Protein AF-A0A0W1AM61-F1 (afdb_monomer)

Nearest PDB structures (foldseek):
  7e9v-assembly1_A  TM=5.528E-01  e=6.129E-04  Homo sapiens
  1tev-assembly1_A  TM=5.636E-01  e=2.196E-03  Homo sapiens
  4np6-assembly1_B  TM=5.483E-01  e=9.924E-03  Vibrio cholerae O1 biovar El Tor str. N16961
  4y0a-assembly1_A  TM=4.418E-01  e=4.485E-02  Acinetobacter baumannii AB307-0294
  1e6c-assembly2_B  TM=2.349E-01  e=7.133E-02  Dickeya chrysanthemi

Radius of gyration: 25.92 Å; Cα contacts (8 Å, |Δi|>4): 543; chains: 1; bounding box: 54×49×80 Å

pLDDT: mean 80.27, std 15.86, range [40.06, 97.44]

Organism: NCBI:txid66969

Structure (mmCIF, N/CA/C/O backbone):
data_AF-A0A0W1AM61-F1
#
_entry.id   AF-A0A0W1AM61-F1
#
loop_
_atom_site.group_PDB
_atom_site.id
_atom_site.type_symbol
_atom_site.label_atom_id
_atom_site.label_alt_id
_atom_site.label_comp_id
_atom_site.label_asym_id
_atom_site.label_entity_id
_atom_site.label_seq_id
_atom_site.pdbx_PDB_ins_code
_atom_site.Cartn_x
_atom_site.Cartn_y
_atom_site.Cartn_z
_atom_site.occupancy
_atom_site.B_iso_or_equiv
_atom_site.auth_seq_id
_atom_site.auth_comp_id
_atom_site.auth_asym_id
_atom_site.auth_atom_id
_atom_site.pdbx_PDB_model_num
ATOM 1 N N . MET A 1 1 ? -17.557 12.709 -7.832 1.00 94.06 1 MET A N 1
ATOM 2 C CA . MET A 1 1 ? -16.777 11.502 -7.494 1.00 94.06 1 MET A CA 1
ATOM 3 C C . MET A 1 1 ? -16.204 11.671 -6.096 1.00 94.06 1 MET A C 1
ATOM 5 O O . MET A 1 1 ? -15.714 12.755 -5.787 1.00 94.06 1 MET A O 1
ATOM 9 N N . HIS A 1 2 ? -16.276 10.639 -5.255 1.00 95.31 2 HIS A N 1
ATOM 10 C CA . HIS A 1 2 ? -15.637 10.608 -3.935 1.00 95.31 2 HIS A CA 1
ATOM 11 C C . HIS A 1 2 ? -14.653 9.442 -3.884 1.00 95.31 2 HIS A C 1
ATOM 13 O O . HIS A 1 2 ? -15.052 8.295 -4.045 1.00 95.31 2 HIS A O 1
ATOM 19 N N . VAL A 1 3 ? -13.368 9.730 -3.690 1.00 96.88 3 VAL A N 1
ATOM 20 C CA . VAL A 1 3 ? -12.318 8.706 -3.608 1.00 96.88 3 VAL A CA 1
ATOM 21 C C . VAL A 1 3 ? -11.752 8.673 -2.195 1.00 96.88 3 VAL A C 1
ATOM 23 O O . VAL A 1 3 ? -11.237 9.679 -1.708 1.00 96.88 3 VAL A O 1
ATOM 26 N N . VAL A 1 4 ? -11.826 7.521 -1.538 1.00 97.06 4 VAL A N 1
ATOM 27 C CA . VAL A 1 4 ? -11.255 7.304 -0.209 1.00 97.06 4 VAL A CA 1
ATOM 28 C C . VAL A 1 4 ? -10.028 6.416 -0.313 1.00 97.06 4 VAL A C 1
ATOM 30 O O . VAL A 1 4 ? -10.123 5.282 -0.766 1.00 97.06 4 VAL A O 1
ATOM 33 N N . LEU A 1 5 ? -8.883 6.910 0.144 1.00 96.38 5 LEU A N 1
ATOM 34 C CA . LEU A 1 5 ? -7.691 6.097 0.339 1.00 96.38 5 LEU A CA 1
ATOM 35 C C . LEU A 1 5 ? -7.764 5.422 1.713 1.00 96.38 5 LEU A C 1
ATOM 37 O O . LEU A 1 5 ? -7.664 6.100 2.735 1.00 96.38 5 LEU A O 1
ATOM 41 N N . LEU A 1 6 ? -7.933 4.100 1.741 1.00 96.12 6 LEU A N 1
ATOM 42 C CA . LEU A 1 6 ? -7.951 3.301 2.964 1.00 96.12 6 LEU A CA 1
ATOM 43 C C . LEU A 1 6 ? -6.571 2.679 3.200 1.00 96.12 6 LEU A C 1
ATOM 45 O O . LEU A 1 6 ? -6.218 1.669 2.593 1.00 96.12 6 LEU A O 1
ATOM 49 N N . LEU A 1 7 ? -5.807 3.273 4.114 1.00 94.06 7 LEU A N 1
ATOM 50 C CA . LEU A 1 7 ? -4.490 2.793 4.521 1.00 94.06 7 LEU A CA 1
ATOM 51 C C . LEU A 1 7 ? -4.581 1.852 5.718 1.00 94.06 7 LEU A C 1
ATOM 53 O O . LEU A 1 7 ? -5.434 1.992 6.589 1.00 94.06 7 LEU A O 1
ATOM 57 N N . GLY A 1 8 ? -3.661 0.898 5.791 1.00 93.00 8 GLY A N 1
ATOM 58 C CA . GLY A 1 8 ? -3.493 0.017 6.945 1.00 93.00 8 GLY A CA 1
ATOM 59 C C . GLY A 1 8 ? -2.581 -1.154 6.614 1.00 93.00 8 GLY A C 1
ATOM 60 O O . GLY A 1 8 ? -2.345 -1.455 5.442 1.00 93.00 8 GLY A O 1
ATOM 61 N N . SER A 1 9 ? -2.098 -1.870 7.624 1.00 92.19 9 SER A N 1
ATOM 62 C CA . SER A 1 9 ? -1.276 -3.062 7.398 1.00 92.19 9 SER A CA 1
ATOM 63 C C . SER A 1 9 ? -2.066 -4.191 6.732 1.00 92.19 9 SER A C 1
ATOM 65 O O . SER A 1 9 ? -3.302 -4.263 6.804 1.00 92.19 9 SER A O 1
ATOM 67 N N . SER A 1 10 ? -1.363 -5.103 6.058 1.00 89.12 10 SER A N 1
ATOM 68 C CA . SER A 1 10 ? -1.961 -6.369 5.632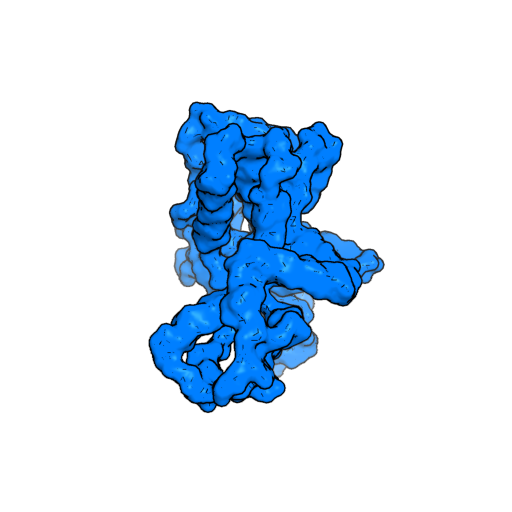 1.00 89.12 10 SER A CA 1
ATOM 69 C C . SER A 1 10 ? -2.614 -7.057 6.834 1.00 89.12 10 SER A C 1
ATOM 71 O O . SER A 1 10 ? -2.112 -6.977 7.949 1.00 89.12 10 SER A O 1
ATOM 73 N N . THR A 1 11 ? -3.754 -7.721 6.636 1.00 90.31 11 THR A N 1
ATOM 74 C CA . THR A 1 11 ? -4.501 -8.391 7.723 1.00 90.31 11 THR A CA 1
ATOM 75 C C . THR A 1 11 ? -5.142 -7.447 8.766 1.00 90.31 11 THR A C 1
ATOM 77 O O . THR A 1 11 ? -5.850 -7.903 9.665 1.00 90.31 11 THR A O 1
ATOM 80 N N . ALA A 1 12 ? -5.068 -6.122 8.585 1.00 91.50 12 ALA A N 1
ATOM 81 C CA . ALA A 1 12 ? -5.823 -5.161 9.399 1.00 91.50 12 ALA A CA 1
ATOM 82 C C . ALA A 1 12 ? -7.353 -5.224 9.194 1.00 91.50 12 ALA A C 1
ATOM 84 O O . ALA A 1 12 ? -8.088 -4.527 9.872 1.00 91.50 12 ALA A O 1
ATOM 85 N N . GLY A 1 13 ? -7.876 -6.058 8.288 1.00 91.50 13 GLY A N 1
ATOM 86 C CA . GLY A 1 13 ? -9.323 -6.189 8.054 1.00 91.50 13 GLY A CA 1
ATOM 87 C C . GLY A 1 13 ? -9.906 -5.209 7.028 1.00 91.50 13 GLY A C 1
ATOM 88 O O . GLY A 1 13 ? -11.124 -5.167 6.869 1.00 91.50 13 GLY A O 1
ATOM 89 N N . LYS A 1 14 ? -9.051 -4.482 6.296 1.00 93.81 14 LYS A N 1
ATOM 90 C CA . LYS A 1 14 ? -9.438 -3.546 5.225 1.00 93.81 14 LYS A CA 1
ATOM 91 C C . LYS A 1 14 ? -10.328 -4.184 4.166 1.00 93.81 14 LYS A C 1
ATOM 93 O O . LYS A 1 14 ? -11.444 -3.734 3.960 1.00 93.81 14 LYS A O 1
ATOM 98 N N . SER A 1 15 ? -9.900 -5.294 3.574 1.00 92.06 15 SER A N 1
ATOM 99 C CA . SER A 1 15 ? -10.643 -5.916 2.474 1.00 92.06 15 SER A CA 1
ATOM 100 C C . SER A 1 15 ? -12.021 -6.435 2.907 1.00 92.06 15 SER A C 1
ATOM 102 O O . SER A 1 15 ? -12.967 -6.417 2.124 1.00 92.06 15 SER A O 1
ATOM 104 N N . SER A 1 16 ? -12.175 -6.847 4.174 1.00 93.00 16 SER A N 1
ATOM 105 C CA . SER A 1 16 ? -13.487 -7.193 4.742 1.00 93.00 16 SER A CA 1
ATOM 106 C C . SER A 1 16 ? -14.391 -5.967 4.885 1.00 93.00 16 SER A C 1
ATOM 108 O O . SER A 1 16 ? -15.576 -6.058 4.582 1.00 93.00 16 SER A O 1
ATOM 110 N N . LEU A 1 17 ? -13.834 -4.832 5.321 1.00 95.06 17 LEU A N 1
ATOM 111 C CA . LEU A 1 17 ? -14.536 -3.549 5.381 1.00 95.06 17 LEU A CA 1
ATOM 112 C C . LEU A 1 17 ? -14.940 -3.072 3.976 1.00 95.06 17 LEU A C 1
ATOM 114 O O . LEU A 1 17 ? -16.107 -2.760 3.759 1.00 95.06 17 LEU A O 1
ATOM 118 N N . CYS A 1 18 ? -14.022 -3.092 3.006 1.00 95.81 18 CYS A N 1
ATOM 119 C CA . CYS A 1 18 ? -14.305 -2.724 1.616 1.00 95.81 18 CYS A CA 1
ATOM 120 C C . CYS A 1 18 ? -15.419 -3.584 1.013 1.00 95.81 18 CYS A C 1
ATOM 122 O O . CYS A 1 18 ? -16.336 -3.055 0.395 1.00 95.81 18 CYS A O 1
ATOM 124 N N . ARG A 1 19 ? -15.387 -4.904 1.239 1.00 95.50 19 ARG A N 1
ATOM 125 C CA . ARG A 1 19 ? -16.433 -5.816 0.758 1.00 95.50 19 ARG A CA 1
ATOM 126 C C . ARG A 1 19 ? -17.808 -5.455 1.307 1.00 95.50 19 ARG A C 1
ATOM 128 O O . ARG A 1 19 ? -18.791 -5.544 0.578 1.00 95.50 19 ARG A O 1
ATOM 135 N N . GLU A 1 20 ? -17.876 -5.070 2.577 1.00 96.62 20 GLU A N 1
ATOM 136 C CA . GLU A 1 20 ? -19.132 -4.626 3.169 1.00 96.62 20 GLU A CA 1
ATOM 137 C C . GLU A 1 20 ? -19.592 -3.301 2.550 1.00 96.62 20 GLU A C 1
ATOM 139 O O . GLU A 1 20 ? -20.732 -3.231 2.108 1.00 96.62 20 GLU A O 1
ATOM 144 N N . LEU A 1 21 ? -18.705 -2.306 2.399 1.00 96.38 21 LEU A N 1
ATOM 145 C CA . LEU A 1 21 ? -19.021 -1.030 1.734 1.00 96.38 21 LEU A CA 1
ATOM 146 C C . LEU A 1 21 ? -19.586 -1.230 0.318 1.00 96.38 21 LEU A C 1
ATOM 148 O O . LEU A 1 21 ? -20.585 -0.609 -0.044 1.00 96.38 21 LEU A O 1
ATOM 152 N N . VAL A 1 22 ? -18.987 -2.130 -0.464 1.00 96.25 22 VAL A N 1
ATOM 153 C CA . VAL A 1 22 ? -19.478 -2.491 -1.802 1.00 96.25 22 VAL A CA 1
ATOM 154 C C . VAL A 1 22 ? -20.869 -3.117 -1.721 1.00 96.25 22 VAL A C 1
ATOM 156 O O . VAL A 1 22 ? -21.774 -2.744 -2.464 1.00 96.25 22 VAL A O 1
ATOM 159 N N . LYS A 1 23 ? -21.055 -4.067 -0.800 1.00 96.25 23 LYS A N 1
ATOM 160 C CA . LYS A 1 23 ? -22.293 -4.839 -0.673 1.00 96.25 23 LYS A CA 1
ATOM 161 C C . LYS A 1 23 ? -23.475 -4.007 -0.172 1.00 96.25 23 LYS A C 1
ATOM 163 O O . LYS A 1 23 ? -24.588 -4.225 -0.640 1.00 96.25 23 LYS A O 1
ATOM 168 N N . THR A 1 24 ? -23.271 -3.134 0.813 1.00 94.94 24 THR A N 1
ATOM 169 C CA . THR A 1 24 ? -24.365 -2.444 1.520 1.00 94.94 24 THR A CA 1
ATOM 170 C C . THR A 1 24 ? -24.551 -0.993 1.106 1.00 94.94 24 THR A C 1
ATOM 172 O O . THR A 1 24 ? -25.645 -0.464 1.286 1.00 94.94 24 THR A O 1
ATOM 175 N N . HIS A 1 25 ? -23.518 -0.350 0.558 1.00 92.62 25 HIS A N 1
ATOM 176 C CA . HIS A 1 25 ? -23.555 1.069 0.195 1.00 92.62 25 HIS A CA 1
ATOM 177 C C . HIS A 1 25 ? -23.304 1.326 -1.293 1.00 92.62 25 HIS A C 1
ATOM 179 O O . HIS A 1 25 ? -23.232 2.486 -1.684 1.00 92.62 25 HIS A O 1
ATOM 185 N N . GLU A 1 26 ? -23.182 0.275 -2.113 1.00 93.94 26 GLU A N 1
ATOM 186 C CA . GLU A 1 26 ? -22.955 0.373 -3.565 1.00 93.94 26 GLU A CA 1
ATOM 187 C C . GLU A 1 26 ? -21.670 1.139 -3.931 1.00 93.94 26 GLU A C 1
ATOM 189 O O . GLU A 1 26 ? -21.549 1.716 -5.012 1.00 93.94 26 GLU A O 1
ATOM 194 N N . TRP A 1 27 ? -20.683 1.153 -3.030 1.00 96.38 27 TRP A N 1
ATOM 195 C CA . TRP A 1 27 ? -19.361 1.698 -3.337 1.00 96.38 27 TRP A CA 1
ATOM 196 C C . TRP A 1 27 ? -18.619 0.768 -4.296 1.00 96.38 27 TRP A C 1
ATOM 198 O O . TRP A 1 27 ? -18.889 -0.431 -4.366 1.00 96.38 27 TRP A O 1
ATOM 208 N N . LYS A 1 28 ? -17.622 1.300 -5.001 1.00 96.31 28 LYS A N 1
ATOM 209 C CA . LYS A 1 28 ? -16.613 0.473 -5.672 1.00 96.31 28 LYS A CA 1
ATOM 210 C C . LYS A 1 28 ? -15.405 0.295 -4.757 1.00 96.31 28 LYS A C 1
ATOM 212 O O . LYS A 1 28 ? -15.062 1.205 -4.004 1.00 96.31 28 LYS A O 1
ATOM 217 N N . SER A 1 29 ? -14.739 -0.849 -4.854 1.00 95.25 29 SER A N 1
ATOM 218 C CA . SER A 1 29 ? -13.423 -1.067 -4.253 1.00 95.25 29 SER A CA 1
ATOM 219 C C . SER A 1 29 ? -12.384 -1.297 -5.338 1.00 95.25 29 SER A C 1
ATOM 221 O O . SER A 1 29 ? -12.695 -1.871 -6.382 1.00 95.25 29 SER A O 1
ATOM 223 N N . SER A 1 30 ? -11.161 -0.849 -5.090 1.00 93.75 30 SER A N 1
ATOM 224 C CA . SER A 1 30 ? -10.012 -1.161 -5.938 1.00 93.75 30 SER A CA 1
ATOM 225 C C . SER A 1 30 ? -8.772 -1.367 -5.077 1.00 93.75 30 SER A C 1
ATOM 227 O O . SER A 1 30 ? -8.607 -0.687 -4.064 1.00 93.75 30 SER A O 1
ATOM 229 N N . SER A 1 31 ? -7.898 -2.296 -5.457 1.00 92.56 31 SER A N 1
ATOM 230 C CA . SER A 1 31 ? -6.642 -2.567 -4.745 1.00 92.56 31 SER A CA 1
ATOM 231 C C . SER A 1 31 ? -5.491 -2.869 -5.702 1.00 92.56 31 SER A C 1
ATOM 233 O O . SER A 1 31 ? -5.709 -3.174 -6.875 1.00 92.56 31 SER A O 1
ATOM 235 N N . ILE A 1 32 ? -4.254 -2.801 -5.198 1.00 87.94 32 ILE A N 1
ATOM 236 C CA . ILE A 1 32 ? -3.072 -3.223 -5.965 1.00 87.94 32 ILE A CA 1
ATOM 237 C C . ILE A 1 32 ? -3.158 -4.713 -6.306 1.00 87.94 32 ILE A C 1
ATOM 239 O O . ILE A 1 32 ? -2.896 -5.076 -7.448 1.00 87.94 32 ILE A O 1
ATOM 243 N N . ASP A 1 33 ? -3.569 -5.557 -5.355 1.00 85.12 33 ASP A N 1
ATOM 244 C CA . ASP A 1 33 ? -3.689 -7.006 -5.561 1.00 85.12 33 ASP A CA 1
ATOM 245 C C . ASP A 1 33 ? -4.668 -7.319 -6.706 1.00 85.12 33 ASP A C 1
ATOM 247 O O . ASP A 1 33 ? -4.362 -8.115 -7.589 1.00 85.12 33 ASP A O 1
ATOM 251 N N . GLU A 1 34 ? -5.801 -6.609 -6.772 1.00 87.31 34 GLU A N 1
ATOM 252 C CA . GLU A 1 34 ? -6.749 -6.726 -7.888 1.00 87.31 34 GLU A CA 1
ATOM 253 C C . GLU A 1 34 ? -6.139 -6.293 -9.230 1.00 87.31 34 GLU A C 1
ATOM 255 O O . GLU A 1 34 ? -6.420 -6.915 -10.255 1.00 87.31 34 GLU A O 1
ATOM 260 N N . MET A 1 35 ? -5.308 -5.243 -9.260 1.00 89.25 35 MET A N 1
ATOM 261 C CA . MET A 1 35 ? -4.623 -4.831 -10.494 1.00 89.25 35 MET A CA 1
ATOM 262 C C . MET A 1 35 ? -3.583 -5.857 -10.933 1.00 89.25 35 MET A C 1
ATOM 264 O O . MET A 1 35 ? -3.512 -6.177 -12.119 1.00 89.25 35 MET A O 1
ATOM 268 N N . VAL A 1 36 ? -2.811 -6.401 -9.991 1.00 84.69 36 VAL A N 1
ATOM 269 C CA . VAL A 1 36 ? -1.854 -7.480 -10.262 1.00 84.69 36 VAL A CA 1
ATOM 270 C C . VAL A 1 36 ? -2.587 -8.683 -10.846 1.00 84.69 36 VAL A C 1
ATOM 272 O O . VAL A 1 36 ? -2.191 -9.176 -11.899 1.00 84.69 36 VAL A O 1
ATOM 275 N N . ASP A 1 37 ? -3.699 -9.099 -10.241 1.00 84.00 37 ASP A N 1
ATOM 276 C CA . ASP A 1 37 ? -4.511 -10.204 -10.748 1.00 84.00 37 ASP A CA 1
ATOM 277 C C . ASP A 1 37 ? -5.057 -9.916 -12.153 1.00 84.00 37 ASP A C 1
ATOM 279 O O . ASP A 1 37 ? -5.029 -10.798 -13.014 1.00 84.00 37 ASP A O 1
ATOM 283 N N . LYS A 1 38 ? -5.518 -8.689 -12.434 1.00 85.12 38 LYS A N 1
ATOM 284 C CA . LYS A 1 38 ? -5.945 -8.299 -13.789 1.00 85.12 38 LYS A CA 1
ATOM 285 C C . LYS A 1 38 ? -4.799 -8.417 -14.792 1.00 85.12 38 LYS A C 1
ATOM 287 O O . LYS A 1 38 ? -5.010 -8.974 -15.865 1.00 85.12 38 LYS A O 1
ATOM 292 N N . ILE A 1 39 ? -3.608 -7.923 -14.457 1.00 81.12 39 ILE A N 1
ATOM 293 C CA . ILE A 1 39 ? -2.428 -7.974 -15.334 1.00 81.12 39 ILE A CA 1
ATOM 294 C C . ILE A 1 39 ? -2.004 -9.425 -15.583 1.00 81.12 39 ILE A C 1
ATOM 296 O O . ILE A 1 39 ? -1.819 -9.820 -16.732 1.00 81.12 39 ILE A O 1
ATOM 300 N N . VAL A 1 40 ? -1.900 -10.238 -14.528 1.00 78.94 40 VAL A N 1
ATOM 301 C CA . VAL A 1 40 ? -1.479 -11.646 -14.612 1.00 78.94 40 VAL A CA 1
ATOM 302 C C . VAL A 1 40 ? -2.468 -12.481 -15.428 1.00 78.94 40 VAL A C 1
ATOM 304 O O . VAL A 1 40 ? -2.054 -13.367 -16.174 1.00 78.94 40 VAL A O 1
ATOM 307 N N . ASN A 1 41 ? -3.766 -12.189 -15.322 1.00 81.88 41 ASN A N 1
ATOM 308 C CA . ASN A 1 41 ? -4.809 -12.916 -16.046 1.00 81.88 41 ASN A CA 1
ATOM 309 C C . ASN A 1 41 ? -5.114 -12.346 -17.444 1.00 81.88 41 ASN A C 1
ATOM 311 O O . ASN A 1 41 ? -5.917 -12.931 -18.177 1.00 81.88 41 ASN A O 1
ATOM 315 N N . MET A 1 42 ? -4.499 -11.229 -17.854 1.00 82.38 42 MET A N 1
ATOM 316 C CA . MET A 1 42 ? -4.636 -10.733 -19.224 1.00 82.38 42 MET A CA 1
ATOM 317 C C . MET A 1 42 ? -3.942 -11.673 -20.212 1.00 82.38 42 MET A C 1
ATOM 319 O O . MET A 1 42 ? -2.822 -12.137 -20.001 1.00 82.38 42 MET A O 1
ATOM 323 N N . SER A 1 43 ? -4.591 -11.921 -21.354 1.00 83.31 43 SER A N 1
ATOM 324 C CA . SER A 1 43 ? -3.931 -12.635 -22.446 1.00 83.31 43 SER A CA 1
ATOM 325 C C . SER A 1 43 ? -2.720 -11.829 -22.947 1.00 83.31 43 SER A C 1
ATOM 327 O O . SER A 1 43 ? -2.780 -10.594 -22.963 1.00 83.31 43 SER A O 1
ATOM 329 N N . PRO A 1 44 ? -1.645 -12.481 -23.433 1.00 81.62 44 PRO A N 1
ATOM 330 C CA . PRO A 1 44 ? -0.478 -11.771 -23.962 1.00 81.62 44 PRO A CA 1
ATOM 331 C C . PRO A 1 44 ? -0.831 -10.756 -25.059 1.00 81.62 44 PRO A C 1
ATOM 333 O O . PRO A 1 44 ? -0.226 -9.691 -25.147 1.00 81.62 44 PRO A O 1
ATOM 336 N N . SER A 1 45 ? -1.840 -11.064 -25.880 1.00 84.44 45 SER A N 1
ATOM 337 C CA . SER A 1 45 ? -2.341 -10.170 -26.926 1.00 84.44 45 SER A CA 1
ATOM 338 C C . SER A 1 45 ? -3.036 -8.932 -26.356 1.00 84.44 45 SER A C 1
ATOM 340 O O . SER A 1 45 ? -2.783 -7.831 -26.837 1.00 84.44 45 SER A O 1
ATOM 342 N N . ASN A 1 46 ? -3.869 -9.091 -25.323 1.00 85.56 46 ASN A N 1
ATOM 343 C CA . ASN A 1 46 ? -4.566 -7.969 -24.690 1.00 85.56 46 ASN A CA 1
ATOM 344 C C . ASN A 1 46 ? -3.593 -7.070 -23.928 1.00 85.56 46 ASN A C 1
ATOM 346 O O . ASN A 1 46 ? -3.685 -5.852 -24.036 1.00 85.56 46 ASN A O 1
ATOM 350 N N . LEU A 1 47 ? -2.629 -7.661 -23.218 1.00 81.25 47 LEU A N 1
ATOM 351 C CA . LEU A 1 47 ? -1.598 -6.909 -22.508 1.00 81.25 47 LEU A CA 1
ATOM 352 C C . LEU A 1 47 ? -0.731 -6.099 -23.482 1.00 81.25 47 LEU A C 1
ATOM 354 O O . LEU A 1 47 ? -0.477 -4.920 -23.252 1.00 81.25 47 LEU A O 1
ATOM 358 N N . LYS A 1 48 ? -0.344 -6.700 -24.617 1.00 87.38 48 LYS A N 1
ATOM 359 C CA . LYS A 1 48 ? 0.375 -5.999 -25.688 1.00 87.38 48 LYS A CA 1
ATOM 360 C C . LYS A 1 48 ? -0.424 -4.809 -26.225 1.00 87.38 48 LYS A C 1
ATOM 362 O O . LYS A 1 48 ? 0.131 -3.722 -26.356 1.00 87.38 48 LYS A O 1
ATOM 367 N N . LEU A 1 49 ? -1.707 -5.010 -26.535 1.00 88.25 49 LEU A N 1
ATOM 368 C CA . LEU A 1 49 ? -2.585 -3.942 -27.023 1.00 88.25 49 LEU A CA 1
ATOM 369 C C . LEU A 1 49 ? -2.698 -2.807 -26.003 1.00 88.25 49 LEU A C 1
ATOM 371 O O . LEU A 1 49 ? -2.455 -1.657 -26.354 1.00 88.25 49 LEU A O 1
ATOM 3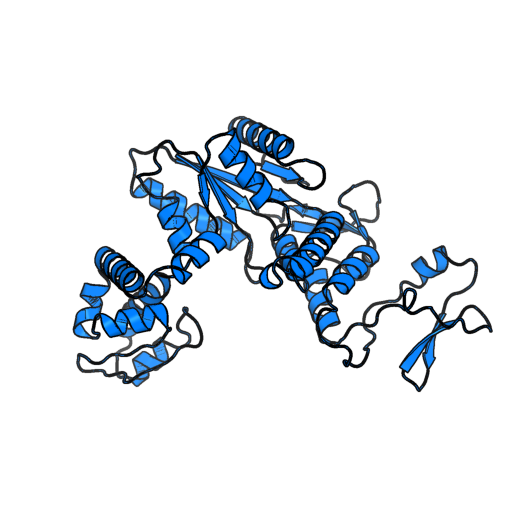75 N N . PHE A 1 50 ? -2.957 -3.139 -24.738 1.00 85.75 50 PHE A N 1
ATOM 376 C CA . PHE A 1 50 ? -3.026 -2.175 -23.643 1.00 85.75 50 PHE A CA 1
ATOM 377 C C . PHE A 1 50 ? -1.739 -1.342 -23.516 1.00 85.75 50 PHE A C 1
ATOM 379 O O . PHE A 1 50 ? -1.797 -0.112 -23.451 1.00 85.75 50 PHE A O 1
ATOM 386 N N . MET A 1 51 ? -0.569 -1.994 -23.535 1.00 87.44 51 MET A N 1
ATOM 387 C CA . MET A 1 51 ? 0.725 -1.310 -23.450 1.00 87.44 51 MET A CA 1
ATOM 388 C C . MET A 1 51 ? 0.921 -0.325 -24.607 1.00 87.44 51 MET A C 1
ATOM 390 O O . MET A 1 51 ? 1.325 0.819 -24.391 1.00 87.44 51 MET A O 1
ATOM 394 N N . LEU A 1 52 ? 0.609 -0.748 -25.835 1.00 88.94 52 LEU A N 1
ATOM 395 C CA . LEU A 1 52 ? 0.747 0.099 -27.019 1.00 88.94 52 LEU A CA 1
ATOM 396 C C . LEU A 1 52 ? -0.242 1.270 -27.007 1.00 88.94 52 LEU A C 1
ATOM 398 O O . LEU A 1 52 ? 0.151 2.391 -27.319 1.00 88.94 52 LEU A O 1
ATOM 402 N N . GLU A 1 53 ? -1.491 1.055 -26.593 1.00 89.19 53 GLU A N 1
ATOM 403 C CA . GLU A 1 53 ? -2.485 2.125 -26.454 1.00 89.19 53 GLU A CA 1
ATOM 404 C C . GLU A 1 53 ? -2.024 3.197 -25.460 1.00 89.19 53 GLU A C 1
ATOM 406 O O . GLU A 1 53 ? -2.061 4.390 -25.774 1.00 89.19 53 GLU A O 1
ATOM 411 N N . LYS A 1 54 ? -1.515 2.784 -24.292 1.00 86.00 54 LYS A N 1
ATOM 412 C CA . LYS A 1 54 ? -0.997 3.698 -23.263 1.00 86.00 54 LYS A CA 1
ATOM 413 C C . LYS A 1 54 ? 0.249 4.453 -23.724 1.00 86.00 54 LYS A C 1
ATOM 415 O O . LYS A 1 54 ? 0.333 5.665 -23.525 1.00 86.00 54 LYS A O 1
ATOM 420 N N . LEU A 1 55 ? 1.193 3.774 -24.378 1.00 87.44 55 LEU A N 1
ATOM 421 C CA . LEU A 1 55 ? 2.383 4.415 -24.950 1.00 87.44 55 LEU A CA 1
ATOM 422 C C . LEU A 1 55 ? 2.045 5.400 -26.078 1.00 87.44 55 LEU A C 1
ATOM 424 O O . LEU A 1 55 ? 2.743 6.397 -26.268 1.00 87.44 55 LEU A O 1
ATOM 428 N N . ASN A 1 56 ? 1.007 5.101 -26.856 1.00 88.19 56 ASN A N 1
ATOM 429 C CA . ASN A 1 56 ? 0.564 5.945 -27.955 1.00 88.19 56 ASN A CA 1
ATOM 430 C C . ASN A 1 56 ? -0.141 7.198 -27.425 1.00 88.19 56 ASN A C 1
ATOM 432 O O . ASN A 1 56 ? 0.144 8.304 -27.877 1.00 88.19 56 ASN A O 1
ATOM 436 N N . ALA A 1 57 ? -1.006 7.041 -26.418 1.00 84.75 57 ALA A N 1
ATOM 437 C CA . ALA A 1 57 ? -1.686 8.154 -25.762 1.00 84.75 57 ALA A CA 1
ATOM 438 C C . ALA A 1 57 ? -0.707 9.134 -25.087 1.00 84.75 57 ALA A C 1
ATOM 440 O O . ALA A 1 57 ? -0.975 10.332 -25.040 1.00 84.75 57 ALA A O 1
ATOM 441 N N . SER A 1 58 ? 0.442 8.650 -24.600 1.00 82.94 58 SER A N 1
ATOM 442 C CA . SER A 1 58 ? 1.479 9.491 -23.988 1.00 82.94 58 SER A CA 1
ATOM 443 C C . SER A 1 58 ? 2.451 10.136 -24.986 1.00 82.94 58 SER A C 1
ATOM 445 O O . SER A 1 58 ? 3.312 10.918 -24.578 1.00 82.94 58 SER A O 1
ATOM 447 N N . GLY A 1 59 ? 2.354 9.814 -26.281 1.00 86.44 59 GLY A N 1
ATOM 448 C CA . GLY A 1 59 ? 3.283 10.288 -27.311 1.00 86.44 59 GLY A CA 1
ATOM 449 C C . GLY A 1 59 ? 4.655 9.597 -27.302 1.00 86.44 59 GLY A C 1
ATOM 450 O O . GLY A 1 59 ? 5.527 9.937 -28.103 1.00 86.44 59 GLY A O 1
ATOM 451 N N . VAL A 1 60 ? 4.882 8.638 -26.395 1.00 89.19 60 VAL A N 1
ATOM 452 C CA . VAL A 1 60 ? 6.188 7.983 -26.212 1.00 89.19 60 VAL A CA 1
ATOM 453 C C . VAL A 1 60 ? 6.514 7.051 -27.378 1.00 89.19 60 VAL A C 1
ATOM 455 O O . VAL A 1 60 ? 7.666 7.013 -27.810 1.00 89.19 60 VAL A O 1
ATOM 458 N N . ILE A 1 61 ? 5.518 6.365 -27.954 1.00 89.75 61 ILE A N 1
ATOM 459 C CA . ILE A 1 61 ? 5.723 5.563 -29.176 1.00 89.75 61 ILE A CA 1
ATOM 460 C C . ILE A 1 61 ? 6.286 6.429 -30.305 1.00 89.75 61 ILE A C 1
ATOM 462 O O . ILE A 1 61 ? 7.255 6.037 -30.951 1.00 89.75 61 ILE A O 1
ATOM 466 N N . GLN A 1 62 ? 5.741 7.628 -30.519 1.00 89.81 62 GLN A N 1
ATOM 467 C CA . GLN A 1 62 ? 6.172 8.517 -31.597 1.00 89.81 62 GLN A CA 1
ATOM 468 C C . GLN A 1 62 ? 7.612 8.993 -31.408 1.00 89.81 62 GLN A C 1
ATOM 470 O O . GLN A 1 62 ? 8.321 9.185 -32.398 1.00 89.81 62 GLN A O 1
ATOM 475 N N . ASN A 1 63 ? 8.040 9.163 -30.157 1.00 90.00 63 ASN A N 1
ATOM 476 C CA . ASN A 1 63 ? 9.396 9.586 -29.831 1.00 90.00 63 ASN A CA 1
ATOM 477 C C . ASN A 1 63 ? 10.405 8.438 -29.974 1.00 90.00 63 ASN A C 1
ATOM 479 O O . ASN A 1 63 ? 11.524 8.668 -30.428 1.00 90.00 63 ASN A O 1
ATOM 483 N N . LEU A 1 64 ? 10.005 7.205 -29.643 1.00 93.12 64 LEU A N 1
ATOM 484 C CA . LEU A 1 64 ? 10.896 6.041 -29.627 1.00 93.12 64 LEU A CA 1
ATOM 485 C C . LEU A 1 64 ? 10.872 5.203 -30.916 1.00 93.12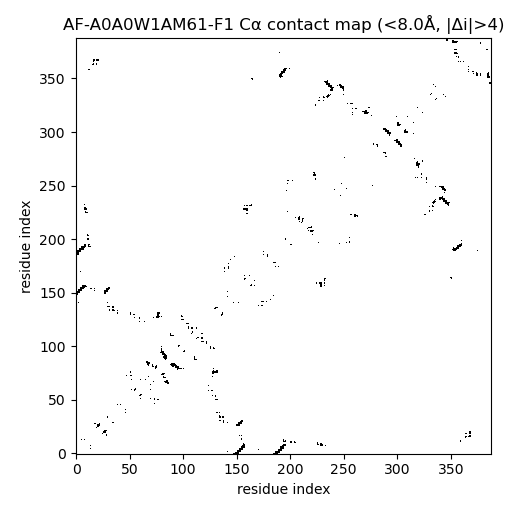 64 LEU A C 1
ATOM 487 O O . LEU A 1 64 ? 11.801 4.433 -31.141 1.00 93.12 64 LEU A O 1
ATOM 491 N N . GLN A 1 65 ? 9.883 5.357 -31.803 1.00 92.56 65 GLN A N 1
ATOM 492 C CA . GLN A 1 65 ? 9.737 4.547 -33.031 1.00 92.56 65 GLN A CA 1
ATOM 493 C C . GLN A 1 65 ? 10.927 4.623 -34.008 1.00 92.56 65 GLN A C 1
ATOM 495 O O . GLN A 1 65 ? 11.099 3.736 -34.853 1.00 92.56 65 GLN A O 1
ATOM 500 N N . THR A 1 66 ? 11.731 5.689 -33.923 1.00 92.31 66 THR A N 1
ATOM 501 C CA . THR A 1 66 ? 12.951 5.886 -34.726 1.00 92.31 66 THR A CA 1
ATOM 502 C C . THR A 1 66 ? 14.129 5.059 -34.211 1.00 92.31 66 THR A C 1
ATOM 504 O O . THR A 1 66 ? 15.060 4.800 -34.971 1.00 92.31 66 THR A O 1
ATOM 507 N N . LEU A 1 67 ? 14.070 4.620 -32.950 1.00 94.06 67 LEU A N 1
ATOM 508 C CA . LEU A 1 67 ? 15.102 3.860 -32.243 1.00 94.06 67 LEU A CA 1
ATOM 509 C C . LEU A 1 67 ? 14.673 2.407 -31.984 1.00 94.06 67 LEU A C 1
ATOM 511 O O . LEU A 1 67 ? 15.493 1.493 -32.027 1.00 94.06 67 LEU A O 1
ATOM 515 N N . MET A 1 68 ? 13.380 2.181 -31.758 1.00 95.50 68 MET A N 1
ATOM 516 C CA . MET A 1 68 ? 12.825 0.897 -31.336 1.00 95.50 68 MET A CA 1
ATOM 517 C C . MET A 1 68 ? 11.626 0.489 -32.199 1.00 95.50 68 MET A C 1
ATOM 519 O O . MET A 1 68 ? 10.939 1.298 -32.831 1.00 95.50 68 MET A O 1
ATOM 523 N N . THR A 1 69 ? 11.381 -0.809 -32.270 1.00 94.12 69 THR A N 1
ATOM 524 C CA . THR A 1 69 ? 10.140 -1.421 -32.749 1.00 94.12 69 THR A CA 1
ATOM 525 C C . THR A 1 69 ? 9.110 -1.487 -31.620 1.00 94.12 69 THR A C 1
ATOM 527 O O . THR A 1 69 ? 9.452 -1.401 -30.441 1.00 94.12 69 THR A O 1
ATOM 530 N N . GLU A 1 70 ? 7.836 -1.670 -31.969 1.00 92.38 70 GLU A N 1
ATOM 531 C CA . GLU A 1 70 ? 6.774 -1.885 -30.976 1.00 92.38 70 GLU A CA 1
ATOM 532 C C . GLU A 1 70 ? 7.045 -3.117 -30.101 1.00 92.38 70 GLU A C 1
ATOM 534 O O . GLU A 1 70 ? 6.851 -3.067 -28.890 1.00 92.38 70 GLU A O 1
ATOM 539 N N . ASP A 1 71 ? 7.562 -4.201 -30.687 1.00 91.38 71 ASP A N 1
ATOM 540 C CA . ASP A 1 71 ? 7.893 -5.425 -29.949 1.00 91.38 71 ASP A CA 1
ATOM 541 C C . ASP A 1 71 ? 9.020 -5.209 -28.931 1.00 91.38 71 ASP A C 1
ATOM 543 O O . ASP A 1 71 ? 8.987 -5.778 -27.838 1.00 91.38 71 ASP A O 1
ATOM 547 N N . GLU A 1 72 ? 9.997 -4.358 -29.242 1.00 93.94 72 GLU A N 1
ATOM 548 C CA . GLU A 1 72 ? 11.067 -3.997 -28.306 1.00 93.94 72 GLU A CA 1
ATOM 549 C C . GLU A 1 72 ? 10.557 -3.120 -27.162 1.00 93.94 72 GLU A C 1
ATOM 551 O O . GLU A 1 72 ? 10.987 -3.302 -26.025 1.00 93.94 72 GLU A O 1
ATOM 556 N N . LEU A 1 73 ? 9.609 -2.215 -27.426 1.00 92.69 73 LEU A N 1
ATOM 557 C CA . LEU A 1 73 ? 8.956 -1.419 -26.380 1.00 92.69 73 LEU A CA 1
ATOM 558 C C . LEU A 1 73 ? 8.134 -2.305 -25.439 1.00 92.69 73 LEU A C 1
ATOM 560 O O . LEU A 1 73 ? 8.237 -2.179 -24.222 1.00 92.69 73 LEU A O 1
ATOM 564 N N . VAL A 1 74 ? 7.374 -3.249 -25.994 1.00 90.06 74 VAL A N 1
ATOM 565 C CA . VAL A 1 74 ? 6.601 -4.234 -25.219 1.00 90.06 74 VAL A CA 1
ATOM 566 C C . VAL A 1 74 ? 7.532 -5.139 -24.407 1.00 90.06 74 VAL A C 1
ATOM 568 O O . VAL A 1 74 ? 7.246 -5.459 -23.253 1.00 90.06 74 VAL A O 1
ATOM 571 N N . THR A 1 75 ? 8.675 -5.526 -24.976 1.00 90.06 75 THR A N 1
ATOM 572 C CA . THR A 1 75 ? 9.702 -6.319 -24.282 1.00 90.06 75 THR A CA 1
ATOM 573 C C . THR A 1 75 ? 10.344 -5.535 -23.137 1.00 90.06 75 THR A C 1
ATOM 575 O O . THR A 1 75 ? 10.543 -6.089 -22.055 1.00 90.06 75 THR A O 1
ATOM 578 N N . LEU A 1 76 ? 10.617 -4.244 -23.335 1.00 91.50 76 LEU A N 1
ATOM 579 C CA . LEU A 1 76 ? 11.114 -3.373 -22.276 1.00 91.50 76 LEU A CA 1
ATOM 580 C C . LEU A 1 76 ? 10.089 -3.228 -21.149 1.00 91.50 76 LEU A C 1
ATOM 582 O O . LEU A 1 76 ? 10.465 -3.393 -19.994 1.00 91.50 76 LEU A O 1
ATOM 586 N N . CYS A 1 77 ? 8.822 -2.977 -21.484 1.00 87.81 77 CYS A N 1
ATOM 587 C CA . CYS A 1 77 ? 7.735 -2.859 -20.512 1.00 87.81 77 CYS A CA 1
ATOM 588 C C . CYS A 1 77 ? 7.619 -4.137 -19.667 1.00 87.81 77 CYS A C 1
ATOM 590 O O . CYS A 1 77 ? 7.852 -4.109 -18.469 1.00 87.81 77 CYS A O 1
ATOM 592 N N . SER A 1 78 ? 7.395 -5.278 -20.324 1.00 82.50 78 SER A N 1
ATOM 593 C CA . SER A 1 78 ? 7.060 -6.543 -19.653 1.00 82.50 78 SER A CA 1
ATOM 594 C C . SER A 1 78 ? 8.230 -7.265 -18.982 1.00 82.50 78 SER A C 1
ATOM 596 O O . SER A 1 78 ? 8.019 -8.088 -18.093 1.00 82.50 78 SER A O 1
ATOM 598 N N . ARG A 1 79 ? 9.468 -7.054 -19.450 1.00 86.00 79 ARG A N 1
ATOM 599 C CA . ARG A 1 79 ? 10.640 -7.831 -18.999 1.00 86.00 79 ARG A CA 1
ATOM 600 C C . ARG A 1 79 ? 11.786 -6.974 -18.481 1.00 86.00 79 ARG A C 1
ATOM 602 O O . ARG A 1 79 ? 12.788 -7.532 -18.042 1.00 86.00 79 ARG A O 1
ATOM 609 N N . GLY A 1 80 ? 11.693 -5.647 -18.579 1.00 89.25 80 GLY A N 1
ATOM 610 C CA . GLY A 1 80 ? 12.811 -4.760 -18.258 1.00 89.25 80 GLY A CA 1
ATOM 611 C C . GLY A 1 80 ? 14.020 -4.977 -19.172 1.00 89.25 80 GLY A C 1
ATOM 612 O O . GLY A 1 80 ? 15.156 -4.753 -18.757 1.00 89.25 80 GLY A O 1
ATOM 613 N N . VAL A 1 81 ? 13.802 -5.461 -20.400 1.00 93.56 81 VAL A N 1
ATOM 614 C CA . VAL A 1 81 ? 14.872 -5.754 -21.361 1.00 93.56 81 VAL A CA 1
ATOM 615 C C . VAL A 1 81 ? 14.899 -4.687 -22.450 1.00 93.56 81 VAL A C 1
ATOM 617 O O . VAL A 1 81 ? 14.015 -4.623 -23.301 1.00 93.56 81 VAL A O 1
ATOM 620 N N . LEU A 1 82 ? 15.943 -3.859 -22.440 1.00 96.00 82 LEU A N 1
ATOM 621 C CA . LEU A 1 82 ? 16.157 -2.802 -23.420 1.00 96.00 82 LEU A CA 1
ATOM 622 C C . LEU A 1 82 ? 16.851 -3.342 -24.671 1.00 96.00 82 LEU A C 1
ATOM 624 O O . LEU A 1 82 ? 17.948 -3.896 -24.594 1.00 96.00 82 LEU A O 1
ATOM 628 N N . THR A 1 83 ? 16.237 -3.100 -25.825 1.00 96.44 83 THR A N 1
ATOM 629 C CA . THR A 1 83 ? 16.826 -3.341 -27.147 1.00 96.44 83 THR A CA 1
ATOM 630 C C . THR A 1 83 ? 16.573 -2.116 -28.018 1.00 96.44 83 THR A C 1
ATOM 632 O O . THR A 1 83 ? 15.445 -1.644 -28.091 1.00 96.44 83 THR A O 1
ATOM 635 N N . ILE A 1 84 ? 17.615 -1.593 -28.659 1.00 96.00 84 ILE A N 1
ATOM 636 C CA . ILE A 1 84 ? 17.531 -0.494 -29.628 1.00 96.00 84 ILE A CA 1
ATOM 637 C C . ILE A 1 84 ? 18.115 -1.031 -30.933 1.00 96.00 84 ILE A C 1
ATOM 639 O O . ILE A 1 84 ? 19.332 -1.186 -31.044 1.00 96.00 84 ILE A O 1
ATOM 643 N N . SER A 1 85 ? 17.255 -1.376 -31.893 1.00 94.25 85 SER A N 1
ATOM 644 C CA . SER A 1 85 ? 17.662 -1.973 -33.177 1.00 94.25 85 SER A CA 1
ATOM 645 C C . SER A 1 85 ? 17.636 -1.008 -34.359 1.00 94.25 85 SER A C 1
ATOM 647 O O . SER A 1 85 ? 18.115 -1.358 -35.440 1.00 94.25 85 SER A O 1
ATOM 649 N N . LYS A 1 86 ? 17.093 0.201 -34.181 1.00 92.12 86 LYS A N 1
ATOM 650 C CA . LYS A 1 86 ? 17.021 1.231 -35.221 1.00 92.12 86 LYS A CA 1
ATOM 651 C C . LYS A 1 86 ? 17.895 2.433 -34.867 1.00 92.12 86 LYS A C 1
ATOM 653 O O . LYS A 1 86 ? 18.262 2.653 -33.717 1.00 92.12 86 LYS A O 1
ATOM 658 N N . GLY A 1 87 ? 18.183 3.247 -35.879 1.00 88.25 87 GLY A N 1
ATOM 659 C CA . GLY A 1 87 ? 19.037 4.423 -35.741 1.00 88.25 87 GLY A CA 1
ATOM 660 C C . GLY A 1 87 ? 20.528 4.083 -35.784 1.00 88.25 87 GLY A C 1
ATOM 661 O O . GLY A 1 87 ? 20.929 3.012 -36.234 1.00 88.25 87 GLY A O 1
ATOM 662 N N . SER A 1 88 ? 21.356 5.040 -35.367 1.00 87.31 88 SER A N 1
ATOM 663 C CA . SER A 1 88 ? 22.823 4.943 -35.405 1.00 87.31 88 SER A CA 1
ATOM 664 C C . SER A 1 88 ? 23.433 4.261 -34.178 1.00 87.31 88 SER A C 1
ATOM 666 O O . SER A 1 88 ? 24.555 3.765 -34.256 1.00 87.31 88 SER A O 1
ATOM 668 N N . HIS A 1 89 ? 22.714 4.242 -33.056 1.00 90.81 89 HIS A N 1
ATOM 669 C CA . HIS A 1 89 ? 23.188 3.731 -31.772 1.00 90.81 89 HIS A CA 1
ATOM 670 C C . HIS A 1 89 ? 22.397 2.484 -31.407 1.00 90.81 89 HIS A C 1
ATOM 672 O O . HIS A 1 89 ? 21.206 2.570 -31.124 1.00 90.81 89 HIS A O 1
ATOM 678 N N . LEU A 1 90 ? 23.055 1.326 -31.439 1.00 92.31 90 LEU A N 1
ATOM 679 C CA . LEU A 1 90 ? 22.395 0.037 -31.265 1.00 92.31 90 LEU A CA 1
ATOM 680 C C . LEU A 1 90 ? 22.664 -0.553 -29.881 1.00 92.31 90 LEU A C 1
ATOM 682 O O . LEU A 1 90 ? 23.783 -0.499 -29.370 1.00 92.31 90 LEU A O 1
ATOM 686 N N . ILE A 1 91 ? 21.638 -1.179 -29.309 1.00 94.25 91 ILE A N 1
ATOM 687 C CA . ILE A 1 91 ? 21.712 -1.974 -28.080 1.00 94.25 91 ILE A CA 1
ATOM 688 C C . ILE A 1 91 ? 21.087 -3.326 -28.394 1.00 94.25 91 ILE A C 1
ATOM 690 O O . ILE A 1 91 ? 19.880 -3.417 -28.593 1.00 94.25 91 ILE A O 1
ATOM 694 N N . THR A 1 92 ? 21.905 -4.376 -28.453 1.00 82.94 92 THR A N 1
ATOM 695 C CA . THR A 1 92 ? 21.466 -5.700 -28.912 1.00 82.94 92 THR A CA 1
ATOM 696 C C . THR A 1 92 ? 20.572 -6.429 -27.921 1.00 82.94 92 THR A C 1
ATOM 698 O O . THR A 1 92 ? 19.733 -7.188 -28.383 1.00 82.94 92 THR A O 1
ATOM 701 N N . THR A 1 93 ? 20.745 -6.227 -26.607 1.00 87.56 93 THR A N 1
ATOM 702 C CA . THR A 1 93 ? 19.854 -6.649 -25.502 1.00 87.56 93 THR A CA 1
ATOM 703 C C . THR A 1 93 ? 20.531 -6.273 -24.176 1.00 87.56 93 THR A C 1
ATOM 705 O O . THR A 1 93 ? 21.650 -6.715 -23.914 1.00 87.56 93 THR A O 1
ATOM 708 N N . HIS A 1 94 ? 19.868 -5.507 -23.310 1.00 93.19 94 HIS A N 1
ATOM 709 C CA . HIS A 1 94 ? 20.319 -5.242 -21.941 1.00 93.19 94 HIS A CA 1
ATOM 710 C C . HIS A 1 94 ? 19.175 -5.458 -20.949 1.00 93.19 94 HIS A C 1
ATOM 712 O O . HIS A 1 94 ? 18.177 -4.743 -20.988 1.00 93.19 94 HIS A O 1
ATOM 718 N N . GLY A 1 95 ? 19.312 -6.449 -20.068 1.00 92.00 95 GLY A N 1
ATOM 719 C CA . GLY A 1 95 ? 18.335 -6.719 -19.015 1.00 92.00 95 GLY A CA 1
ATOM 720 C C . GLY A 1 95 ? 18.620 -5.897 -17.765 1.00 92.00 95 GLY A C 1
ATOM 721 O O . GLY A 1 95 ? 19.745 -5.909 -17.265 1.00 92.00 95 GLY A O 1
ATOM 722 N N . PHE A 1 96 ? 17.600 -5.221 -17.247 1.00 91.62 96 PHE A N 1
ATOM 723 C CA . PHE A 1 96 ? 17.670 -4.519 -15.973 1.00 91.62 96 PHE A CA 1
ATOM 724 C C . PHE A 1 96 ? 17.120 -5.389 -14.836 1.00 91.62 96 PHE A C 1
ATOM 726 O O . PHE A 1 96 ? 16.188 -6.164 -15.043 1.00 91.62 96 PHE A O 1
ATOM 733 N N . PRO A 1 97 ? 17.664 -5.257 -13.614 1.00 82.69 97 PRO A N 1
ATOM 734 C CA . PRO A 1 97 ? 17.215 -6.045 -12.469 1.00 82.69 97 PRO A CA 1
ATOM 735 C C . PRO A 1 97 ? 15.866 -5.578 -11.906 1.00 82.69 97 PRO A C 1
ATOM 737 O O . PRO A 1 97 ? 15.263 -6.298 -11.117 1.00 82.69 97 PRO A O 1
ATOM 740 N N . ASN A 1 98 ? 15.409 -4.370 -12.252 1.00 80.38 98 ASN A N 1
ATOM 741 C CA . ASN A 1 98 ? 14.118 -3.838 -11.823 1.00 80.38 98 ASN A CA 1
ATOM 742 C C . ASN A 1 98 ? 13.594 -2.750 -12.793 1.00 80.38 98 ASN A C 1
ATOM 744 O O . ASN A 1 98 ? 14.374 -2.217 -13.595 1.00 80.38 98 ASN A O 1
ATOM 748 N N . PRO A 1 99 ? 12.302 -2.376 -12.698 1.00 78.62 99 PRO A N 1
ATOM 749 C CA . PRO A 1 99 ? 11.649 -1.418 -13.601 1.00 78.62 99 PRO A CA 1
ATOM 750 C C . PRO A 1 99 ? 12.176 0.024 -13.532 1.00 78.62 99 PRO A C 1
ATOM 752 O O . PRO A 1 99 ? 11.847 0.831 -14.401 1.00 78.62 99 PRO A O 1
ATOM 755 N N . LEU A 1 100 ? 13.000 0.377 -12.534 1.00 84.31 100 LEU A N 1
ATOM 756 C CA . LEU A 1 100 ? 13.603 1.715 -12.421 1.00 84.31 100 LEU A CA 1
ATOM 757 C C . LEU A 1 100 ? 14.772 1.922 -13.393 1.00 84.31 100 LEU A C 1
ATOM 759 O O . LEU A 1 100 ? 15.248 3.052 -13.551 1.00 84.31 100 LEU A O 1
ATOM 763 N N . LEU A 1 101 ? 15.212 0.846 -14.054 1.00 91.44 101 LEU A N 1
ATOM 764 C CA . LEU A 1 101 ? 16.311 0.842 -15.016 1.00 91.44 101 LEU A CA 1
ATOM 765 C C . LEU A 1 101 ? 17.590 1.447 -14.396 1.00 91.44 101 LEU A C 1
ATOM 767 O O . LEU A 1 101 ? 18.053 2.514 -14.821 1.00 91.44 101 LEU A O 1
ATOM 771 N N . PRO A 1 102 ? 18.144 0.830 -13.332 1.00 91.75 102 PRO A N 1
ATOM 772 C CA . PRO A 1 102 ? 19.335 1.354 -12.673 1.00 91.75 102 PRO A CA 1
ATOM 773 C C . PRO A 1 102 ? 20.519 1.381 -13.644 1.00 91.75 102 PRO A C 1
ATOM 775 O O . PRO A 1 102 ? 20.738 0.426 -14.387 1.00 91.75 102 PRO A O 1
ATOM 778 N N . ASN A 1 103 ? 21.297 2.466 -13.615 1.00 93.19 103 ASN A N 1
ATOM 779 C CA . ASN A 1 103 ? 22.430 2.719 -14.517 1.00 93.19 103 ASN A CA 1
ATOM 780 C C . ASN A 1 103 ? 22.057 2.813 -16.012 1.00 93.19 103 ASN A C 1
ATOM 782 O O . ASN A 1 103 ? 22.916 2.629 -16.875 1.00 93.19 103 ASN A O 1
ATOM 786 N N . LEU A 1 104 ? 20.794 3.111 -16.341 1.00 95.62 104 LEU A N 1
ATOM 787 C CA . LEU A 1 104 ? 20.347 3.298 -17.725 1.00 95.62 104 LEU A CA 1
ATOM 788 C C . LEU A 1 104 ? 21.193 4.330 -18.479 1.00 95.62 104 LEU A C 1
ATOM 790 O O . LEU A 1 104 ? 21.569 4.099 -19.625 1.00 95.62 104 LEU A O 1
ATOM 794 N N . GLU A 1 105 ? 21.530 5.446 -17.840 1.00 96.19 105 GLU A N 1
ATOM 795 C CA . GLU A 1 105 ? 22.346 6.503 -18.431 1.00 96.19 105 GLU A CA 1
ATOM 796 C C . GLU A 1 105 ? 23.725 5.988 -18.878 1.00 96.19 105 GLU A C 1
ATOM 798 O O . GLU A 1 105 ? 24.175 6.329 -19.972 1.00 96.19 105 GLU A O 1
ATOM 803 N N . ASP A 1 106 ? 24.362 5.105 -18.101 1.00 95.25 106 ASP A N 1
ATOM 804 C CA . ASP A 1 106 ? 25.645 4.491 -18.465 1.00 95.25 106 ASP A CA 1
ATOM 805 C C . ASP A 1 106 ? 25.506 3.532 -19.649 1.00 95.25 106 ASP A C 1
ATOM 807 O O . ASP A 1 106 ? 26.392 3.457 -20.504 1.00 95.25 106 ASP A O 1
ATOM 811 N N . VAL A 1 107 ? 24.396 2.792 -19.711 1.00 95.88 107 VAL A N 1
ATOM 812 C CA . VAL A 1 107 ? 24.082 1.896 -20.831 1.00 95.88 107 VAL A CA 1
ATOM 813 C C . VAL A 1 107 ? 23.907 2.706 -22.117 1.00 95.88 107 VAL A C 1
ATOM 815 O O . VAL A 1 107 ? 24.513 2.372 -23.136 1.00 95.88 107 VAL A O 1
ATOM 818 N N . LEU A 1 108 ? 23.157 3.811 -22.060 1.00 96.25 108 LEU A N 1
ATOM 819 C CA . LEU A 1 108 ? 22.971 4.722 -23.192 1.00 96.25 108 LEU A CA 1
ATOM 820 C C . LEU A 1 108 ? 24.295 5.381 -23.609 1.00 96.25 108 LEU A C 1
ATOM 822 O O . LEU A 1 108 ? 24.625 5.422 -24.794 1.00 96.25 108 LEU A O 1
ATOM 826 N N . LYS A 1 109 ? 25.113 5.819 -22.646 1.00 95.75 109 LYS A N 1
ATOM 827 C CA . LYS A 1 109 ? 26.436 6.400 -22.917 1.00 95.75 109 LYS A CA 1
ATOM 828 C C . LYS A 1 109 ? 27.370 5.405 -23.610 1.00 95.75 109 LYS A C 1
ATOM 830 O O . LYS A 1 109 ? 28.045 5.765 -24.570 1.00 95.75 109 LYS A O 1
ATOM 835 N N . LYS A 1 110 ? 27.376 4.137 -23.180 1.00 94.44 110 LYS A N 1
ATOM 836 C CA . LYS A 1 110 ? 28.156 3.060 -23.822 1.00 94.44 110 LYS A CA 1
ATOM 837 C C . LYS A 1 110 ? 27.680 2.737 -25.239 1.00 94.44 110 LYS A C 1
ATOM 839 O O . LYS A 1 110 ? 28.501 2.358 -26.067 1.00 94.44 110 LYS A O 1
ATOM 844 N N . ALA A 1 111 ? 26.390 2.913 -25.523 1.00 93.19 111 ALA A N 1
ATOM 845 C CA . ALA A 1 111 ? 25.832 2.770 -26.869 1.00 93.19 111 ALA A CA 1
ATOM 846 C C . ALA A 1 111 ? 26.174 3.955 -27.802 1.00 93.19 111 ALA A C 1
ATOM 848 O O . ALA A 1 111 ? 25.925 3.893 -29.008 1.00 93.19 111 ALA A O 1
ATOM 849 N N . GLY A 1 112 ? 26.783 5.018 -27.265 1.00 94.12 112 GLY A N 1
ATOM 850 C CA . GLY A 1 112 ? 27.282 6.161 -28.028 1.00 94.12 112 GLY A CA 1
ATOM 851 C C . GLY A 1 112 ? 26.334 7.357 -28.097 1.00 94.12 112 GLY A C 1
ATOM 852 O O . GLY A 1 112 ? 26.612 8.275 -28.865 1.00 94.12 112 GLY A O 1
ATOM 853 N N . PHE A 1 113 ? 25.253 7.374 -27.309 1.00 94.56 113 PHE A N 1
ATOM 854 C CA . PHE A 1 113 ? 24.387 8.551 -27.190 1.00 94.56 113 PHE A CA 1
ATOM 855 C C . PHE A 1 113 ? 25.120 9.708 -26.499 1.00 94.56 113 PHE A C 1
ATOM 857 O O . PHE A 1 113 ? 25.905 9.502 -25.567 1.00 94.56 113 PHE A O 1
ATOM 864 N N . ILE A 1 114 ? 24.838 10.938 -26.930 1.00 93.25 114 ILE A N 1
ATOM 865 C CA . ILE A 1 114 ? 25.419 12.144 -26.330 1.00 93.25 114 ILE A CA 1
ATOM 866 C C . ILE A 1 114 ? 24.631 12.588 -25.093 1.00 93.25 114 ILE A C 1
ATOM 868 O O . ILE A 1 114 ? 23.426 12.373 -24.973 1.00 93.25 114 ILE A O 1
ATOM 872 N N . GLU A 1 115 ? 25.310 13.265 -24.169 1.00 89.94 115 GLU A N 1
ATOM 873 C CA . GLU A 1 115 ? 24.770 13.605 -22.844 1.00 89.94 115 GLU A CA 1
ATOM 874 C C . GLU A 1 115 ? 23.476 14.441 -22.904 1.00 89.94 115 GLU A C 1
ATOM 876 O O . GLU A 1 115 ? 22.567 14.249 -22.096 1.00 89.94 115 GLU A O 1
ATOM 881 N N . SER A 1 116 ? 23.346 15.310 -23.914 1.00 89.88 116 SER A N 1
ATOM 882 C CA . SER A 1 116 ? 22.149 16.130 -24.144 1.00 89.88 116 SER A CA 1
ATOM 883 C C . SER A 1 116 ? 20.903 15.327 -24.534 1.00 89.88 116 SER A C 1
ATOM 885 O O . SER A 1 116 ? 19.788 15.805 -24.340 1.00 89.88 116 SER A O 1
ATOM 887 N N . GLU A 1 117 ? 21.071 14.123 -25.083 1.00 90.44 117 GLU A N 1
ATOM 888 C CA . GLU A 1 117 ? 19.974 13.242 -25.505 1.00 90.44 117 GLU A CA 1
ATOM 889 C C . GLU A 1 117 ? 19.601 12.236 -24.413 1.00 90.44 117 GLU A C 1
ATOM 891 O O . GLU A 1 117 ? 18.420 11.923 -24.234 1.00 90.44 117 GLU A O 1
ATOM 896 N N . ILE A 1 118 ? 20.598 11.777 -23.646 1.00 94.31 118 ILE A N 1
ATOM 897 C CA . ILE A 1 118 ? 20.451 10.734 -22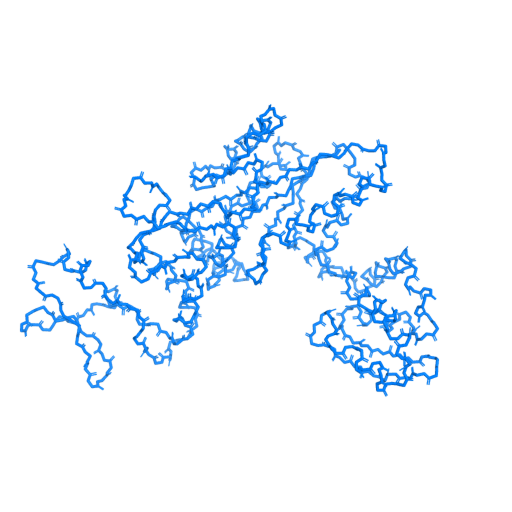.622 1.00 94.31 118 ILE A CA 1
ATOM 898 C C . ILE A 1 118 ? 19.344 11.076 -21.626 1.00 94.31 118 ILE A C 1
ATOM 900 O O . ILE A 1 118 ? 18.510 10.223 -21.342 1.00 94.31 118 ILE A O 1
ATOM 904 N N . SER A 1 119 ? 19.282 12.312 -21.122 1.00 91.50 119 SER A N 1
ATOM 905 C CA . SER A 1 119 ? 18.280 12.686 -20.113 1.00 91.50 119 SER A CA 1
ATOM 906 C C . SER A 1 119 ? 16.840 12.534 -20.626 1.00 91.50 119 SER A C 1
ATOM 908 O O . SER A 1 119 ? 15.980 11.987 -19.928 1.00 91.50 119 SER A O 1
ATOM 910 N N . LYS A 1 120 ? 16.575 12.961 -21.869 1.00 91.81 120 LYS A N 1
ATOM 911 C CA . LYS A 1 120 ? 15.248 12.842 -22.487 1.00 91.81 120 LYS A CA 1
ATOM 912 C C . LYS A 1 120 ? 14.912 11.379 -22.773 1.00 91.81 120 LYS A C 1
ATOM 914 O O . LYS A 1 120 ? 13.840 10.921 -22.381 1.00 91.81 120 LYS A O 1
ATOM 919 N N . LEU A 1 121 ? 15.837 10.649 -23.393 1.00 93.62 121 LEU A N 1
ATOM 920 C CA . LEU A 1 121 ? 15.638 9.245 -23.747 1.00 93.62 121 LEU A CA 1
ATOM 921 C C . LEU A 1 121 ? 15.441 8.374 -22.500 1.00 93.62 121 LEU A C 1
ATOM 923 O O . LEU A 1 121 ? 14.517 7.570 -22.444 1.00 93.62 121 LEU A O 1
ATOM 927 N N . ALA A 1 122 ? 16.243 8.578 -21.456 1.00 93.94 122 ALA A N 1
ATOM 928 C CA . ALA A 1 122 ? 16.119 7.846 -20.201 1.00 93.94 122 ALA A CA 1
ATOM 929 C C . ALA A 1 122 ? 14.758 8.079 -19.527 1.00 93.94 122 ALA A C 1
ATOM 931 O O . ALA A 1 122 ? 14.178 7.153 -18.960 1.00 93.94 122 ALA A O 1
ATOM 932 N N . LYS A 1 123 ? 14.215 9.301 -19.612 1.00 91.81 123 LYS A N 1
ATOM 933 C CA . LYS A 1 123 ? 12.868 9.610 -19.118 1.00 91.81 123 LYS A CA 1
ATOM 934 C C . LYS A 1 123 ? 11.790 8.854 -19.896 1.00 91.81 123 LYS A C 1
ATOM 936 O O . LYS A 1 123 ? 10.870 8.329 -19.276 1.00 91.81 123 LYS A O 1
ATOM 941 N N . GLU A 1 124 ? 11.900 8.795 -21.221 1.00 93.19 124 GLU A N 1
ATOM 942 C CA . GLU A 1 124 ? 10.957 8.070 -22.081 1.00 93.19 124 GLU A CA 1
ATOM 943 C C . GLU A 1 124 ? 11.032 6.556 -21.844 1.00 93.19 124 GLU A C 1
ATOM 945 O O . GLU A 1 124 ? 10.004 5.924 -21.624 1.00 93.19 124 GLU A O 1
ATOM 950 N N . LEU A 1 125 ? 12.231 5.977 -21.760 1.00 94.06 125 LEU A N 1
ATOM 951 C CA . LEU A 1 125 ? 12.420 4.548 -21.481 1.00 94.06 125 LEU A CA 1
ATOM 952 C C . LEU A 1 125 ? 11.910 4.145 -20.088 1.00 94.06 125 LEU A C 1
ATOM 954 O O . LEU A 1 125 ? 11.262 3.112 -19.951 1.00 94.06 125 LEU A O 1
ATOM 958 N N . ARG A 1 126 ? 12.124 4.975 -19.057 1.00 92.12 126 ARG A N 1
ATOM 959 C CA . ARG A 1 126 ? 11.530 4.752 -17.723 1.00 92.12 126 ARG A CA 1
ATOM 960 C C . ARG A 1 126 ? 10.023 4.978 -17.682 1.00 92.12 126 ARG A C 1
ATOM 962 O O . ARG A 1 126 ? 9.380 4.560 -16.727 1.00 92.12 126 ARG A O 1
ATOM 969 N N . PHE A 1 127 ? 9.454 5.694 -18.649 1.00 89.12 127 PHE A N 1
ATOM 970 C CA . PHE A 1 127 ? 8.003 5.773 -18.783 1.00 89.12 127 PHE A CA 1
ATOM 971 C C . PHE A 1 127 ? 7.450 4.455 -19.328 1.00 89.12 127 PHE A C 1
ATOM 973 O O . PHE A 1 127 ? 6.425 3.994 -18.839 1.00 89.12 127 PHE A O 1
ATOM 980 N N . VAL A 1 128 ? 8.149 3.824 -20.281 1.00 89.81 128 VAL A N 1
ATOM 981 C CA . VAL A 1 128 ? 7.748 2.524 -20.846 1.00 89.81 128 VAL A CA 1
ATOM 982 C C . VAL A 1 128 ? 7.565 1.478 -19.747 1.00 89.81 128 VAL A C 1
ATOM 984 O O . VAL A 1 128 ? 6.540 0.815 -19.719 1.00 89.81 128 VAL A O 1
ATOM 987 N N . THR A 1 129 ? 8.494 1.382 -18.795 1.00 87.44 129 THR A N 1
ATOM 988 C CA . THR A 1 129 ? 8.431 0.403 -17.692 1.00 87.44 129 THR A CA 1
ATOM 989 C C . THR A 1 129 ? 7.443 0.735 -16.574 1.00 87.44 129 THR A C 1
ATOM 991 O O . THR A 1 129 ? 7.384 0.013 -15.586 1.00 87.44 129 THR A O 1
ATOM 994 N N . LYS A 1 130 ? 6.689 1.835 -16.688 1.00 84.06 130 LYS A N 1
ATOM 995 C CA . LYS A 1 130 ? 5.657 2.226 -15.713 1.00 84.06 130 LYS A CA 1
ATOM 996 C C . LYS A 1 130 ? 4.238 1.907 -16.170 1.00 84.06 130 LYS A C 1
ATOM 998 O O . LYS A 1 130 ? 3.295 2.194 -15.442 1.00 84.06 130 LYS A O 1
ATOM 1003 N N . ILE A 1 131 ? 4.062 1.389 -17.383 1.00 79.44 131 ILE A N 1
ATOM 1004 C CA . ILE A 1 131 ? 2.731 1.212 -17.979 1.00 79.44 131 ILE A CA 1
ATOM 1005 C C . ILE A 1 131 ? 2.005 -0.004 -17.419 1.00 79.44 131 ILE A C 1
ATOM 1007 O O . ILE A 1 131 ? 0.788 0.038 -17.268 1.00 79.44 131 ILE A O 1
ATOM 1011 N N . ASP A 1 132 ? 2.743 -1.052 -17.082 1.00 74.88 132 ASP A N 1
ATOM 1012 C CA . ASP A 1 132 ? 2.256 -2.229 -16.369 1.00 74.88 132 ASP A CA 1
ATOM 1013 C C . ASP A 1 132 ? 2.502 -2.145 -14.855 1.00 74.88 132 ASP A C 1
ATOM 1015 O O . ASP A 1 132 ? 2.360 -3.147 -14.157 1.00 74.88 132 ASP A O 1
ATOM 1019 N N . ASP A 1 133 ? 2.834 -0.956 -14.331 1.00 81.44 133 ASP A N 1
ATOM 1020 C CA . ASP A 1 133 ? 2.914 -0.725 -12.890 1.00 81.44 133 ASP A CA 1
ATOM 1021 C C . ASP A 1 133 ? 1.496 -0.808 -12.289 1.00 81.44 133 ASP A C 1
ATOM 1023 O O . ASP A 1 133 ? 0.646 0.045 -12.587 1.00 81.44 133 ASP A O 1
ATOM 1027 N N . PRO A 1 134 ? 1.216 -1.796 -11.416 1.00 84.56 134 PRO A N 1
ATOM 1028 C CA . PRO A 1 134 ? -0.116 -1.993 -10.848 1.00 84.56 134 PRO A CA 1
ATOM 1029 C C . PRO A 1 134 ? -0.619 -0.784 -10.054 1.00 84.56 134 PRO A C 1
ATOM 1031 O O . PRO A 1 134 ? -1.821 -0.532 -10.007 1.00 84.56 134 PRO A O 1
ATOM 1034 N N . THR A 1 135 ? 0.287 -0.014 -9.447 1.00 86.00 135 THR A N 1
ATOM 1035 C CA . THR A 1 135 ? -0.053 1.199 -8.698 1.00 86.00 135 THR A CA 1
ATOM 1036 C C . THR A 1 135 ? -0.514 2.290 -9.653 1.00 86.00 135 THR A C 1
ATOM 1038 O O . THR A 1 135 ? -1.544 2.920 -9.421 1.00 86.00 135 THR A O 1
ATOM 1041 N N . VAL A 1 136 ? 0.211 2.503 -10.755 1.00 84.38 136 VAL A N 1
ATOM 1042 C CA . VAL A 1 136 ? -0.179 3.485 -11.780 1.00 84.38 136 VAL A CA 1
ATOM 1043 C C . VAL A 1 136 ? -1.533 3.108 -12.378 1.00 84.38 136 VAL A C 1
ATOM 1045 O O . VAL A 1 136 ? -2.424 3.954 -12.441 1.00 84.38 136 VAL A O 1
ATOM 1048 N N . MET A 1 137 ? -1.715 1.836 -12.740 1.00 86.75 137 MET A N 1
ATOM 1049 C CA . MET A 1 137 ? -2.974 1.327 -13.287 1.00 86.75 137 MET A CA 1
ATOM 1050 C C . MET A 1 137 ? -4.146 1.487 -12.317 1.00 86.75 137 MET A C 1
ATOM 1052 O O . MET A 1 137 ? -5.215 1.928 -12.733 1.00 86.75 137 MET A O 1
ATOM 1056 N N . LEU A 1 138 ? -3.939 1.199 -11.028 1.00 92.12 138 LEU A N 1
ATOM 1057 C CA . LEU A 1 138 ? -4.944 1.394 -9.983 1.00 92.12 138 LEU A CA 1
ATOM 1058 C C . LEU A 1 138 ? -5.439 2.841 -9.959 1.00 92.12 138 LEU A C 1
ATOM 1060 O O . LEU A 1 138 ? -6.642 3.094 -9.971 1.00 92.12 138 LEU A O 1
ATOM 1064 N N . TYR A 1 139 ? -4.517 3.803 -9.933 1.00 92.44 139 TYR A N 1
ATOM 1065 C CA . TYR A 1 139 ? -4.897 5.210 -9.885 1.00 92.44 139 TYR A CA 1
ATOM 1066 C C . TYR A 1 139 ? -5.511 5.700 -11.194 1.00 92.44 139 TYR A C 1
ATOM 1068 O O . TYR A 1 139 ? -6.441 6.497 -11.135 1.00 92.44 139 TYR A O 1
ATOM 1076 N N . ASP A 1 140 ? -5.043 5.226 -12.348 1.00 89.06 140 ASP A N 1
ATOM 1077 C CA . ASP A 1 140 ? -5.673 5.513 -13.640 1.00 89.06 140 ASP A CA 1
ATOM 1078 C C . ASP A 1 140 ? -7.117 4.993 -13.698 1.00 89.06 140 ASP A C 1
ATOM 1080 O O . ASP A 1 140 ? -7.996 5.703 -14.176 1.00 89.06 140 ASP A O 1
ATOM 1084 N N . GLU A 1 141 ? -7.378 3.781 -13.198 1.00 91.06 141 GLU A N 1
ATOM 1085 C CA . GLU A 1 141 ? -8.723 3.194 -13.183 1.00 91.06 141 GLU A CA 1
ATOM 1086 C C . GLU A 1 141 ? -9.652 3.920 -12.206 1.00 91.06 141 GLU A C 1
ATOM 1088 O O . GLU A 1 141 ? -10.827 4.130 -12.504 1.00 91.06 141 GLU A O 1
ATOM 1093 N N . VAL A 1 142 ? -9.142 4.321 -11.039 1.00 94.88 142 VAL A N 1
ATOM 1094 C CA . VAL A 1 142 ? -9.938 5.028 -10.030 1.00 94.88 142 VAL A CA 1
ATOM 1095 C C . VAL A 1 142 ? -10.225 6.464 -10.465 1.00 94.88 142 VAL A C 1
ATOM 1097 O O . VAL A 1 142 ? -11.379 6.893 -10.432 1.00 94.88 142 VAL A O 1
ATOM 1100 N N . PHE A 1 143 ? -9.201 7.197 -10.911 1.00 93.94 143 PHE A N 1
ATOM 1101 C CA . PHE A 1 143 ? -9.307 8.571 -11.407 1.00 93.94 143 PHE A CA 1
ATOM 1102 C C . PHE A 1 143 ? -9.677 8.618 -12.898 1.00 93.94 143 PHE A C 1
ATOM 1104 O O . PHE A 1 143 ? -9.116 9.394 -13.669 1.00 93.94 143 PHE A O 1
ATOM 1111 N N . ASP A 1 144 ? -10.652 7.806 -13.294 1.00 91.88 144 ASP A N 1
ATOM 1112 C CA . ASP A 1 144 ? -11.243 7.833 -14.628 1.00 91.88 144 ASP A CA 1
ATOM 1113 C C . ASP A 1 144 ? -12.523 8.679 -14.645 1.00 91.88 144 ASP A C 1
ATOM 1115 O O . ASP A 1 144 ? -13.345 8.629 -13.726 1.00 91.88 144 ASP A O 1
ATOM 1119 N N . LYS A 1 145 ? -12.738 9.444 -15.721 1.00 89.25 145 LYS A N 1
ATOM 1120 C CA . LYS A 1 145 ? -13.925 10.304 -15.854 1.00 89.25 145 LYS A CA 1
ATOM 1121 C C . LYS A 1 145 ? -15.235 9.504 -15.855 1.00 89.25 145 LYS A C 1
ATOM 1123 O O . LYS A 1 145 ? -16.263 10.000 -15.389 1.00 89.25 145 LYS A O 1
ATOM 1128 N N . GLY A 1 146 ? -15.213 8.261 -16.336 1.00 90.50 146 GLY A N 1
ATOM 1129 C CA . GLY A 1 146 ? -16.345 7.335 -16.297 1.00 90.50 146 GLY A CA 1
ATOM 1130 C C . GLY A 1 146 ? -16.797 6.971 -14.880 1.00 90.50 146 GLY A C 1
ATOM 1131 O O . GLY A 1 146 ? -17.922 6.507 -14.700 1.00 90.50 146 GLY A O 1
ATOM 1132 N N . ASN A 1 147 ? -15.978 7.243 -13.861 1.00 93.38 147 ASN A N 1
ATOM 1133 C CA . ASN A 1 147 ? -16.344 7.101 -12.454 1.00 93.38 147 ASN A CA 1
ATOM 1134 C C . ASN A 1 147 ? -16.993 8.357 -11.850 1.00 93.38 147 ASN A C 1
ATOM 1136 O O . ASN A 1 147 ? -17.177 8.437 -10.629 1.00 93.38 147 ASN A O 1
ATOM 1140 N N . SER A 1 148 ? -17.378 9.347 -12.662 1.00 89.06 148 SER A N 1
ATOM 1141 C CA . SER A 1 148 ? -18.119 10.494 -12.138 1.00 89.06 148 SER A CA 1
ATOM 1142 C C . SER A 1 148 ? -19.392 10.055 -11.394 1.00 89.06 148 SER A C 1
ATOM 1144 O O . SER A 1 148 ? -20.052 9.072 -11.730 1.00 89.06 148 SER A O 1
ATOM 1146 N N . GLY A 1 149 ? -19.694 10.759 -10.303 1.00 89.25 149 GLY A N 1
ATOM 1147 C CA . GLY A 1 149 ? -20.777 10.413 -9.374 1.00 89.25 149 GLY A CA 1
ATOM 1148 C C . GLY A 1 149 ? -20.550 9.183 -8.479 1.00 89.25 149 GLY A C 1
ATOM 1149 O O . GLY A 1 149 ? -21.353 8.969 -7.580 1.00 89.25 149 GLY A O 1
ATOM 1150 N N . GLN A 1 150 ? -19.478 8.407 -8.663 1.00 94.50 150 GLN A N 1
ATOM 1151 C CA . GLN A 1 150 ? -19.223 7.199 -7.867 1.00 94.50 150 GLN A CA 1
ATOM 1152 C C . GLN A 1 150 ? -18.464 7.501 -6.568 1.00 94.50 150 GLN A C 1
ATOM 1154 O O . GLN A 1 150 ? -17.680 8.459 -6.503 1.00 94.50 150 GLN A O 1
ATOM 1159 N N . SER A 1 151 ? -18.668 6.638 -5.569 1.00 96.69 151 SER A N 1
ATOM 1160 C CA . SER A 1 151 ? -17.833 6.540 -4.369 1.00 96.69 151 SER A CA 1
ATOM 1161 C C . SER A 1 151 ? -16.929 5.318 -4.477 1.00 96.69 151 SER A C 1
ATOM 1163 O O . SER A 1 151 ? -17.402 4.207 -4.724 1.00 96.69 151 SER A O 1
ATOM 1165 N N . ILE A 1 152 ? -15.624 5.526 -4.323 1.00 97.44 152 ILE A N 1
ATOM 1166 C CA . ILE A 1 152 ? -14.603 4.501 -4.539 1.00 97.44 152 ILE A CA 1
ATOM 1167 C C . ILE A 1 152 ? -13.689 4.451 -3.324 1.00 97.44 152 ILE A C 1
ATOM 1169 O O . ILE A 1 152 ? -13.146 5.477 -2.919 1.00 97.44 152 ILE A O 1
ATOM 1173 N N . VAL A 1 153 ? -13.485 3.260 -2.766 1.00 97.38 153 VAL A N 1
ATOM 1174 C CA . VAL A 1 153 ? -12.468 3.010 -1.743 1.00 97.38 153 VAL A CA 1
ATOM 1175 C C . VAL A 1 153 ? -11.262 2.302 -2.359 1.00 97.38 153 VAL A C 1
ATOM 1177 O O . VAL A 1 153 ? -11.389 1.248 -2.979 1.00 97.38 153 VAL A O 1
ATOM 1180 N N . ILE A 1 154 ? -10.083 2.890 -2.187 1.00 96.88 154 ILE A N 1
ATOM 1181 C CA . ILE A 1 154 ? -8.803 2.297 -2.563 1.00 96.88 154 ILE A CA 1
ATOM 1182 C C . ILE A 1 154 ? -8.261 1.551 -1.342 1.00 96.88 154 ILE A C 1
ATOM 1184 O O . ILE A 1 154 ? -7.862 2.187 -0.366 1.00 96.88 154 ILE A O 1
ATOM 1188 N N . ASP A 1 155 ? -8.254 0.219 -1.386 1.00 94.94 155 ASP A N 1
ATOM 1189 C CA . ASP A 1 155 ? -7.613 -0.631 -0.377 1.00 94.94 155 ASP A CA 1
ATOM 1190 C C . ASP A 1 155 ? -6.106 -0.663 -0.653 1.00 94.94 155 ASP A C 1
ATOM 1192 O O . ASP A 1 155 ? -5.652 -1.307 -1.604 1.00 94.94 155 ASP A O 1
ATOM 1196 N N . LEU A 1 156 ? -5.335 0.076 0.153 1.00 91.25 156 LEU A N 1
ATOM 1197 C CA . LEU A 1 156 ? -3.901 0.220 -0.049 1.00 91.25 156 LEU A CA 1
ATOM 1198 C C . LEU A 1 156 ? -3.102 -0.200 1.181 1.00 91.25 156 LEU A C 1
ATOM 1200 O O . LEU A 1 156 ? -3.404 0.134 2.331 1.00 91.25 156 LEU A O 1
ATOM 1204 N N . VAL A 1 157 ? -2.027 -0.930 0.910 1.00 87.75 157 VAL A N 1
ATOM 1205 C CA . VAL A 1 157 ? -1.046 -1.336 1.904 1.00 87.75 157 VAL A CA 1
ATOM 1206 C C . VAL A 1 157 ? 0.253 -0.582 1.620 1.00 87.75 157 VAL A C 1
ATOM 1208 O O . VAL A 1 157 ? 0.756 -0.685 0.502 1.00 87.75 157 VAL A O 1
ATOM 1211 N N . PRO A 1 158 ? 0.806 0.179 2.582 1.00 81.94 158 PRO A N 1
ATOM 1212 C CA . PRO A 1 158 ? 2.048 0.905 2.349 1.00 81.94 158 PRO A CA 1
ATOM 1213 C C . PRO A 1 158 ? 3.218 -0.066 2.152 1.00 81.94 158 PRO A C 1
ATOM 1215 O O . PRO A 1 158 ? 3.291 -1.113 2.806 1.00 81.94 158 PRO A O 1
ATOM 1218 N N . ASN A 1 159 ? 4.149 0.298 1.268 1.00 81.50 159 ASN A N 1
ATOM 1219 C CA . ASN A 1 159 ? 5.425 -0.395 1.147 1.00 81.50 159 ASN A CA 1
ATOM 1220 C C . ASN A 1 159 ? 6.213 -0.182 2.453 1.00 81.50 159 ASN A C 1
ATOM 1222 O O . ASN A 1 159 ? 6.415 0.969 2.840 1.00 81.50 159 ASN A O 1
ATOM 1226 N N . PRO A 1 160 ? 6.648 -1.242 3.161 1.00 76.25 160 PRO A N 1
ATOM 1227 C CA . PRO A 1 160 ? 7.402 -1.072 4.395 1.00 76.25 160 PRO A CA 1
ATOM 1228 C C . PRO A 1 160 ? 8.718 -0.321 4.185 1.00 76.25 160 PRO A C 1
ATOM 1230 O O . PRO A 1 160 ? 9.193 0.290 5.133 1.00 76.25 160 PRO A O 1
ATOM 1233 N N . ASP A 1 161 ? 9.325 -0.347 3.002 1.00 75.31 161 ASP A N 1
ATOM 1234 C CA . ASP A 1 161 ? 10.598 0.340 2.757 1.00 75.31 161 ASP A CA 1
ATOM 1235 C C . ASP A 1 161 ? 10.429 1.821 2.387 1.00 75.31 161 ASP A C 1
ATOM 1237 O O . ASP A 1 161 ? 11.407 2.567 2.371 1.00 75.31 161 ASP A O 1
ATOM 1241 N N . GLU A 1 162 ? 9.194 2.259 2.146 1.00 72.94 162 GLU A N 1
ATOM 1242 C CA . GLU A 1 162 ? 8.845 3.648 1.850 1.00 72.94 162 GLU A CA 1
ATOM 1243 C C . GLU A 1 162 ? 8.201 4.316 3.065 1.00 72.94 162 GLU A C 1
ATOM 1245 O O . GLU A 1 162 ? 7.699 3.674 3.994 1.00 72.94 162 GLU A O 1
ATOM 1250 N N . SER A 1 163 ? 8.187 5.646 3.063 1.00 76.69 163 SER A N 1
ATOM 1251 C CA . SER A 1 163 ? 7.428 6.385 4.064 1.00 76.69 163 SER A CA 1
ATOM 1252 C C . SER A 1 163 ? 5.946 6.416 3.684 1.00 76.69 163 SER A C 1
ATOM 1254 O O . SER A 1 163 ? 5.580 6.646 2.530 1.00 76.69 163 SER A O 1
ATOM 1256 N N . ALA A 1 164 ? 5.050 6.301 4.667 1.00 81.69 164 ALA A N 1
ATOM 1257 C CA . ALA A 1 164 ? 3.622 6.520 4.423 1.00 81.69 164 ALA A CA 1
ATOM 1258 C C . ALA A 1 164 ? 3.336 7.922 3.843 1.00 81.69 164 ALA A C 1
ATOM 1260 O O . ALA A 1 164 ? 2.354 8.118 3.129 1.00 81.69 164 ALA A O 1
ATOM 1261 N N . LYS A 1 165 ? 4.229 8.890 4.081 1.00 83.62 165 LYS A N 1
ATOM 1262 C CA . LYS A 1 165 ? 4.172 10.227 3.490 1.00 83.62 165 LYS A CA 1
ATOM 1263 C C . LYS A 1 165 ? 4.283 10.203 1.961 1.00 83.62 165 LYS A C 1
ATOM 1265 O O . LYS A 1 165 ? 3.475 10.855 1.306 1.00 83.62 165 LYS A O 1
ATOM 1270 N N . GLU A 1 166 ? 5.220 9.446 1.392 1.00 82.44 166 GLU A N 1
ATOM 1271 C CA . GLU A 1 166 ? 5.391 9.334 -0.068 1.00 82.44 166 GLU A CA 1
ATOM 1272 C C . GLU A 1 166 ? 4.142 8.746 -0.734 1.00 82.44 166 GLU A C 1
ATOM 1274 O O . GLU A 1 166 ? 3.661 9.266 -1.744 1.00 82.44 166 GLU A O 1
ATOM 1279 N N . CYS A 1 167 ? 3.544 7.729 -0.109 1.00 85.31 167 CYS A N 1
ATOM 1280 C CA . CYS A 1 167 ? 2.278 7.150 -0.551 1.00 85.31 167 CYS A CA 1
ATOM 1281 C C . CYS A 1 167 ? 1.148 8.198 -0.600 1.00 85.31 167 CYS A C 1
ATOM 1283 O O . CYS A 1 167 ? 0.386 8.269 -1.570 1.00 85.31 167 CYS A O 1
ATOM 1285 N N . LEU A 1 168 ? 1.038 9.035 0.435 1.00 89.38 168 LEU A N 1
ATOM 1286 C CA . LEU A 1 168 ? 0.029 10.095 0.512 1.00 89.38 168 LEU A CA 1
ATOM 1287 C C . LEU A 1 168 ? 0.283 11.217 -0.494 1.00 89.38 168 LEU A C 1
ATOM 1289 O O . LEU A 1 168 ? -0.662 11.731 -1.093 1.00 89.38 168 LEU A O 1
ATOM 1293 N N . GLU A 1 169 ? 1.542 11.605 -0.689 1.00 89.25 169 GLU A N 1
ATOM 1294 C CA . GLU A 1 169 ? 1.933 12.593 -1.695 1.00 89.25 169 GLU A CA 1
ATOM 1295 C C . GLU A 1 169 ? 1.575 12.114 -3.103 1.00 89.25 169 GLU A C 1
ATOM 1297 O O . GLU A 1 169 ? 1.030 12.890 -3.893 1.00 89.25 169 GLU A O 1
ATOM 1302 N N . TYR A 1 170 ? 1.793 10.831 -3.401 1.00 88.25 170 TYR A N 1
ATOM 1303 C CA . TYR A 1 170 ? 1.414 10.249 -4.684 1.00 88.25 170 TYR A CA 1
ATOM 1304 C C . TYR A 1 170 ? -0.104 10.293 -4.911 1.00 88.25 170 TYR A C 1
ATOM 1306 O O . TYR A 1 170 ? -0.555 10.785 -5.949 1.00 88.25 170 TYR A O 1
ATOM 1314 N N . PHE A 1 171 ? -0.904 9.871 -3.925 1.00 93.00 171 PHE A N 1
ATOM 1315 C CA . PHE A 1 171 ? -2.368 9.954 -3.995 1.00 93.00 171 PHE A CA 1
ATOM 1316 C C . PHE A 1 171 ? -2.854 11.394 -4.209 1.00 93.00 171 PHE A C 1
ATOM 1318 O O . PHE A 1 171 ? -3.643 11.660 -5.119 1.00 93.00 171 PHE A O 1
ATOM 1325 N N . LYS A 1 172 ? -2.335 12.345 -3.419 1.00 92.88 172 LYS A N 1
ATOM 1326 C CA . LYS A 1 172 ? -2.667 13.775 -3.536 1.00 92.88 172 LYS A CA 1
ATOM 1327 C C . LYS A 1 172 ? -2.309 14.322 -4.917 1.00 92.88 172 LYS A C 1
ATOM 1329 O O . LYS A 1 172 ? -3.097 15.065 -5.501 1.00 92.88 172 LYS A O 1
ATOM 1334 N N . LYS A 1 173 ? -1.155 13.928 -5.462 1.00 93.00 173 LYS A N 1
ATOM 1335 C CA . LYS A 1 173 ? -0.715 14.327 -6.801 1.00 93.00 173 LYS A CA 1
ATOM 1336 C C . LYS A 1 173 ? -1.647 13.798 -7.891 1.00 93.00 173 LYS A C 1
ATOM 1338 O O . LYS A 1 173 ? -2.035 14.577 -8.757 1.00 93.00 173 LYS A O 1
ATOM 1343 N N . ARG A 1 174 ? -2.038 12.518 -7.850 1.00 92.81 174 ARG A N 1
ATOM 1344 C CA . ARG A 1 174 ? -2.981 11.948 -8.833 1.00 92.81 174 ARG A CA 1
ATOM 1345 C C . ARG A 1 174 ? -4.364 12.593 -8.734 1.00 92.81 174 ARG A C 1
ATOM 1347 O O . ARG A 1 174 ? -4.923 12.976 -9.756 1.00 92.81 174 ARG A O 1
ATOM 1354 N N . ALA A 1 175 ? -4.864 12.821 -7.520 1.00 94.50 175 ALA A N 1
ATOM 1355 C CA . ALA A 1 175 ? -6.117 13.544 -7.307 1.00 94.50 175 ALA A CA 1
ATOM 1356 C C . ALA A 1 175 ? -6.075 14.972 -7.876 1.00 94.50 175 ALA A C 1
ATOM 1358 O O . ALA A 1 175 ? -7.043 15.430 -8.479 1.00 94.50 175 ALA A O 1
ATOM 1359 N N . GLN A 1 176 ? -4.956 15.681 -7.699 1.00 94.19 176 GLN A N 1
ATOM 1360 C CA . GLN A 1 176 ? -4.774 17.023 -8.245 1.00 94.19 176 GLN A CA 1
ATOM 1361 C C . GLN A 1 176 ? -4.736 17.020 -9.778 1.00 94.19 176 GLN A C 1
ATOM 1363 O O . GLN A 1 176 ? -5.430 17.822 -10.396 1.00 94.19 176 GLN A O 1
ATOM 1368 N N . GLN A 1 177 ? -4.004 16.081 -10.383 1.00 92.62 177 GLN A N 1
ATOM 1369 C CA . GLN A 1 177 ? -3.970 15.911 -11.839 1.00 92.62 177 GLN A CA 1
ATOM 1370 C C . GLN A 1 177 ? -5.370 15.671 -12.412 1.00 92.62 177 GLN A C 1
ATOM 1372 O O . GLN A 1 177 ? -5.765 16.343 -13.359 1.00 92.62 177 GLN A O 1
ATOM 1377 N N . TYR A 1 178 ? -6.170 14.807 -11.777 1.00 93.50 178 TYR A N 1
ATOM 1378 C CA . TYR A 1 178 ? -7.551 14.579 -12.202 1.00 93.50 178 TYR A CA 1
ATOM 1379 C C . TYR A 1 178 ? -8.392 15.865 -12.204 1.00 93.50 178 TYR A C 1
ATOM 1381 O O . TYR A 1 178 ? -9.157 16.091 -13.141 1.00 93.50 178 TYR A O 1
ATOM 1389 N N . ARG A 1 179 ? -8.257 16.719 -11.174 1.00 93.88 179 ARG A N 1
ATOM 1390 C CA . ARG A 1 179 ? -8.979 18.007 -11.094 1.00 93.88 179 ARG A CA 1
ATOM 1391 C C . ARG A 1 179 ? -8.583 18.958 -12.220 1.00 93.88 179 ARG A C 1
ATOM 1393 O O . ARG A 1 179 ? -9.442 19.658 -12.746 1.00 93.88 179 ARG A O 1
ATOM 1400 N N . GLU A 1 180 ? -7.301 18.994 -12.570 1.00 93.00 180 GLU A N 1
ATOM 1401 C CA . GLU A 1 180 ? -6.772 19.839 -13.647 1.00 93.00 180 GLU A CA 1
ATOM 1402 C C . GLU A 1 180 ? -7.242 19.361 -15.025 1.00 93.00 180 GLU A C 1
ATOM 1404 O O . GLU A 1 180 ? -7.633 20.173 -15.863 1.00 93.00 180 GLU A O 1
ATOM 1409 N N . GLU A 1 181 ? -7.259 18.046 -15.241 1.00 91.00 181 GLU A N 1
ATOM 1410 C CA . GLU A 1 181 ? -7.733 17.419 -16.478 1.00 91.00 181 GLU A CA 1
ATOM 1411 C C . GLU A 1 181 ? -9.263 17.508 -16.630 1.00 91.00 181 GLU A C 1
ATOM 1413 O O . GLU A 1 181 ? -9.779 17.536 -17.749 1.00 91.00 181 GLU A O 1
ATOM 1418 N N . ASN A 1 182 ? -10.001 17.591 -15.515 1.00 90.88 182 ASN A N 1
ATOM 1419 C CA . ASN A 1 182 ? -11.465 17.557 -15.482 1.00 90.88 182 ASN A CA 1
ATOM 1420 C C . ASN A 1 182 ? -12.063 18.701 -14.635 1.00 90.88 182 ASN A C 1
ATOM 1422 O O . ASN A 1 182 ? -12.732 18.442 -13.632 1.00 90.88 182 ASN A O 1
ATOM 1426 N N . PRO A 1 183 ? -11.904 19.976 -15.040 1.00 89.31 183 PRO A N 1
ATOM 1427 C CA . PRO A 1 183 ? -12.287 21.132 -14.220 1.00 89.31 183 PRO A CA 1
ATOM 1428 C C . PRO A 1 183 ? -13.799 21.264 -13.972 1.00 89.31 183 PRO A C 1
ATOM 1430 O O . PRO A 1 183 ? -14.214 21.986 -13.069 1.00 89.31 183 PRO A O 1
ATOM 1433 N N . SER A 1 184 ? -14.636 20.590 -14.767 1.00 88.62 184 SER A N 1
ATOM 1434 C CA . SER A 1 184 ? -16.094 20.561 -14.590 1.00 88.62 184 SER A CA 1
ATOM 1435 C C . SER A 1 184 ? -16.578 19.489 -13.609 1.00 88.62 184 SER A C 1
ATOM 1437 O O . SER A 1 184 ? -17.761 19.466 -13.276 1.00 88.62 184 SER A O 1
ATOM 1439 N N . GLU A 1 185 ? -15.705 18.580 -13.174 1.00 88.94 185 GLU A N 1
ATOM 1440 C CA . GLU A 1 185 ? -16.061 17.466 -12.300 1.00 88.94 185 GLU A CA 1
ATOM 1441 C C . GLU A 1 185 ? -15.789 17.812 -10.833 1.00 88.94 185 GLU A C 1
ATOM 1443 O O . GLU A 1 185 ? -14.753 18.372 -10.477 1.00 88.94 185 GLU A O 1
ATOM 1448 N N . THR A 1 186 ? -16.701 17.423 -9.941 1.00 90.62 186 THR A N 1
ATOM 1449 C CA . THR A 1 186 ? -16.454 17.537 -8.496 1.00 90.62 186 THR A CA 1
ATOM 1450 C C . THR A 1 186 ? -15.720 16.293 -7.997 1.00 90.62 186 THR A C 1
ATOM 1452 O O . THR A 1 186 ? -16.267 15.186 -8.047 1.00 90.62 186 THR A O 1
ATOM 1455 N N . LEU A 1 187 ? -14.499 16.476 -7.482 1.00 93.62 187 LEU A N 1
ATOM 1456 C CA . LEU A 1 187 ? -13.717 15.438 -6.805 1.00 93.62 187 LEU A CA 1
ATOM 1457 C C . LEU A 1 187 ? -13.569 15.747 -5.312 1.00 93.62 187 LEU A C 1
ATOM 1459 O O . LEU A 1 187 ? -12.873 16.692 -4.934 1.00 93.62 187 LEU A O 1
ATOM 1463 N N . THR A 1 188 ? -14.120 14.874 -4.474 1.00 93.81 188 THR A N 1
ATOM 1464 C CA . THR A 1 188 ? -13.817 14.816 -3.040 1.00 93.81 188 THR A CA 1
ATOM 1465 C C . THR A 1 188 ? -12.836 13.678 -2.783 1.00 93.81 188 THR A C 1
ATOM 1467 O O . THR A 1 188 ? -12.994 12.587 -3.327 1.00 93.81 188 THR A O 1
ATOM 1470 N N . THR A 1 189 ? -11.828 13.920 -1.950 1.00 94.94 189 THR A N 1
ATOM 1471 C CA . THR A 1 189 ? -10.869 12.896 -1.518 1.00 94.94 189 THR A CA 1
ATOM 1472 C C . THR A 1 189 ? -10.875 12.785 -0.007 1.00 94.94 189 THR A C 1
ATOM 1474 O O . THR A 1 189 ? -10.965 13.816 0.656 1.00 94.94 189 THR A O 1
ATOM 1477 N N . SER A 1 190 ? -10.733 11.573 0.523 1.00 94.81 190 SER A N 1
ATOM 1478 C CA . SER A 1 190 ? -10.521 11.352 1.957 1.00 94.81 190 SER A CA 1
ATOM 1479 C C . SER A 1 190 ? -9.424 10.319 2.198 1.00 94.81 190 SER A C 1
ATOM 1481 O O . SER A 1 190 ? -9.208 9.442 1.364 1.00 94.81 190 SER A O 1
ATOM 1483 N N . ILE A 1 191 ? -8.735 10.412 3.328 1.00 94.31 191 ILE A N 1
ATOM 1484 C CA . ILE A 1 191 ? -7.674 9.505 3.759 1.00 94.31 191 ILE A CA 1
ATOM 1485 C C . ILE A 1 191 ? -8.112 8.883 5.083 1.00 94.31 191 ILE A C 1
ATOM 1487 O O . ILE A 1 191 ? -8.321 9.581 6.074 1.00 94.31 191 ILE A O 1
ATOM 1491 N N . VAL A 1 192 ? -8.246 7.560 5.108 1.00 94.81 192 VAL A N 1
ATOM 1492 C CA . VAL A 1 192 ? -8.712 6.814 6.279 1.00 94.81 192 VAL A CA 1
ATOM 1493 C C . VAL A 1 192 ? -7.666 5.799 6.699 1.00 94.81 192 VAL A C 1
ATOM 1495 O O . VAL A 1 192 ? -7.132 5.069 5.866 1.00 94.81 192 VAL A O 1
ATOM 1498 N N . PHE A 1 193 ? -7.411 5.714 8.002 1.00 93.81 193 PHE A N 1
ATOM 1499 C CA . PHE A 1 193 ? -6.567 4.676 8.579 1.00 93.81 193 PHE A CA 1
ATOM 1500 C C . PHE A 1 193 ? -7.415 3.552 9.179 1.00 93.81 193 PHE A C 1
ATOM 1502 O O . PHE A 1 193 ? -8.131 3.748 10.158 1.00 93.81 193 PHE A O 1
ATOM 1509 N N . ALA A 1 194 ? -7.306 2.347 8.626 1.00 94.44 194 ALA A N 1
ATOM 1510 C CA . ALA A 1 194 ? -7.766 1.118 9.258 1.00 94.44 194 ALA A CA 1
ATOM 1511 C C . ALA A 1 194 ? -6.704 0.615 10.243 1.00 94.44 194 ALA A C 1
ATOM 1513 O O . ALA A 1 194 ? -5.802 -0.152 9.887 1.00 94.44 194 ALA A O 1
ATOM 1514 N N . TYR A 1 195 ? -6.824 1.044 11.494 1.00 92.38 195 TYR A N 1
ATOM 1515 C CA . TYR A 1 195 ? -5.926 0.635 12.559 1.00 92.38 195 TYR A CA 1
ATOM 1516 C C . TYR A 1 195 ? -6.286 -0.761 13.082 1.00 92.38 195 TYR A C 1
ATOM 1518 O O . TYR A 1 195 ? -7.455 -1.116 13.272 1.00 92.38 195 TYR A O 1
ATOM 1526 N N . CYS A 1 196 ? -5.260 -1.570 13.329 1.00 91.38 196 CYS A N 1
ATOM 1527 C CA . CYS A 1 196 ? -5.366 -2.836 14.037 1.00 91.38 196 CYS A CA 1
ATOM 1528 C C . CYS A 1 196 ? -4.204 -2.903 15.040 1.00 91.38 196 CYS A C 1
ATOM 1530 O O . CYS A 1 196 ? -3.056 -2.956 14.594 1.00 91.38 196 CYS A O 1
ATOM 1532 N N . PRO A 1 197 ? -4.471 -2.889 16.361 1.00 87.25 197 PRO A N 1
ATOM 1533 C CA . PRO A 1 197 ? -3.441 -3.031 17.384 1.00 87.25 197 PRO A CA 1
ATOM 1534 C C . PRO A 1 197 ? -2.614 -4.299 17.176 1.00 87.25 197 PRO A C 1
ATOM 1536 O O . PRO A 1 197 ? -3.138 -5.318 16.717 1.00 87.25 197 PRO A O 1
ATOM 1539 N N . VAL A 1 198 ? -1.336 -4.253 17.551 1.00 87.69 198 VAL A N 1
ATOM 1540 C CA . VAL A 1 198 ? -0.349 -5.313 17.270 1.00 87.69 198 VAL A CA 1
ATOM 1541 C C . VAL A 1 198 ? -0.803 -6.673 17.807 1.00 87.69 198 VAL A C 1
ATOM 1543 O O . VAL A 1 198 ? -0.696 -7.666 17.086 1.00 87.69 198 VAL A O 1
ATOM 1546 N N . GLN A 1 199 ? -1.384 -6.724 19.012 1.00 86.25 199 GLN A N 1
ATOM 1547 C CA . GLN A 1 199 ? -1.922 -7.956 19.604 1.00 86.25 199 GLN A CA 1
ATOM 1548 C C . GLN A 1 199 ? -2.994 -8.573 18.708 1.00 86.25 199 GLN A C 1
ATOM 1550 O O . GLN A 1 199 ? -2.900 -9.738 18.312 1.00 86.25 199 GLN A O 1
ATOM 1555 N N . LYS A 1 200 ? -3.980 -7.765 18.301 1.00 89.75 200 LYS A N 1
ATOM 1556 C CA . LYS A 1 200 ? -5.074 -8.249 17.459 1.00 89.75 200 LYS A CA 1
ATOM 1557 C C . LYS A 1 200 ? -4.606 -8.601 16.052 1.00 89.75 200 LYS A C 1
ATOM 1559 O O . LYS A 1 200 ? -5.102 -9.558 15.455 1.00 89.75 200 LYS A O 1
ATOM 1564 N N . LEU A 1 201 ? -3.646 -7.848 15.525 1.00 90.94 201 LEU A N 1
ATOM 1565 C CA . LEU A 1 201 ? -3.023 -8.122 14.238 1.00 90.94 201 LEU A CA 1
ATOM 1566 C C . LEU A 1 201 ? -2.310 -9.481 14.261 1.00 90.94 201 LEU A C 1
ATOM 1568 O O . LEU A 1 201 ? -2.513 -10.288 13.356 1.00 90.94 201 LEU A O 1
ATOM 1572 N N . SER A 1 202 ? -1.560 -9.771 15.329 1.00 89.00 202 SER A N 1
ATOM 1573 C CA . SER A 1 202 ? -0.879 -11.052 15.539 1.00 89.00 202 SER A CA 1
ATOM 1574 C C . SER A 1 202 ? -1.853 -12.234 15.544 1.00 89.00 202 SER A C 1
ATOM 1576 O O . SER A 1 202 ? -1.628 -13.215 14.833 1.00 89.00 202 SER A O 1
ATOM 1578 N N . GLU A 1 203 ? -2.965 -12.129 16.278 1.00 89.00 203 GLU A N 1
ATOM 1579 C CA . GLU A 1 203 ? -4.030 -13.144 16.279 1.00 89.00 203 GLU A CA 1
ATOM 1580 C C . GLU A 1 203 ? -4.612 -13.375 14.878 1.00 89.00 203 GLU A C 1
ATOM 1582 O O . GLU A 1 203 ? -4.794 -14.514 14.446 1.00 89.00 203 GLU A O 1
ATOM 1587 N N . ARG A 1 204 ? -4.895 -12.294 14.142 1.00 90.06 204 ARG A N 1
ATOM 1588 C CA . ARG A 1 204 ? -5.484 -12.388 12.801 1.00 90.06 204 ARG A CA 1
ATOM 1589 C C . ARG A 1 204 ? -4.537 -13.022 11.789 1.00 90.06 204 ARG A C 1
ATOM 1591 O O . ARG A 1 204 ? -5.005 -13.788 10.951 1.00 90.06 204 ARG A O 1
ATOM 1598 N N . ILE A 1 205 ? -3.238 -12.726 11.861 1.00 89.44 205 ILE A N 1
ATOM 1599 C CA . ILE A 1 205 ? -2.225 -13.357 11.002 1.00 89.44 205 ILE A CA 1
ATOM 1600 C C . ILE A 1 205 ? -2.199 -14.862 11.254 1.00 89.44 205 ILE A C 1
ATOM 1602 O O . ILE A 1 205 ? -2.240 -15.636 10.303 1.00 89.44 205 ILE A O 1
ATOM 1606 N N . GLN A 1 206 ? -2.210 -15.289 12.520 1.00 85.62 206 GLN A N 1
ATOM 1607 C CA . GLN A 1 206 ? -2.250 -16.716 12.835 1.00 85.62 206 GLN A CA 1
ATOM 1608 C C . GLN A 1 206 ? -3.491 -17.404 12.293 1.00 85.62 206 GLN A C 1
ATOM 1610 O O . GLN A 1 206 ? -3.381 -18.455 11.671 1.00 85.62 206 GLN A O 1
ATOM 1615 N N . GLU A 1 207 ? -4.666 -16.825 12.530 1.00 86.56 207 GLU A N 1
ATOM 1616 C CA . GLU A 1 207 ? -5.9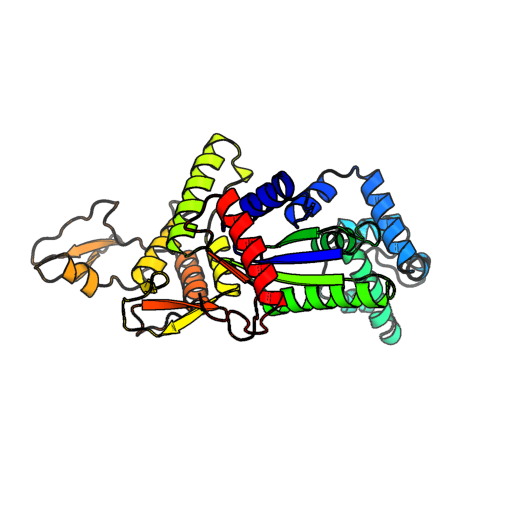09 -17.435 12.073 1.00 86.56 207 GLU A CA 1
ATOM 1617 C C . GLU A 1 207 ? -5.974 -17.471 10.543 1.00 86.56 207 GLU A C 1
ATOM 1619 O O . GLU A 1 207 ? -6.449 -18.451 9.970 1.00 86.56 207 GLU A O 1
ATOM 1624 N N . ARG A 1 208 ? -5.452 -16.438 9.867 1.00 86.50 208 ARG A N 1
ATOM 1625 C CA . ARG A 1 208 ? -5.314 -16.441 8.408 1.00 86.50 208 ARG A CA 1
ATOM 1626 C C . ARG A 1 208 ? -4.382 -17.557 7.946 1.00 86.50 208 ARG A C 1
ATOM 1628 O O . ARG A 1 208 ? -4.772 -18.318 7.072 1.00 86.50 208 ARG A O 1
ATOM 1635 N N . ASN A 1 209 ? -3.208 -17.697 8.556 1.00 85.06 209 ASN A N 1
ATOM 1636 C CA . ASN A 1 209 ? -2.236 -18.729 8.194 1.00 85.06 209 ASN A CA 1
ATOM 1637 C C . ASN A 1 209 ? -2.792 -20.135 8.424 1.00 85.06 209 ASN A C 1
ATOM 1639 O O . ASN A 1 209 ? -2.701 -20.976 7.539 1.00 85.06 209 ASN A O 1
ATOM 1643 N N . ARG A 1 210 ? -3.465 -20.356 9.557 1.00 84.94 210 ARG A N 1
ATOM 1644 C CA . ARG A 1 210 ? -4.128 -21.625 9.872 1.00 84.94 210 ARG A CA 1
ATOM 1645 C C . ARG A 1 210 ? -5.176 -22.004 8.822 1.00 84.94 210 ARG A C 1
ATOM 1647 O O . ARG A 1 210 ? -5.312 -23.179 8.503 1.00 84.94 210 ARG A O 1
ATOM 1654 N N . LYS A 1 211 ? -5.931 -21.030 8.298 1.00 85.50 211 LYS A N 1
ATOM 1655 C CA . LYS A 1 211 ? -6.881 -21.256 7.193 1.00 85.50 211 LYS A CA 1
ATOM 1656 C C . LYS A 1 211 ? -6.168 -21.472 5.861 1.00 85.50 211 LYS A C 1
ATOM 1658 O O . LYS A 1 211 ? -6.556 -22.359 5.114 1.00 85.50 211 LYS A O 1
ATOM 1663 N N . ALA A 1 212 ? -5.121 -20.699 5.580 1.00 86.12 212 ALA A N 1
ATOM 1664 C CA . ALA A 1 212 ? -4.325 -20.823 4.363 1.00 86.12 212 ALA A CA 1
ATOM 1665 C C . ALA A 1 212 ? -3.682 -22.214 4.239 1.00 86.12 212 ALA A C 1
ATOM 1667 O O . ALA A 1 212 ? -3.702 -22.789 3.157 1.00 86.12 212 ALA A O 1
ATOM 1668 N N . ASP A 1 213 ? -3.207 -22.797 5.343 1.00 80.88 213 ASP A N 1
ATOM 1669 C CA . ASP A 1 213 ? -2.661 -24.161 5.364 1.00 80.88 213 ASP A CA 1
ATOM 1670 C C . ASP A 1 213 ? -3.704 -25.235 4.972 1.00 80.88 213 ASP A C 1
ATOM 1672 O O . ASP A 1 213 ? -3.330 -26.322 4.536 1.00 80.88 213 ASP A O 1
ATOM 1676 N N . ILE A 1 214 ? -5.004 -24.942 5.113 1.00 85.56 214 ILE A N 1
ATOM 1677 C CA . ILE A 1 214 ? -6.110 -25.844 4.752 1.00 85.56 214 ILE A CA 1
ATOM 1678 C C . ILE A 1 214 ? -6.607 -25.566 3.326 1.00 85.56 214 ILE A C 1
ATOM 1680 O O . ILE A 1 214 ? -6.795 -26.502 2.551 1.00 85.56 214 ILE A O 1
ATOM 1684 N N . ASP A 1 215 ? -6.832 -24.293 2.991 1.00 84.25 215 ASP A N 1
ATOM 1685 C CA . ASP A 1 215 ? -7.564 -23.892 1.785 1.00 84.25 215 ASP A CA 1
ATOM 1686 C C . ASP A 1 215 ? -6.639 -23.479 0.630 1.00 84.25 215 ASP A C 1
ATOM 1688 O O . ASP A 1 215 ? -6.783 -23.952 -0.497 1.00 84.25 215 ASP A O 1
ATOM 1692 N N . ASN A 1 216 ? -5.707 -22.558 0.888 1.00 80.25 216 ASN A N 1
ATOM 1693 C CA . ASN A 1 216 ? -4.825 -21.985 -0.126 1.00 80.25 216 ASN A CA 1
ATOM 1694 C C . ASN A 1 216 ? -3.497 -21.534 0.507 1.00 80.25 216 ASN A C 1
ATOM 1696 O O . ASN A 1 216 ? -3.433 -20.420 1.039 1.00 80.25 216 ASN A O 1
ATOM 1700 N N . PRO A 1 217 ? -2.423 -22.340 0.402 1.00 80.38 217 PRO A N 1
ATOM 1701 C CA . PRO A 1 217 ? -1.125 -22.012 0.992 1.00 80.38 217 PRO A CA 1
ATOM 1702 C C . PRO A 1 217 ? -0.539 -20.675 0.519 1.00 80.38 217 PRO A C 1
ATOM 1704 O O . PRO A 1 217 ? 0.217 -20.045 1.253 1.00 80.38 217 PRO A O 1
ATOM 1707 N N . MET A 1 218 ? -0.921 -20.197 -0.672 1.00 77.94 218 MET A N 1
ATOM 1708 C CA . MET A 1 218 ? -0.480 -18.899 -1.199 1.00 77.94 218 MET A CA 1
ATOM 1709 C C . MET A 1 218 ? -1.059 -17.709 -0.422 1.00 77.94 218 MET A C 1
ATOM 1711 O O . MET A 1 218 ? -0.542 -16.601 -0.530 1.00 77.94 218 MET A O 1
ATOM 1715 N N . ASP A 1 219 ? -2.118 -17.912 0.370 1.00 78.50 219 ASP A N 1
ATOM 1716 C CA . ASP A 1 219 ? -2.717 -16.851 1.184 1.00 78.50 219 ASP A CA 1
ATOM 1717 C C . ASP A 1 219 ? -2.074 -16.690 2.573 1.00 78.50 219 ASP A C 1
ATOM 1719 O O . ASP A 1 219 ? -2.480 -15.852 3.389 1.00 78.50 219 ASP A O 1
ATOM 1723 N N . LYS A 1 220 ? -1.038 -17.476 2.857 1.00 80.25 220 LYS A N 1
ATOM 1724 C CA . LYS A 1 220 ? -0.288 -17.369 4.099 1.00 80.25 220 LYS A CA 1
ATOM 1725 C C . LYS A 1 220 ? 0.443 -16.023 4.169 1.00 80.25 220 LYS A C 1
ATOM 1727 O O . LYS A 1 220 ? 0.849 -15.434 3.169 1.00 80.25 220 LYS A O 1
ATOM 1732 N N . ARG A 1 221 ? 0.565 -15.487 5.376 1.00 81.00 221 ARG A N 1
ATOM 1733 C CA . ARG A 1 221 ? 1.294 -14.265 5.723 1.00 81.00 221 ARG A CA 1
ATOM 1734 C C . ARG A 1 221 ? 2.402 -14.663 6.687 1.00 81.00 221 ARG A C 1
ATOM 1736 O O . ARG A 1 221 ? 2.203 -14.694 7.899 1.00 81.00 221 ARG A O 1
ATOM 1743 N N . GLU A 1 222 ? 3.536 -15.056 6.127 1.00 72.06 222 GLU A N 1
ATOM 1744 C CA . GLU A 1 222 ? 4.721 -15.447 6.890 1.00 72.06 222 GLU A CA 1
ATOM 1745 C C . GLU A 1 222 ? 5.601 -14.230 7.208 1.00 72.06 222 GLU A C 1
ATOM 1747 O O . GLU A 1 222 ? 5.604 -13.232 6.481 1.00 72.06 222 GLU A O 1
ATOM 1752 N N . GLY A 1 223 ? 6.348 -14.303 8.310 1.00 77.00 223 GLY A N 1
ATOM 1753 C CA . GLY A 1 223 ? 7.295 -13.262 8.691 1.00 77.00 223 GLY A CA 1
ATOM 1754 C C . GLY A 1 223 ? 6.666 -12.018 9.325 1.00 77.00 223 GLY A C 1
ATOM 1755 O O . GLY A 1 223 ? 5.538 -12.009 9.816 1.00 77.00 223 GLY A O 1
ATOM 1756 N N . LEU A 1 224 ? 7.439 -10.931 9.331 1.00 82.25 224 LEU A N 1
ATOM 1757 C CA . LEU A 1 224 ? 7.119 -9.698 10.063 1.00 82.25 224 LEU A CA 1
ATOM 1758 C C . LEU A 1 224 ? 6.450 -8.614 9.219 1.00 82.25 224 LEU A C 1
ATOM 1760 O O . LEU A 1 224 ? 6.201 -7.508 9.700 1.00 82.25 224 LEU A O 1
ATOM 1764 N N . PHE A 1 225 ? 6.174 -8.912 7.955 1.00 84.19 225 PHE A N 1
ATOM 1765 C CA . PHE A 1 225 ? 5.784 -7.920 6.962 1.00 84.19 225 PHE A CA 1
ATOM 1766 C C . PHE A 1 225 ? 4.570 -7.061 7.377 1.00 84.19 225 PHE A C 1
ATOM 1768 O O . PHE A 1 225 ? 4.683 -5.835 7.318 1.00 84.19 225 PHE A O 1
ATOM 1775 N N . PRO A 1 226 ? 3.460 -7.618 7.910 1.00 89.31 226 PRO A N 1
ATOM 1776 C CA . PRO A 1 226 ? 2.346 -6.795 8.391 1.00 89.31 226 PRO A CA 1
ATOM 1777 C C . PRO A 1 226 ? 2.704 -5.841 9.542 1.00 89.31 226 PRO A C 1
ATOM 1779 O O . PRO A 1 226 ? 2.123 -4.759 9.643 1.00 89.31 226 PRO A O 1
ATOM 1782 N N . PHE A 1 227 ? 3.650 -6.212 10.409 1.00 89.38 227 PHE A N 1
ATOM 1783 C CA . PHE A 1 227 ? 4.093 -5.350 11.508 1.00 89.38 227 PHE A CA 1
ATOM 1784 C C . PHE A 1 227 ? 4.966 -4.209 11.000 1.00 89.38 227 PHE A C 1
ATOM 1786 O O . PHE A 1 227 ? 4.758 -3.070 11.408 1.00 89.38 227 PHE A O 1
ATOM 1793 N N . HIS A 1 228 ? 5.875 -4.492 10.062 1.00 87.81 228 HIS A N 1
ATOM 1794 C CA . HIS A 1 228 ? 6.673 -3.458 9.396 1.00 87.81 228 HIS A CA 1
ATOM 1795 C C . HIS A 1 228 ? 5.786 -2.422 8.705 1.00 87.81 228 HIS A C 1
ATOM 1797 O O . HIS A 1 228 ? 6.054 -1.230 8.815 1.00 87.81 228 HIS A O 1
ATOM 1803 N N . GLN A 1 229 ? 4.699 -2.861 8.062 1.00 89.50 229 GLN A N 1
ATOM 1804 C CA . GLN A 1 229 ? 3.706 -1.976 7.445 1.00 89.50 229 GLN A CA 1
ATOM 1805 C C . GLN A 1 229 ? 2.961 -1.129 8.469 1.00 89.50 229 GLN A C 1
ATOM 1807 O O . GLN A 1 229 ? 2.801 0.070 8.266 1.00 89.50 229 GLN A O 1
ATOM 1812 N N . LEU A 1 230 ? 2.519 -1.727 9.579 1.00 91.06 230 LEU A N 1
ATOM 1813 C CA . LEU A 1 230 ? 1.880 -0.968 10.652 1.00 91.06 230 LEU A CA 1
ATOM 1814 C C . LEU A 1 230 ? 2.829 0.112 11.185 1.00 91.06 230 LEU A C 1
ATOM 1816 O O . LEU A 1 230 ? 2.418 1.260 11.320 1.00 91.06 230 LEU A O 1
ATOM 1820 N N . ALA A 1 231 ? 4.101 -0.233 11.391 1.00 88.62 231 ALA A N 1
ATOM 1821 C CA . ALA A 1 231 ? 5.131 0.686 11.867 1.00 88.62 231 ALA A CA 1
ATOM 1822 C C . ALA A 1 231 ? 5.431 1.848 10.898 1.00 88.62 231 ALA A C 1
ATOM 1824 O O . ALA A 1 231 ? 6.018 2.837 11.313 1.00 88.62 231 ALA A O 1
ATOM 1825 N N . THR A 1 232 ? 5.025 1.770 9.621 1.00 88.12 232 THR A N 1
ATOM 1826 C CA . THR A 1 232 ? 5.110 2.928 8.702 1.00 88.12 232 THR A CA 1
ATOM 1827 C C . THR A 1 232 ? 4.010 3.968 8.929 1.00 88.12 232 THR A C 1
ATOM 1829 O O . THR A 1 232 ? 4.162 5.116 8.518 1.00 88.12 232 THR A O 1
ATOM 1832 N N . LEU A 1 233 ? 2.896 3.572 9.555 1.00 89.00 233 LEU A N 1
ATOM 1833 C CA . LEU A 1 233 ? 1.703 4.405 9.747 1.00 89.00 233 LEU A CA 1
ATOM 1834 C C . LEU A 1 233 ? 1.611 4.980 11.165 1.00 89.00 233 LEU A C 1
ATOM 1836 O O . LEU A 1 233 ? 0.930 5.986 11.380 1.00 89.00 233 LEU A O 1
ATOM 1840 N N . VAL A 1 234 ? 2.292 4.354 12.127 1.00 87.81 234 VAL A N 1
ATOM 1841 C CA . VAL A 1 234 ? 2.275 4.748 13.538 1.00 87.81 234 VAL A CA 1
ATOM 1842 C C . VAL A 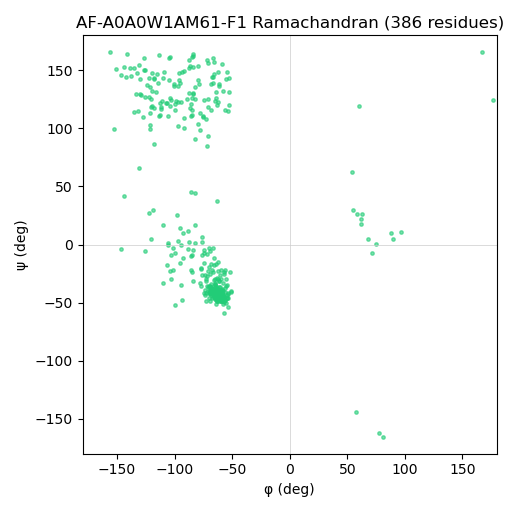1 234 ? 3.671 5.110 14.029 1.00 87.81 234 VAL A C 1
ATOM 1844 O O . VAL A 1 234 ? 4.662 4.523 13.610 1.00 87.81 234 VAL A O 1
ATOM 1847 N N . THR A 1 235 ? 3.739 6.051 14.959 1.00 81.81 235 THR A N 1
ATOM 1848 C CA . THR A 1 235 ? 4.905 6.303 15.806 1.00 81.81 235 THR A CA 1
ATOM 1849 C C . THR A 1 235 ? 4.640 5.782 17.205 1.00 81.81 235 THR A C 1
ATOM 1851 O O . THR A 1 235 ? 3.492 5.611 17.604 1.00 81.81 235 THR A O 1
ATOM 1854 N N . ALA A 1 236 ? 5.696 5.561 17.972 1.00 78.69 236 ALA A N 1
ATOM 1855 C CA . ALA A 1 236 ? 5.570 5.221 19.376 1.00 78.69 236 ALA A CA 1
ATOM 1856 C C . ALA A 1 236 ? 6.055 6.357 20.264 1.00 78.69 236 ALA A C 1
ATOM 1858 O O . ALA A 1 236 ? 7.067 6.992 19.963 1.00 78.69 236 ALA A O 1
ATOM 1859 N N . ASP A 1 237 ? 5.370 6.540 21.387 1.00 76.62 237 ASP A N 1
ATOM 1860 C CA . ASP A 1 237 ? 5.792 7.460 22.433 1.00 76.62 237 ASP A CA 1
ATOM 1861 C C . ASP A 1 237 ? 6.281 6.718 23.675 1.00 76.62 237 ASP A C 1
ATOM 1863 O O . ASP A 1 237 ? 5.806 5.628 24.021 1.00 76.62 237 ASP A O 1
ATOM 1867 N N . LYS A 1 238 ? 7.244 7.346 24.361 1.00 75.38 238 LYS A N 1
ATOM 1868 C CA . LYS A 1 238 ? 7.809 6.843 25.611 1.00 75.38 238 LYS A CA 1
ATOM 1869 C C . LYS A 1 238 ? 6.809 6.955 26.749 1.00 75.38 238 LYS A C 1
ATOM 1871 O O . LYS A 1 238 ? 6.437 8.067 27.113 1.00 75.38 238 LYS A O 1
ATOM 1876 N N . LEU A 1 239 ? 6.432 5.822 27.342 1.00 71.56 239 LEU A N 1
ATOM 1877 C CA . LEU A 1 239 ? 5.518 5.778 28.479 1.00 71.56 239 LEU A CA 1
ATOM 1878 C C . LEU A 1 239 ? 6.029 4.869 29.596 1.00 71.56 239 LEU A C 1
ATOM 1880 O O . LEU A 1 239 ? 6.672 3.851 29.356 1.00 71.56 239 LEU A O 1
ATOM 1884 N N . PHE A 1 240 ? 5.692 5.267 30.819 1.00 65.81 240 PHE A N 1
ATOM 1885 C CA . PHE A 1 240 ? 5.882 4.505 32.053 1.00 65.81 240 PHE A CA 1
ATOM 1886 C C . PHE A 1 240 ? 4.531 4.302 32.774 1.00 65.81 240 PHE A C 1
ATOM 1888 O O . PHE A 1 240 ? 4.497 4.231 33.996 1.00 65.81 240 PHE A O 1
ATOM 1895 N N . ASP A 1 241 ? 3.415 4.289 32.031 1.00 60.78 241 ASP A N 1
ATOM 1896 C CA . ASP A 1 241 ? 2.053 4.157 32.572 1.00 60.78 241 ASP A CA 1
ATOM 1897 C C . ASP A 1 241 ? 1.182 3.221 31.708 1.00 60.78 241 ASP A C 1
ATOM 1899 O O . ASP A 1 241 ? 1.388 3.088 30.498 1.00 60.78 241 ASP A O 1
ATOM 1903 N N . ASP A 1 242 ? 0.201 2.589 32.352 1.00 58.72 242 ASP A N 1
ATOM 1904 C CA . ASP A 1 242 ? -0.485 1.361 31.927 1.00 58.72 242 ASP A CA 1
ATOM 1905 C C . ASP A 1 242 ? -1.911 1.600 31.405 1.00 58.72 242 ASP A C 1
ATOM 1907 O O . ASP A 1 242 ? -2.630 0.659 31.075 1.00 58.72 242 ASP A O 1
ATOM 1911 N N . SER A 1 243 ? -2.357 2.855 31.357 1.00 58.41 243 SER A N 1
ATOM 1912 C CA . SER A 1 243 ? -3.779 3.203 31.254 1.00 58.41 243 SER A CA 1
ATOM 1913 C C . SER A 1 243 ? -4.392 3.159 29.841 1.00 58.41 243 SER A C 1
ATOM 1915 O O . SER A 1 243 ? -5.586 3.425 29.702 1.00 58.41 243 SER A O 1
ATOM 1917 N N . SER A 1 244 ? -3.637 2.799 28.793 1.00 63.62 244 SER A N 1
ATOM 1918 C CA . SER A 1 244 ? -4.123 2.787 27.399 1.00 63.62 244 SER A CA 1
ATOM 1919 C C . SER A 1 244 ? -4.176 1.383 26.777 1.00 63.62 244 SER A C 1
ATOM 1921 O O . SER A 1 244 ? -3.264 0.571 26.918 1.00 63.62 244 SER A O 1
ATOM 1923 N N . GLU A 1 245 ? -5.244 1.106 26.018 1.00 62.31 245 GLU A N 1
ATOM 1924 C CA . GLU A 1 245 ? -5.452 -0.154 25.281 1.00 62.31 245 GLU A CA 1
ATOM 1925 C C . GLU A 1 245 ? -4.488 -0.342 24.091 1.00 62.31 245 GLU A C 1
ATOM 1927 O O . GLU A 1 245 ? -4.510 -1.372 23.412 1.00 62.31 245 GLU A O 1
ATOM 1932 N N . HIS A 1 246 ? -3.675 0.668 23.782 1.00 68.56 246 HIS A N 1
ATOM 1933 C CA . HIS A 1 246 ? -2.666 0.643 22.716 1.00 68.56 246 HIS A CA 1
ATOM 1934 C C . HIS A 1 246 ? -1.249 0.633 23.277 1.00 68.56 246 HIS A C 1
ATOM 1936 O O . HIS A 1 246 ? -0.290 0.907 22.550 1.00 68.56 246 HIS A O 1
ATOM 1942 N N . VAL A 1 247 ? -1.135 0.298 24.564 1.00 77.50 247 VAL A N 1
ATOM 1943 C CA . VAL A 1 247 ? 0.137 0.128 25.240 1.00 77.50 247 VAL A CA 1
ATOM 1944 C C . VAL A 1 247 ? 0.660 -1.280 25.000 1.00 77.50 247 VAL A C 1
ATOM 1946 O O . VAL A 1 247 ? -0.058 -2.267 25.158 1.00 77.50 247 VAL A O 1
ATOM 1949 N N . LEU A 1 248 ? 1.920 -1.363 24.596 1.00 78.19 248 LEU A N 1
ATOM 1950 C CA . LEU A 1 248 ? 2.640 -2.610 24.389 1.00 78.19 248 LEU A CA 1
ATOM 1951 C C . LEU A 1 248 ? 3.925 -2.586 25.186 1.00 78.19 248 LEU A C 1
ATOM 1953 O O . LEU A 1 248 ? 4.731 -1.667 25.028 1.00 78.19 248 LEU A O 1
ATOM 1957 N N . SER A 1 249 ? 4.145 -3.610 26.000 1.00 76.94 249 SER A N 1
ATOM 1958 C CA . SER A 1 249 ? 5.456 -3.822 26.594 1.00 76.94 249 SER A CA 1
ATOM 1959 C C . SER A 1 249 ? 6.475 -4.281 25.548 1.00 76.94 249 SER A C 1
ATOM 1961 O O . SER A 1 249 ? 6.133 -4.882 24.520 1.00 76.94 249 SER A O 1
ATOM 1963 N N . ARG A 1 250 ? 7.760 -4.038 25.823 1.00 74.44 250 ARG A N 1
ATOM 1964 C CA . ARG A 1 250 ? 8.868 -4.548 25.000 1.00 74.44 250 ARG A CA 1
ATOM 1965 C C . ARG A 1 250 ? 8.803 -6.075 24.869 1.00 74.44 250 ARG A C 1
ATOM 1967 O O . ARG A 1 250 ? 9.039 -6.601 23.781 1.00 74.44 250 ARG A O 1
ATOM 1974 N N . ASN A 1 251 ? 8.408 -6.766 25.939 1.00 73.75 251 ASN A N 1
ATOM 1975 C CA . ASN A 1 251 ? 8.267 -8.223 25.972 1.00 73.75 251 ASN A CA 1
ATOM 1976 C C . ASN A 1 251 ? 7.093 -8.721 25.125 1.00 73.75 251 ASN A C 1
ATOM 1978 O O . ASN A 1 251 ? 7.246 -9.688 24.382 1.00 73.75 251 ASN A O 1
ATOM 1982 N N . GLU A 1 252 ? 5.936 -8.056 25.174 1.00 77.94 252 GLU A N 1
ATOM 1983 C CA . GLU A 1 252 ? 4.795 -8.418 24.325 1.00 77.94 252 GLU A CA 1
ATOM 1984 C C . GLU A 1 252 ? 5.117 -8.217 22.846 1.00 77.94 252 GLU A C 1
ATOM 1986 O O . GLU A 1 252 ? 4.824 -9.096 22.029 1.00 77.94 252 GLU A O 1
ATOM 1991 N N . LEU A 1 253 ? 5.761 -7.097 22.489 1.00 78.38 253 LEU A N 1
ATOM 1992 C CA . LEU A 1 253 ? 6.214 -6.889 21.117 1.00 78.38 253 LEU A CA 1
ATOM 1993 C C . LEU A 1 253 ? 7.198 -7.987 20.707 1.00 78.38 253 LEU A C 1
ATOM 1995 O O . LEU A 1 253 ? 7.018 -8.603 19.659 1.00 78.38 253 LEU A O 1
ATOM 1999 N N . PHE A 1 254 ? 8.196 -8.272 21.544 1.00 74.88 254 PHE A N 1
ATOM 2000 C CA . PHE A 1 254 ? 9.168 -9.331 21.293 1.00 74.88 254 PHE A CA 1
ATOM 2001 C C . PHE A 1 254 ? 8.493 -10.689 21.074 1.00 74.88 254 PHE A C 1
ATOM 2003 O O . PHE A 1 254 ? 8.788 -11.371 20.091 1.00 74.88 254 PHE A O 1
ATOM 2010 N N . TYR A 1 255 ? 7.553 -11.076 21.937 1.00 75.50 255 TYR A N 1
ATOM 2011 C CA . TYR A 1 255 ? 6.826 -12.335 21.808 1.00 75.50 255 TYR A CA 1
ATOM 2012 C C . TYR A 1 255 ? 6.050 -12.403 20.489 1.00 75.50 255 TYR A C 1
ATOM 2014 O O . TYR A 1 255 ? 6.165 -13.382 19.748 1.00 75.50 255 TYR A O 1
ATOM 2022 N N . MET A 1 256 ? 5.299 -11.349 20.151 1.00 79.38 256 MET A N 1
ATOM 2023 C CA . MET A 1 256 ? 4.526 -11.304 18.910 1.00 79.38 256 MET A CA 1
ATOM 2024 C C . MET A 1 256 ? 5.418 -11.352 17.675 1.00 79.38 256 MET A C 1
ATOM 2026 O O . MET A 1 256 ? 5.108 -12.075 16.739 1.00 79.38 256 MET A O 1
ATOM 2030 N N . VAL A 1 257 ? 6.533 -10.632 17.671 1.00 78.50 257 VAL A N 1
ATOM 2031 C CA . VAL A 1 257 ? 7.480 -10.627 16.554 1.00 78.50 257 VAL A CA 1
ATOM 2032 C C . VAL A 1 257 ? 8.104 -12.009 16.374 1.00 78.50 257 VAL A C 1
ATOM 2034 O O . VAL A 1 257 ? 8.014 -12.585 15.293 1.00 78.50 257 VAL A O 1
ATOM 2037 N N . ASN A 1 258 ? 8.646 -12.613 17.433 1.00 72.31 258 ASN A N 1
ATOM 2038 C CA . ASN A 1 258 ? 9.269 -13.940 17.339 1.00 72.31 258 ASN A CA 1
ATOM 2039 C C . ASN A 1 258 ? 8.306 -15.030 16.882 1.00 72.31 258 ASN A C 1
ATOM 2041 O O . ASN A 1 258 ? 8.676 -15.918 16.114 1.00 72.31 258 ASN A O 1
ATOM 2045 N N . LYS A 1 259 ? 7.052 -14.940 17.323 1.00 75.50 259 LYS A N 1
ATOM 2046 C CA . LYS A 1 259 ? 5.979 -15.837 16.903 1.00 75.50 259 LYS A CA 1
ATOM 2047 C C . LYS A 1 259 ? 5.801 -15.885 15.382 1.00 75.50 259 LYS A C 1
ATOM 2049 O O . LYS A 1 259 ? 5.407 -16.927 14.868 1.00 75.50 259 LYS A O 1
ATOM 2054 N N . HIS A 1 260 ? 6.114 -14.796 14.678 1.00 75.00 260 HIS A N 1
ATOM 2055 C CA . HIS A 1 260 ? 6.008 -14.703 13.218 1.00 75.00 260 HIS A CA 1
ATOM 2056 C C . HIS A 1 260 ? 7.368 -14.736 12.498 1.00 75.00 260 HIS A C 1
ATOM 2058 O O . HIS A 1 260 ? 7.416 -15.047 11.309 1.00 75.00 260 HIS A O 1
ATOM 2064 N N . ALA A 1 261 ? 8.479 -14.487 13.198 1.00 68.00 261 ALA A N 1
ATOM 2065 C CA . ALA A 1 261 ? 9.831 -14.522 12.634 1.00 68.00 261 ALA A CA 1
ATOM 2066 C C . ALA A 1 261 ? 10.362 -15.944 12.357 1.00 68.00 261 ALA A C 1
ATOM 2068 O O . ALA A 1 261 ? 11.180 -16.123 11.458 1.00 68.00 261 ALA A O 1
ATOM 2069 N N . ASN A 1 262 ? 9.887 -16.964 13.081 1.00 55.22 262 ASN A N 1
ATOM 2070 C CA . ASN A 1 262 ? 10.364 -18.354 12.975 1.00 55.22 262 ASN A CA 1
ATOM 2071 C C . ASN A 1 262 ? 9.733 -19.150 11.818 1.00 55.22 262 ASN A C 1
ATOM 2073 O O . ASN A 1 262 ? 9.343 -20.304 11.979 1.00 55.22 262 ASN A O 1
ATOM 2077 N N . THR A 1 263 ? 9.632 -18.539 10.640 1.00 52.34 263 THR A N 1
ATOM 2078 C CA . THR A 1 263 ? 9.142 -19.213 9.426 1.00 52.34 263 THR A CA 1
ATOM 2079 C C . THR A 1 263 ? 10.259 -19.789 8.546 1.00 52.34 263 THR A C 1
ATOM 2081 O O . THR A 1 263 ? 9.961 -20.493 7.590 1.00 52.34 263 THR A O 1
ATOM 2084 N N . ASP A 1 264 ? 11.536 -19.641 8.928 1.00 42.59 264 ASP A N 1
ATOM 2085 C CA . ASP A 1 264 ? 12.675 -20.252 8.229 1.00 42.59 264 ASP A CA 1
ATOM 2086 C C . ASP A 1 264 ? 13.516 -21.177 9.142 1.00 42.59 264 ASP A C 1
ATOM 2088 O O . ASP A 1 264 ? 14.219 -20.719 10.034 1.00 42.59 264 ASP A O 1
ATOM 2092 N N . LYS A 1 265 ? 13.474 -22.482 8.823 1.00 47.03 265 LYS A N 1
ATOM 2093 C CA . LYS A 1 265 ? 14.462 -23.567 9.053 1.00 47.03 265 LYS A CA 1
ATOM 2094 C C . LYS A 1 265 ? 14.893 -23.923 10.493 1.00 47.03 265 LYS A C 1
ATOM 2096 O O . LYS A 1 265 ? 15.620 -23.206 11.166 1.00 47.03 265 LYS A O 1
ATOM 2101 N N . ASN A 1 266 ? 14.612 -25.181 10.853 1.00 45.12 266 ASN A N 1
ATOM 2102 C CA . ASN A 1 266 ? 15.058 -25.919 12.051 1.00 45.12 266 ASN A CA 1
ATOM 2103 C C . ASN A 1 266 ? 16.591 -26.156 12.156 1.00 45.12 266 ASN A C 1
ATOM 2105 O O . ASN A 1 266 ? 17.012 -27.242 12.551 1.00 45.12 266 ASN A O 1
ATOM 2109 N N . GLY A 1 267 ? 17.447 -25.212 11.759 1.00 47.31 267 GLY A N 1
ATOM 2110 C CA . GLY A 1 267 ? 18.891 -25.465 11.640 1.00 47.31 267 GLY A CA 1
ATOM 2111 C C . GLY A 1 267 ? 19.831 -24.307 11.958 1.00 47.31 267 GLY A C 1
ATOM 2112 O O . GLY A 1 267 ? 21.042 -24.526 11.948 1.00 47.31 267 GLY A O 1
ATOM 2113 N N . ASP A 1 268 ? 19.327 -23.108 12.248 1.00 42.50 268 ASP A N 1
ATOM 2114 C CA . ASP A 1 268 ? 20.203 -21.973 12.536 1.00 42.50 268 ASP A CA 1
ATOM 2115 C C . ASP A 1 268 ? 20.684 -21.984 13.990 1.00 42.50 268 ASP A C 1
ATOM 2117 O O . ASP A 1 268 ? 19.931 -22.223 14.936 1.00 42.50 268 ASP A O 1
ATOM 2121 N N . SER A 1 269 ? 21.980 -21.724 14.169 1.00 40.84 269 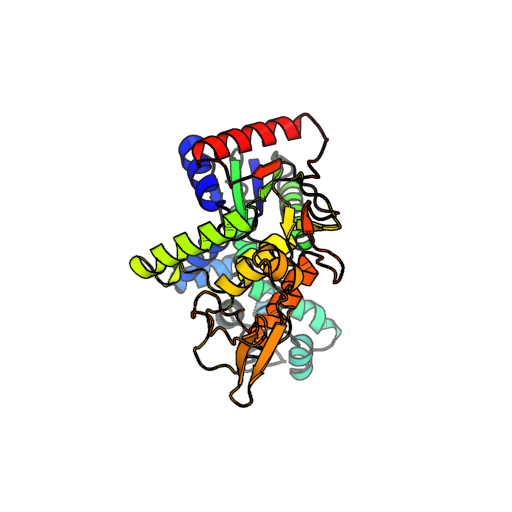SER A N 1
ATOM 2122 C CA . SER A 1 269 ? 22.603 -21.616 15.482 1.00 40.84 269 SER A CA 1
ATOM 2123 C C . SER A 1 269 ? 22.005 -20.447 16.264 1.00 40.84 269 SER A C 1
ATOM 2125 O O . SER A 1 269 ? 22.109 -19.295 15.843 1.00 40.84 269 SER A O 1
ATOM 2127 N N . LEU A 1 270 ? 21.430 -20.780 17.414 1.00 45.06 270 LEU A N 1
ATOM 2128 C CA . LEU A 1 270 ? 20.878 -19.884 18.424 1.00 45.06 270 LEU A CA 1
ATOM 2129 C C . LEU A 1 270 ? 21.936 -18.824 18.818 1.00 45.06 270 LEU A C 1
ATOM 2131 O O . LEU A 1 270 ? 23.024 -19.189 19.267 1.00 45.06 270 LEU A O 1
ATOM 2135 N N . PHE A 1 271 ? 21.646 -17.530 18.624 1.00 41.66 271 PHE A N 1
ATOM 2136 C CA . PHE A 1 271 ? 22.494 -16.409 19.058 1.00 41.66 271 PHE A CA 1
ATOM 2137 C C . PHE A 1 271 ? 21.717 -15.517 20.040 1.00 41.66 271 PHE A C 1
ATOM 2139 O O . PHE A 1 271 ? 20.556 -15.189 19.805 1.00 41.66 271 PHE A O 1
ATOM 2146 N N . LEU A 1 272 ? 22.328 -15.160 21.172 1.00 45.56 272 LEU A N 1
ATOM 2147 C CA . LEU A 1 272 ? 21.674 -14.432 22.267 1.00 45.56 272 LEU A CA 1
ATOM 2148 C C . LEU A 1 272 ? 21.858 -12.919 22.100 1.00 45.56 272 LEU A C 1
ATOM 2150 O O . LEU A 1 272 ? 22.906 -12.402 22.468 1.00 45.56 272 LEU A O 1
ATOM 2154 N N . GLU A 1 273 ? 20.846 -12.208 21.592 1.00 42.66 273 GLU A N 1
ATOM 2155 C CA . GLU A 1 273 ? 20.842 -10.729 21.563 1.00 42.66 273 GLU A CA 1
ATOM 2156 C C . GLU A 1 273 ? 19.446 -10.100 21.802 1.00 42.66 273 GLU A C 1
ATOM 2158 O O . GLU A 1 273 ? 19.070 -9.120 21.167 1.00 42.66 273 GLU A O 1
ATOM 2163 N N . ASN A 1 274 ? 18.650 -10.614 22.749 1.00 42.47 274 ASN A N 1
ATOM 2164 C CA . ASN A 1 274 ? 17.668 -9.764 23.449 1.00 42.47 274 ASN A CA 1
ATOM 2165 C C . ASN A 1 274 ? 17.507 -10.243 24.904 1.00 42.47 274 ASN A C 1
ATOM 2167 O O . ASN A 1 274 ? 17.666 -11.444 25.145 1.00 42.47 274 ASN A O 1
ATOM 2171 N N . PRO A 1 275 ? 17.264 -9.335 25.874 1.00 43.47 275 PRO A N 1
ATOM 2172 C CA . PRO A 1 275 ? 17.412 -9.640 27.278 1.00 43.47 275 PRO A CA 1
ATOM 2173 C C . PRO A 1 275 ? 16.279 -10.574 27.656 1.00 43.47 275 PRO A C 1
ATOM 2175 O O . PRO A 1 275 ? 15.102 -10.284 27.447 1.00 43.47 275 PRO A O 1
ATOM 2178 N N . VAL A 1 276 ? 16.644 -11.708 28.226 1.00 48.94 276 VAL A N 1
ATOM 2179 C CA . VAL A 1 276 ? 15.754 -12.304 29.201 1.00 48.94 276 VAL A CA 1
ATOM 2180 C C . VAL A 1 276 ? 15.476 -11.202 30.220 1.00 48.94 276 VAL A C 1
ATOM 2182 O O . VAL A 1 276 ? 16.401 -10.695 30.855 1.00 48.94 276 VAL A O 1
ATOM 2185 N N . ASP A 1 277 ? 14.225 -10.770 30.285 1.00 48.81 277 ASP A N 1
ATOM 2186 C CA . ASP A 1 277 ? 13.763 -9.852 31.310 1.00 48.81 277 ASP A CA 1
ATOM 2187 C C . ASP A 1 277 ? 13.707 -10.647 32.614 1.00 48.81 277 ASP A C 1
ATOM 2189 O O . ASP A 1 277 ? 12.703 -11.281 32.951 1.00 48.81 277 ASP A O 1
ATOM 2193 N N . ILE A 1 278 ? 14.868 -10.712 33.271 1.00 53.25 278 ILE A N 1
ATOM 2194 C CA . ILE A 1 278 ? 15.034 -11.401 34.547 1.00 53.25 278 ILE A CA 1
ATOM 2195 C C . ILE A 1 278 ? 14.030 -10.827 35.539 1.00 53.25 278 ILE A C 1
ATOM 2197 O O . ILE A 1 278 ? 13.456 -11.605 36.283 1.00 53.25 278 ILE A O 1
ATOM 2201 N N . ASP A 1 279 ? 13.730 -9.528 35.484 1.00 49.12 279 ASP A N 1
ATOM 2202 C CA . ASP A 1 279 ? 12.787 -8.876 36.389 1.00 49.12 279 ASP A CA 1
ATOM 2203 C C . ASP A 1 279 ? 11.337 -9.335 36.141 1.00 49.12 279 ASP A C 1
ATOM 2205 O O . ASP A 1 279 ? 10.611 -9.624 37.092 1.00 49.12 279 ASP A O 1
ATOM 2209 N N . ALA A 1 280 ? 10.904 -9.499 34.887 1.00 50.16 280 ALA A N 1
ATOM 2210 C CA . ALA A 1 280 ? 9.587 -10.067 34.566 1.00 50.16 280 ALA A CA 1
ATOM 2211 C C . ALA A 1 280 ? 9.474 -11.561 34.925 1.00 50.16 280 ALA A C 1
ATOM 2213 O O . ALA A 1 280 ? 8.428 -12.019 35.396 1.00 50.16 280 ALA A O 1
ATOM 2214 N N . LEU A 1 281 ? 10.548 -12.335 34.746 1.00 51.25 281 LEU A N 1
ATOM 2215 C CA . LEU A 1 281 ? 10.599 -13.727 35.209 1.00 51.25 281 LEU A CA 1
ATOM 2216 C C . LEU A 1 281 ? 10.604 -13.798 36.741 1.00 51.25 281 LEU A C 1
ATOM 2218 O O . LEU A 1 281 ? 9.883 -14.604 37.324 1.00 51.25 281 LEU A O 1
ATOM 2222 N N . GLN A 1 282 ? 11.329 -12.895 37.395 1.00 52.69 282 GLN A N 1
ATOM 2223 C CA . GLN A 1 282 ? 11.385 -12.736 38.845 1.00 52.69 282 GLN A CA 1
ATOM 2224 C C . GLN A 1 282 ? 10.026 -12.342 39.434 1.00 52.69 282 GLN A C 1
ATOM 2226 O O . GLN A 1 282 ? 9.723 -12.701 40.564 1.00 52.69 282 GLN A O 1
ATOM 2231 N N . GLN A 1 283 ? 9.162 -11.648 38.688 1.00 48.31 283 GLN A N 1
ATOM 2232 C CA . GLN A 1 283 ? 7.788 -11.369 39.128 1.00 48.31 283 GLN A CA 1
ATOM 2233 C C . GLN A 1 283 ? 6.903 -12.624 39.163 1.00 48.31 283 GLN A C 1
ATOM 2235 O O . GLN A 1 283 ? 5.937 -12.675 39.925 1.00 48.31 283 GLN A O 1
ATOM 2240 N N . SER A 1 284 ? 7.233 -13.638 38.359 1.00 46.75 284 SER A N 1
ATOM 2241 C CA . SER A 1 284 ? 6.491 -14.904 38.268 1.00 46.75 284 SER A CA 1
ATOM 2242 C C . SER A 1 284 ? 7.034 -15.985 39.212 1.00 46.75 284 SER A C 1
ATOM 2244 O O . SER A 1 284 ? 6.378 -17.006 39.425 1.00 46.75 284 SER A O 1
ATOM 2246 N N . HIS A 1 285 ? 8.212 -15.760 39.801 1.00 53.59 285 HIS A N 1
ATOM 2247 C CA . HIS A 1 285 ? 8.910 -16.704 40.667 1.00 53.59 285 HIS A CA 1
ATOM 2248 C C . HIS A 1 285 ? 9.331 -16.028 41.976 1.00 53.59 285 HIS A C 1
ATOM 2250 O O . HIS A 1 285 ? 9.970 -14.987 41.984 1.00 53.59 285 HIS A O 1
ATOM 2256 N N . HIS A 1 286 ? 9.017 -16.634 43.120 1.00 49.62 286 HIS A N 1
ATOM 2257 C CA . HIS A 1 286 ? 9.377 -16.071 44.429 1.00 49.62 286 HIS A CA 1
ATOM 2258 C C . HIS A 1 286 ? 10.892 -16.108 44.744 1.00 49.62 286 HIS A C 1
ATOM 2260 O O . HIS A 1 286 ? 11.302 -15.624 45.796 1.00 49.62 286 HIS A O 1
ATOM 2266 N N . GLU A 1 287 ? 11.711 -16.679 43.858 1.00 61.75 287 GLU A N 1
ATOM 2267 C CA . GLU A 1 287 ? 13.115 -17.059 44.072 1.00 61.75 287 GLU A CA 1
ATOM 2268 C C . GLU A 1 287 ? 14.020 -16.460 42.983 1.00 61.75 287 GLU A C 1
ATOM 2270 O O . GLU A 1 287 ? 13.542 -16.239 41.872 1.00 61.75 287 GLU A O 1
ATOM 2275 N N . GLU A 1 288 ? 15.295 -16.173 43.290 1.00 53.84 288 GLU A N 1
ATOM 2276 C CA . GLU A 1 288 ? 16.225 -15.457 42.393 1.00 53.84 288 GLU A CA 1
ATOM 2277 C C . GLU A 1 288 ? 16.483 -16.231 41.091 1.00 53.84 288 GLU A C 1
ATOM 2279 O O . GLU A 1 288 ? 16.933 -17.380 41.111 1.00 53.84 288 GLU A O 1
ATOM 2284 N N . VAL A 1 289 ? 16.193 -15.593 39.955 1.00 54.66 289 VAL A N 1
ATOM 2285 C CA . VAL A 1 289 ? 16.256 -16.213 38.629 1.00 54.66 289 VAL A CA 1
ATOM 2286 C C . VAL A 1 289 ? 17.567 -15.866 37.912 1.00 54.66 289 VAL A C 1
ATOM 2288 O O . VAL A 1 289 ? 17.857 -14.696 37.673 1.00 54.66 289 VAL A O 1
ATOM 2291 N N . GLN A 1 290 ? 18.342 -16.874 37.492 1.00 57.16 290 GLN A N 1
ATOM 2292 C CA . GLN A 1 290 ? 19.570 -16.689 36.700 1.00 57.16 290 GLN A CA 1
ATOM 2293 C C . GLN A 1 290 ? 19.557 -17.514 35.404 1.00 57.16 290 GLN A C 1
ATOM 2295 O O . GLN A 1 290 ? 18.972 -18.593 35.332 1.00 57.16 290 GLN A O 1
ATOM 2300 N N . ILE A 1 291 ? 20.224 -17.023 34.356 1.00 56.72 291 ILE A N 1
ATOM 2301 C CA . ILE A 1 291 ? 20.328 -17.720 33.061 1.00 56.72 291 ILE A CA 1
ATOM 2302 C C . ILE A 1 291 ? 21.735 -18.276 32.922 1.00 56.72 291 ILE A C 1
ATOM 2304 O O . ILE A 1 291 ? 22.706 -17.519 32.917 1.00 56.72 291 ILE A O 1
ATOM 2308 N N . VAL A 1 292 ? 21.850 -19.589 32.737 1.00 58.16 292 VAL A N 1
ATOM 2309 C CA . VAL A 1 292 ? 23.146 -20.252 32.560 1.00 58.16 292 VAL A CA 1
ATOM 2310 C C . VAL A 1 292 ? 23.223 -20.874 31.176 1.00 58.16 292 VAL A C 1
ATOM 2312 O O . VAL A 1 292 ? 22.323 -21.595 30.741 1.00 58.16 292 VAL A O 1
ATOM 2315 N N . THR A 1 293 ? 24.325 -20.607 30.475 1.00 51.50 293 THR A N 1
ATOM 2316 C CA . THR A 1 293 ? 24.626 -21.238 29.184 1.00 51.50 293 THR A CA 1
ATOM 2317 C C . THR A 1 293 ? 25.616 -22.375 29.411 1.00 51.50 293 THR A C 1
ATOM 2319 O O . THR A 1 293 ? 26.711 -22.150 29.924 1.00 51.50 293 THR A O 1
ATOM 2322 N N . THR A 1 294 ? 25.243 -23.600 29.043 1.00 52.09 294 THR A N 1
ATOM 2323 C CA . THR A 1 294 ? 26.145 -24.763 29.125 1.00 52.09 294 THR A CA 1
ATOM 2324 C C . THR A 1 294 ? 27.035 -24.872 27.881 1.00 52.09 294 THR A C 1
ATOM 2326 O O . THR A 1 294 ? 26.724 -24.305 26.831 1.00 52.09 294 THR A O 1
ATOM 2329 N N . SER A 1 295 ? 28.144 -25.619 27.978 1.00 45.56 295 SER A N 1
ATOM 2330 C CA . SER A 1 295 ? 29.087 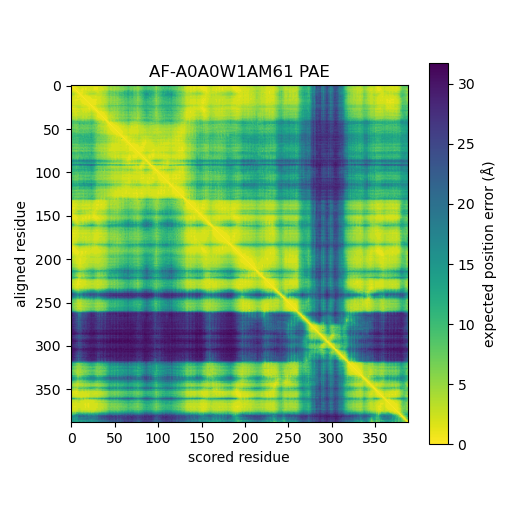-25.893 26.871 1.00 45.56 295 SER A CA 1
ATOM 2331 C C . SER A 1 295 ? 28.418 -26.426 25.602 1.00 45.56 295 SER A C 1
ATOM 2333 O O . SER A 1 295 ? 28.926 -26.242 24.496 1.00 45.56 295 SER A O 1
ATOM 2335 N N . ASP A 1 296 ? 27.247 -27.030 25.774 1.00 44.59 296 ASP A N 1
ATOM 2336 C CA . ASP A 1 296 ? 26.480 -27.721 24.745 1.00 44.59 296 ASP A CA 1
ATOM 2337 C C . ASP A 1 296 ? 25.454 -26.779 24.085 1.00 44.59 296 ASP A C 1
ATOM 2339 O O . ASP A 1 296 ? 24.600 -27.213 23.316 1.00 44.59 296 ASP A O 1
ATOM 2343 N N . ARG A 1 297 ? 25.541 -25.470 24.379 1.00 44.09 297 ARG A N 1
ATOM 2344 C CA . ARG A 1 297 ? 24.629 -24.401 23.931 1.00 44.09 297 ARG A CA 1
ATOM 2345 C C . ARG A 1 297 ? 23.181 -24.562 24.406 1.00 44.09 297 ARG A C 1
ATOM 2347 O O . ARG A 1 297 ? 22.289 -23.906 23.874 1.00 44.09 297 ARG A O 1
ATOM 2354 N N . VAL A 1 298 ? 22.945 -25.391 25.422 1.00 44.28 298 VAL A N 1
ATOM 2355 C CA . VAL A 1 298 ? 21.645 -25.495 26.093 1.00 44.28 298 VAL A CA 1
ATOM 2356 C C . VAL A 1 298 ? 21.545 -24.374 27.126 1.00 44.28 298 VAL A C 1
ATOM 2358 O O . VAL A 1 298 ? 22.427 -24.237 27.984 1.00 44.28 298 VAL A O 1
ATOM 2361 N N . VAL A 1 299 ? 20.485 -23.570 27.024 1.00 48.66 299 VAL A N 1
ATOM 2362 C CA . VAL A 1 299 ? 20.149 -22.502 27.976 1.00 48.66 299 VAL A CA 1
ATOM 2363 C C . VAL A 1 299 ? 19.268 -23.090 29.073 1.00 48.66 299 VAL A C 1
ATOM 2365 O O . VAL A 1 299 ? 18.241 -23.695 28.773 1.00 48.66 299 VAL A O 1
ATOM 2368 N N . LYS A 1 300 ? 19.672 -22.926 30.335 1.00 55.31 300 LYS A N 1
ATOM 2369 C CA . LYS A 1 300 ? 18.900 -23.358 31.508 1.00 55.31 300 LYS A CA 1
ATOM 2370 C C . LYS A 1 300 ? 18.525 -22.154 32.368 1.00 55.31 300 LYS A C 1
ATOM 2372 O O . LYS A 1 300 ? 19.330 -21.233 32.520 1.00 55.31 300 LYS A O 1
ATOM 2377 N N . LEU A 1 301 ? 17.317 -22.190 32.931 1.00 55.75 301 LEU A N 1
ATOM 2378 C CA . LEU A 1 301 ? 16.900 -21.297 34.008 1.00 55.75 301 LEU A CA 1
ATOM 2379 C C . LEU A 1 301 ? 17.379 -21.920 35.325 1.00 55.75 301 LEU A C 1
ATOM 2381 O O . LEU A 1 301 ? 16.994 -23.037 35.672 1.00 55.75 301 LEU A O 1
ATOM 2385 N N . GLN A 1 302 ? 18.279 -21.227 36.012 1.00 59.34 302 GLN A N 1
ATOM 2386 C CA . GLN A 1 302 ? 18.746 -21.615 37.331 1.00 59.34 302 GLN A CA 1
ATOM 2387 C C . GLN A 1 302 ? 17.907 -20.887 38.379 1.00 59.34 302 GLN A C 1
ATOM 2389 O O . GLN A 1 302 ? 17.825 -19.658 38.370 1.00 59.34 302 GLN A O 1
ATOM 2394 N N . ILE A 1 303 ? 17.281 -21.671 39.255 1.00 58.31 303 ILE A N 1
ATOM 2395 C CA . ILE A 1 303 ? 16.518 -21.199 40.406 1.00 58.31 303 ILE A CA 1
ATOM 2396 C C . ILE A 1 303 ? 17.206 -21.841 41.622 1.00 58.31 303 ILE A C 1
ATOM 2398 O O . ILE A 1 303 ? 17.030 -23.028 41.882 1.00 58.31 303 ILE A O 1
ATOM 2402 N N . ASN A 1 304 ? 18.070 -21.093 42.319 1.00 65.25 304 ASN A N 1
ATOM 2403 C CA . ASN A 1 304 ? 18.990 -21.611 43.355 1.00 65.25 304 ASN A CA 1
ATOM 2404 C C . ASN A 1 304 ? 19.961 -22.724 42.860 1.00 65.25 304 ASN A C 1
ATOM 2406 O O . ASN A 1 304 ? 20.467 -22.666 41.738 1.00 65.25 304 ASN A O 1
ATOM 2410 N N . ASP A 1 305 ? 20.280 -23.718 43.706 1.00 55.91 305 ASP A N 1
ATOM 2411 C CA . ASP A 1 305 ? 21.153 -24.867 43.386 1.00 55.91 305 ASP A CA 1
ATOM 2412 C C . ASP A 1 305 ? 20.475 -25.912 42.474 1.00 55.91 305 ASP A C 1
ATOM 2414 O O . ASP A 1 305 ? 21.128 -26.857 42.021 1.00 55.91 305 ASP A O 1
ATOM 2418 N N . ASP A 1 306 ? 19.187 -25.733 42.165 1.00 52.75 306 ASP A N 1
ATOM 2419 C CA . ASP A 1 306 ? 18.435 -26.614 41.281 1.00 52.75 306 ASP A CA 1
ATOM 2420 C C . ASP A 1 306 ? 18.386 -26.042 39.856 1.00 52.75 306 ASP A C 1
ATOM 2422 O O . ASP A 1 306 ? 17.931 -24.927 39.586 1.00 52.75 306 ASP A O 1
ATOM 2426 N N . SER A 1 307 ? 18.868 -26.832 38.894 1.00 56.41 307 SER A N 1
ATOM 2427 C CA . SER A 1 307 ? 18.727 -26.508 37.476 1.00 56.41 307 SER A CA 1
ATOM 2428 C C . SER A 1 307 ? 17.384 -27.029 36.974 1.00 56.41 307 SER A C 1
ATOM 2430 O O . SER A 1 307 ? 17.216 -28.246 36.846 1.00 56.41 307 SER A O 1
ATOM 2432 N N . LEU A 1 308 ? 16.447 -26.136 36.651 1.00 53.91 308 LEU A N 1
ATOM 2433 C CA . LEU A 1 308 ? 15.206 -26.532 35.997 1.00 53.91 308 LEU A CA 1
ATOM 2434 C C . LEU A 1 308 ? 15.438 -26.583 34.483 1.00 53.91 308 LEU A C 1
ATOM 2436 O O . LEU A 1 308 ? 15.831 -25.600 33.850 1.00 53.91 308 LEU A O 1
ATOM 2440 N N . GLU A 1 309 ? 15.213 -27.750 33.889 1.00 49.59 309 GLU A N 1
ATOM 2441 C CA . GLU A 1 309 ? 15.170 -27.873 32.438 1.00 49.59 309 GLU A CA 1
ATOM 2442 C C . GLU A 1 309 ? 13.806 -27.361 31.969 1.00 49.59 309 GLU A C 1
ATOM 2444 O O . GLU A 1 309 ? 12.764 -27.912 32.323 1.00 49.59 309 GLU A O 1
ATOM 2449 N N . LEU A 1 310 ? 13.811 -26.245 31.242 1.00 45.69 310 LEU A N 1
ATOM 2450 C CA . LEU A 1 310 ? 12.585 -25.636 30.744 1.00 45.69 310 LEU A CA 1
ATOM 2451 C C . LEU A 1 310 ? 11.942 -26.562 29.717 1.00 45.69 310 LEU A C 1
ATOM 2453 O O . LEU A 1 310 ? 12.626 -27.127 28.858 1.00 45.69 310 LEU A O 1
ATOM 2457 N N . SER A 1 311 ? 10.616 -26.681 29.779 1.00 44.78 311 SER A N 1
ATOM 2458 C CA . SER A 1 311 ? 9.867 -27.286 28.685 1.00 44.78 311 SER A CA 1
ATOM 2459 C C . SER A 1 311 ? 10.125 -26.486 27.398 1.00 44.78 311 SER A C 1
ATOM 2461 O O . SER A 1 311 ? 10.463 -25.300 27.448 1.00 44.78 311 SER A O 1
ATOM 2463 N N . SER A 1 312 ? 9.972 -27.100 26.221 1.00 47.44 312 SER A N 1
ATOM 2464 C CA . SER A 1 312 ? 10.193 -26.403 24.941 1.00 47.44 312 SER A CA 1
ATOM 2465 C C . SER A 1 312 ? 9.349 -25.134 24.773 1.00 47.44 312 SER A C 1
ATOM 2467 O O . SER A 1 312 ? 9.703 -24.260 23.979 1.00 47.44 312 SER A O 1
ATOM 2469 N N . ASP A 1 313 ? 8.243 -25.043 25.510 1.00 40.47 313 ASP A N 1
ATOM 2470 C CA . ASP A 1 313 ? 7.314 -23.920 25.488 1.00 40.47 313 ASP A CA 1
ATOM 2471 C C . ASP A 1 313 ? 7.749 -22.772 26.418 1.00 40.47 313 ASP A C 1
ATOM 2473 O O . ASP A 1 313 ? 7.425 -21.620 26.127 1.00 40.47 313 ASP A O 1
ATOM 2477 N N . ASP A 1 314 ? 8.553 -23.071 27.447 1.00 40.06 314 ASP A N 1
ATOM 2478 C CA . ASP A 1 314 ? 9.055 -22.120 28.453 1.00 40.06 314 ASP A CA 1
ATOM 2479 C C . ASP A 1 314 ? 10.501 -21.654 28.186 1.00 40.06 314 ASP A C 1
ATOM 2481 O O . ASP A 1 314 ? 11.009 -20.756 28.860 1.00 40.06 314 ASP A O 1
ATOM 2485 N N . LEU A 1 315 ? 11.192 -22.247 27.201 1.00 43.62 315 LEU A N 1
ATOM 2486 C CA . LEU A 1 315 ? 12.524 -21.802 26.787 1.00 43.62 315 LEU A CA 1
ATOM 2487 C C . LEU A 1 315 ? 12.449 -20.377 26.201 1.00 43.62 315 LEU A C 1
ATOM 2489 O O . LEU A 1 315 ? 11.716 -20.165 25.226 1.00 43.62 315 LEU A O 1
ATOM 2493 N N . PRO A 1 316 ? 13.240 -19.404 26.704 1.00 44.31 316 PRO A N 1
ATOM 2494 C CA . PRO A 1 316 ? 13.387 -18.118 26.036 1.00 44.31 316 PRO A CA 1
ATOM 2495 C C . PRO A 1 316 ? 13.873 -18.380 24.610 1.00 44.31 316 PRO A C 1
ATOM 2497 O O . PRO A 1 316 ? 14.934 -18.963 24.387 1.00 44.31 316 PRO A O 1
ATOM 2500 N N . ARG A 1 317 ? 13.039 -18.028 23.628 1.00 48.28 317 ARG A N 1
ATOM 2501 C CA . ARG A 1 317 ? 13.279 -18.379 22.227 1.00 48.28 317 ARG A CA 1
ATOM 2502 C C . ARG A 1 317 ? 14.422 -17.534 21.690 1.00 48.28 317 ARG A C 1
ATOM 2504 O O . ARG A 1 317 ? 14.285 -16.333 21.473 1.00 48.28 317 ARG A O 1
ATOM 2511 N N . ILE A 1 318 ? 15.553 -18.193 21.500 1.00 52.22 318 ILE A N 1
ATOM 2512 C CA . ILE A 1 318 ? 16.774 -17.602 20.976 1.00 52.22 318 ILE A CA 1
ATOM 2513 C C . ILE A 1 318 ? 16.577 -17.390 19.467 1.00 52.22 318 ILE A C 1
ATOM 2515 O O . ILE A 1 318 ? 16.220 -18.321 18.744 1.00 52.22 318 ILE A O 1
ATOM 2519 N N . GLY A 1 319 ? 16.756 -16.157 18.995 1.00 51.94 319 GLY A N 1
ATOM 2520 C CA . GLY A 1 319 ? 16.617 -15.813 17.580 1.00 51.94 319 GLY A CA 1
ATOM 2521 C C . GLY A 1 319 ? 17.854 -16.198 16.763 1.00 51.94 319 GLY A C 1
ATOM 2522 O O . GLY A 1 319 ? 18.973 -16.237 17.276 1.00 51.94 319 GLY A O 1
ATOM 2523 N N . SER A 1 320 ? 17.673 -16.446 15.463 1.00 58.91 320 SER A N 1
ATOM 2524 C CA . SER A 1 320 ? 18.792 -16.396 14.511 1.00 58.91 320 SER A CA 1
ATOM 2525 C C . SER A 1 320 ? 19.311 -14.953 14.394 1.00 58.91 320 SER A C 1
ATOM 2527 O O . SER A 1 320 ? 18.576 -14.002 14.678 1.00 58.91 320 SER A O 1
ATOM 2529 N N . LYS A 1 321 ? 20.540 -14.751 13.899 1.00 65.25 321 LYS A N 1
ATOM 2530 C CA . LYS A 1 321 ? 21.060 -13.403 13.588 1.00 65.25 321 LYS A CA 1
ATOM 2531 C C . LYS A 1 321 ? 20.088 -12.597 12.707 1.00 65.25 321 LYS A C 1
ATOM 2533 O O . LYS A 1 321 ? 19.842 -11.427 12.973 1.00 65.25 321 LYS A O 1
ATOM 2538 N N . LYS A 1 322 ? 19.477 -13.244 11.706 1.00 69.81 322 LYS A N 1
ATOM 2539 C CA . LYS A 1 322 ? 18.461 -12.642 10.826 1.00 69.81 322 LYS A CA 1
ATOM 2540 C C . LYS A 1 322 ? 17.223 -12.201 11.615 1.00 69.81 322 LYS A C 1
ATOM 2542 O O . LYS A 1 322 ? 16.730 -11.096 11.416 1.00 69.81 322 LYS A O 1
ATOM 2547 N N . THR A 1 323 ? 16.737 -13.042 12.527 1.00 67.19 323 THR A N 1
ATOM 2548 C CA . THR A 1 323 ? 15.593 -12.726 13.398 1.00 67.19 323 THR A CA 1
ATOM 2549 C C . THR A 1 323 ? 15.885 -11.517 14.287 1.00 67.19 323 THR A C 1
ATOM 2551 O O . THR A 1 323 ? 15.035 -10.640 14.415 1.00 67.19 323 THR A O 1
ATOM 2554 N N . ILE A 1 324 ? 17.090 -11.443 14.858 1.00 68.25 324 ILE A N 1
ATOM 2555 C CA . ILE A 1 324 ? 17.536 -10.322 15.698 1.00 68.25 324 ILE A CA 1
ATOM 2556 C C . ILE A 1 324 ? 17.628 -9.025 14.886 1.00 68.25 324 ILE A C 1
ATOM 2558 O O . ILE A 1 324 ? 17.150 -7.983 15.335 1.00 68.25 324 ILE A O 1
ATOM 2562 N N . GLU A 1 325 ? 18.197 -9.072 13.680 1.00 75.56 325 GLU A N 1
ATOM 2563 C CA . GLU A 1 325 ? 18.279 -7.909 12.788 1.00 75.56 325 GLU A CA 1
ATOM 2564 C C . GLU A 1 325 ? 16.884 -7.387 12.411 1.00 75.56 325 GLU A C 1
ATOM 2566 O O . GLU A 1 325 ? 16.622 -6.186 12.491 1.00 75.56 325 GLU A O 1
ATOM 2571 N N . GLU A 1 326 ? 15.966 -8.283 12.045 1.00 75.38 326 GLU A N 1
ATOM 2572 C CA . GLU A 1 326 ? 14.593 -7.927 11.681 1.00 75.38 326 GLU A CA 1
ATOM 2573 C C . GLU A 1 326 ? 13.788 -7.381 12.866 1.00 75.38 326 GLU A C 1
ATOM 2575 O O . GLU A 1 326 ? 13.077 -6.379 12.734 1.00 75.38 326 GLU A O 1
ATOM 2580 N N . TYR A 1 327 ? 13.961 -7.975 14.046 1.00 75.94 327 TYR A N 1
ATOM 2581 C CA . TYR A 1 327 ? 13.432 -7.440 15.296 1.00 75.94 327 TYR A CA 1
ATOM 2582 C C . TYR A 1 327 ? 13.973 -6.034 15.571 1.00 75.94 327 TYR A C 1
ATOM 2584 O O . TYR A 1 327 ? 13.195 -5.130 15.858 1.00 75.94 327 TYR A O 1
ATOM 2592 N N . SER A 1 328 ? 15.285 -5.827 15.439 1.00 75.81 328 SER A N 1
ATOM 2593 C CA . SER A 1 328 ? 15.927 -4.541 15.730 1.00 75.81 328 SER A CA 1
ATOM 2594 C C . SER A 1 328 ? 15.407 -3.440 14.810 1.00 75.81 328 SER A C 1
ATOM 2596 O O . SER A 1 328 ? 15.116 -2.333 15.260 1.00 75.81 328 SER A O 1
ATOM 2598 N N . LYS A 1 329 ? 15.207 -3.746 13.521 1.00 80.94 329 LYS A N 1
ATOM 2599 C CA . LYS A 1 329 ? 14.551 -2.830 12.575 1.00 80.94 329 LYS A CA 1
ATOM 2600 C C . LYS A 1 329 ? 13.143 -2.464 13.035 1.00 80.94 329 LYS A C 1
ATOM 2602 O O . LYS A 1 329 ? 12.783 -1.290 13.006 1.00 80.94 329 LYS A O 1
ATOM 2607 N N . LEU A 1 330 ? 12.353 -3.448 13.457 1.00 80.88 330 LEU A N 1
ATOM 2608 C CA . LEU A 1 330 ? 10.970 -3.227 13.865 1.00 80.88 330 LEU A CA 1
ATOM 2609 C C . LEU A 1 330 ? 10.869 -2.456 15.190 1.00 80.88 330 LEU A C 1
ATOM 2611 O O . LEU A 1 330 ? 10.073 -1.527 15.289 1.00 80.88 330 LEU A O 1
ATOM 2615 N N . ALA A 1 331 ? 11.711 -2.786 16.171 1.00 78.31 331 ALA A N 1
ATOM 2616 C CA . ALA A 1 331 ? 11.826 -2.067 17.436 1.00 78.31 331 ALA A CA 1
ATOM 2617 C C . ALA A 1 331 ? 12.212 -0.599 17.205 1.00 78.31 331 ALA A C 1
ATOM 2619 O O . ALA A 1 331 ? 11.572 0.289 17.760 1.00 78.31 331 ALA A O 1
ATOM 2620 N N . ASN A 1 332 ? 13.176 -0.336 16.314 1.00 78.00 332 ASN A N 1
ATOM 2621 C CA . ASN A 1 332 ? 13.552 1.025 15.928 1.00 78.00 332 ASN A CA 1
ATOM 2622 C C . ASN A 1 332 ? 12.401 1.779 15.244 1.00 78.00 332 ASN A C 1
ATOM 2624 O O . ASN A 1 332 ? 12.186 2.954 15.534 1.00 78.00 332 ASN A O 1
ATOM 2628 N N . ARG A 1 333 ? 11.637 1.125 14.358 1.00 81.38 333 ARG A N 1
ATOM 2629 C CA . ARG A 1 333 ? 10.478 1.747 13.690 1.00 81.38 333 ARG A CA 1
ATOM 2630 C C . ARG A 1 333 ? 9.351 2.075 14.666 1.00 81.38 333 ARG A C 1
ATOM 2632 O O . ARG A 1 333 ? 8.783 3.157 14.599 1.00 81.38 333 ARG A O 1
ATOM 2639 N N . PHE A 1 334 ? 9.081 1.180 15.610 1.00 80.56 334 PHE A N 1
ATOM 2640 C CA . PHE A 1 334 ? 8.191 1.443 16.738 1.00 80.56 334 PHE A CA 1
ATOM 2641 C C . PHE A 1 334 ? 8.886 2.196 17.880 1.00 80.56 334 PHE A C 1
ATOM 2643 O O . PHE A 1 334 ? 8.383 2.161 18.990 1.00 80.56 334 PHE A O 1
ATOM 2650 N N . GLY A 1 335 ? 10.041 2.833 17.671 1.00 74.44 335 GLY A N 1
ATOM 2651 C CA . GLY A 1 335 ? 10.666 3.716 18.660 1.00 74.44 335 GLY A CA 1
ATOM 2652 C C . GLY A 1 335 ? 10.925 3.116 20.050 1.00 74.44 335 GLY A C 1
ATOM 2653 O O . GLY A 1 335 ? 10.905 3.862 21.024 1.00 74.44 335 GLY A O 1
ATOM 2654 N N . PHE A 1 336 ? 11.155 1.805 20.175 1.00 73.88 336 PHE A N 1
ATOM 2655 C CA . PHE A 1 336 ? 11.496 1.181 21.457 1.00 73.88 336 PHE A CA 1
ATOM 2656 C C . PHE A 1 336 ? 12.952 1.479 21.830 1.00 73.88 336 PHE A C 1
ATOM 2658 O O . PHE A 1 336 ? 13.882 0.939 21.231 1.00 73.88 336 PHE A O 1
ATOM 2665 N N . PHE A 1 337 ? 13.154 2.315 22.8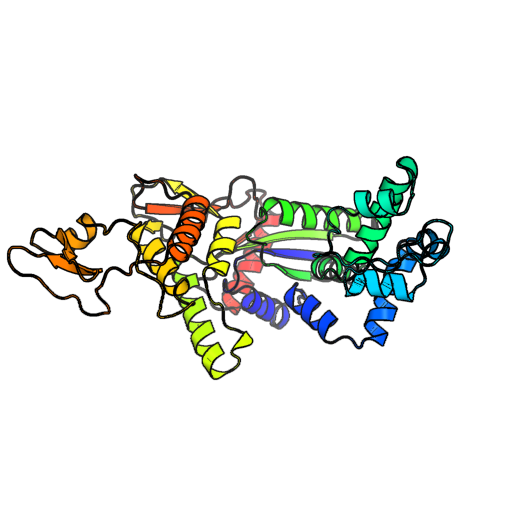48 1.00 68.88 337 PHE A N 1
ATOM 2666 C CA . PHE A 1 337 ? 14.481 2.619 23.396 1.00 68.88 337 PHE A CA 1
ATOM 2667 C C . PHE A 1 337 ? 14.902 1.617 24.486 1.00 68.88 337 PHE A C 1
ATOM 2669 O O . PHE A 1 337 ? 14.054 1.004 25.129 1.00 68.88 337 PHE A O 1
ATOM 2676 N N . GLU A 1 338 ? 16.211 1.494 24.755 1.00 65.31 338 GLU A N 1
ATOM 2677 C CA . GLU A 1 338 ? 16.754 0.561 25.766 1.00 65.31 338 GLU A CA 1
ATOM 2678 C C . GLU A 1 338 ? 16.079 0.683 27.141 1.00 65.31 338 GLU A C 1
ATOM 2680 O O . GLU A 1 338 ? 15.772 -0.332 27.755 1.00 65.31 338 GLU A O 1
ATOM 2685 N N . ASN A 1 339 ? 15.778 1.911 27.577 1.00 66.94 339 ASN A N 1
ATOM 2686 C CA . ASN A 1 339 ? 15.211 2.217 28.898 1.00 66.94 339 ASN A CA 1
ATOM 2687 C C . ASN A 1 339 ? 13.683 2.393 28.878 1.00 66.94 339 ASN A C 1
ATOM 2689 O O . ASN A 1 339 ? 13.142 3.192 29.648 1.00 66.94 339 ASN A O 1
ATOM 2693 N N . GLN A 1 340 ? 12.996 1.787 27.913 1.00 69.44 340 GLN A N 1
ATOM 2694 C CA . GLN A 1 340 ? 11.550 1.883 27.766 1.00 69.44 340 GLN A CA 1
ATOM 2695 C C . GLN A 1 340 ? 10.916 0.502 27.915 1.00 69.44 340 GLN A C 1
ATOM 2697 O O . GLN A 1 340 ? 11.145 -0.385 27.096 1.00 69.44 340 GLN A O 1
ATOM 2702 N N . GLU A 1 341 ? 10.080 0.348 28.941 1.00 69.12 341 GLU A N 1
ATOM 2703 C CA . GLU A 1 341 ? 9.357 -0.902 29.183 1.00 69.12 341 GLU A CA 1
ATOM 2704 C C . GLU A 1 341 ? 8.067 -0.992 28.366 1.00 69.12 341 GLU A C 1
ATOM 2706 O O . GLU A 1 341 ? 7.698 -2.089 27.953 1.00 69.12 341 GLU A O 1
ATOM 2711 N N . ARG A 1 342 ? 7.404 0.143 28.086 1.00 78.19 342 ARG A N 1
ATOM 2712 C CA . ARG A 1 342 ? 6.117 0.212 27.375 1.00 78.19 342 ARG A CA 1
ATOM 2713 C C . ARG A 1 342 ? 6.055 1.340 26.344 1.00 78.19 342 ARG A C 1
ATOM 2715 O O . ARG A 1 342 ? 6.596 2.419 26.579 1.00 78.19 342 ARG A O 1
ATOM 2722 N N . VAL A 1 343 ? 5.368 1.125 25.221 1.00 77.56 343 VAL A N 1
ATOM 2723 C CA . VAL A 1 343 ? 5.057 2.150 24.199 1.00 77.56 343 VAL A CA 1
ATOM 2724 C C . VAL A 1 343 ? 3.555 2.340 24.069 1.00 77.56 343 VAL A C 1
ATOM 2726 O O . VAL A 1 343 ? 2.838 1.348 24.088 1.00 77.56 343 VAL A O 1
ATOM 2729 N N . SER A 1 344 ? 3.088 3.569 23.841 1.00 80.88 344 SER A N 1
ATOM 2730 C CA . SER A 1 344 ? 1.796 3.779 23.166 1.00 80.88 344 SER A CA 1
ATOM 2731 C C . SER A 1 344 ? 2.033 4.042 21.695 1.00 80.88 344 SER A C 1
ATOM 2733 O O . SER A 1 344 ? 2.915 4.827 21.343 1.00 80.88 344 SER A O 1
ATOM 2735 N N . LEU A 1 345 ? 1.225 3.409 20.850 1.00 83.69 345 LEU A N 1
ATOM 2736 C CA . LEU A 1 345 ? 1.206 3.687 19.421 1.00 83.69 345 LEU A CA 1
ATOM 2737 C C . LEU A 1 345 ? 0.299 4.885 19.133 1.00 83.69 345 LEU A C 1
ATOM 2739 O O . LEU A 1 345 ? -0.856 4.907 19.544 1.00 83.69 345 LEU A O 1
ATOM 2743 N N . ASN A 1 346 ? 0.823 5.846 18.383 1.00 83.25 346 ASN A N 1
ATOM 2744 C CA . ASN A 1 346 ? 0.141 7.051 17.927 1.00 83.25 346 ASN A CA 1
ATOM 2745 C C . ASN A 1 346 ? 0.276 7.180 16.411 1.00 83.25 346 ASN A C 1
ATOM 2747 O O . ASN A 1 346 ? 1.164 6.586 15.806 1.00 83.25 346 ASN A O 1
ATOM 2751 N N . ILE A 1 347 ? -0.583 7.970 15.770 1.00 83.75 347 ILE A N 1
ATOM 2752 C CA . ILE A 1 347 ? -0.415 8.277 14.345 1.00 83.75 347 ILE A CA 1
ATOM 2753 C C . ILE A 1 347 ? 0.911 9.008 14.140 1.00 83.75 347 ILE A C 1
ATOM 2755 O O . ILE A 1 347 ? 1.256 9.915 14.901 1.00 83.75 347 ILE A O 1
ATOM 2759 N N . SER A 1 348 ? 1.654 8.616 13.103 1.00 77.94 348 SER A N 1
ATOM 2760 C CA . SER A 1 348 ? 2.930 9.257 12.804 1.00 77.94 348 SER A CA 1
ATOM 2761 C C . SER A 1 348 ? 2.764 10.757 12.568 1.00 77.94 348 SER A C 1
ATOM 2763 O O . SER A 1 348 ? 1.941 11.189 11.759 1.00 77.94 348 SER A O 1
ATOM 2765 N N . LYS A 1 349 ? 3.616 11.560 13.218 1.00 72.94 349 LYS A N 1
ATOM 2766 C CA . LYS A 1 349 ? 3.669 13.013 12.999 1.00 72.94 349 LYS A CA 1
ATOM 2767 C C . LYS A 1 349 ? 3.824 13.323 11.506 1.00 72.94 349 LYS A C 1
ATOM 2769 O O . LYS A 1 349 ? 4.703 12.776 10.841 1.00 72.94 349 LYS A O 1
ATOM 2774 N N . GLY A 1 350 ? 2.989 14.229 10.999 1.00 71.81 350 GLY A N 1
ATOM 2775 C CA . GLY A 1 350 ? 2.977 14.631 9.588 1.00 71.81 350 GLY A CA 1
ATOM 2776 C C . GLY A 1 350 ? 2.057 13.800 8.689 1.00 71.81 350 GLY A C 1
ATOM 2777 O O . GLY A 1 350 ? 2.051 14.023 7.477 1.00 71.81 350 GLY A O 1
ATOM 2778 N N . ILE A 1 351 ? 1.288 12.870 9.263 1.00 80.25 351 ILE A N 1
ATOM 2779 C CA . ILE A 1 351 ? 0.180 12.204 8.586 1.00 80.25 351 ILE A CA 1
ATOM 2780 C C . ILE A 1 351 ? -1.129 12.655 9.226 1.00 80.25 351 ILE A C 1
ATOM 2782 O O . ILE A 1 351 ? -1.377 12.375 10.395 1.00 80.25 351 ILE A O 1
ATOM 2786 N N . ASP A 1 352 ? -1.974 13.299 8.427 1.00 83.88 352 ASP A N 1
ATOM 2787 C CA . ASP A 1 352 ? -3.319 13.689 8.833 1.00 83.88 352 ASP A CA 1
ATOM 2788 C C . ASP A 1 352 ? -4.326 12.735 8.190 1.00 83.88 352 ASP A C 1
ATOM 2790 O O . ASP A 1 352 ? -4.401 12.622 6.961 1.00 83.88 352 ASP A O 1
ATOM 2794 N N . PHE A 1 353 ? -5.083 12.033 9.030 1.00 89.44 353 PHE A N 1
ATOM 2795 C CA . PHE A 1 353 ? -6.185 11.179 8.606 1.00 89.44 353 PHE A CA 1
ATOM 2796 C C . PHE A 1 353 ? -7.514 11.902 8.824 1.00 89.44 353 PHE A C 1
ATOM 2798 O O . PHE A 1 353 ? -7.742 12.520 9.865 1.00 89.44 353 PHE A O 1
ATOM 2805 N N . ASP A 1 354 ? -8.422 11.784 7.858 1.00 91.19 354 ASP A N 1
ATOM 2806 C CA . ASP A 1 354 ? -9.794 12.278 7.996 1.00 91.19 354 ASP A CA 1
ATOM 2807 C C . ASP A 1 354 ? -10.600 11.393 8.951 1.00 91.19 354 ASP A C 1
ATOM 2809 O O . ASP A 1 354 ? -11.518 11.860 9.619 1.00 91.19 354 ASP A O 1
ATOM 2813 N N . ALA A 1 355 ? -10.260 10.104 9.027 1.00 92.06 355 ALA A N 1
ATOM 2814 C CA . ALA A 1 355 ? -10.835 9.183 9.992 1.00 92.06 355 ALA A CA 1
ATOM 2815 C C . ALA A 1 355 ? -9.860 8.061 10.350 1.00 92.06 355 ALA A C 1
ATOM 2817 O O . ALA A 1 355 ? -9.058 7.611 9.528 1.00 92.06 355 ALA A O 1
ATOM 2818 N N . VAL A 1 356 ? -10.005 7.550 11.570 1.00 91.31 356 VAL A N 1
ATOM 2819 C CA . VAL A 1 356 ? -9.331 6.335 12.023 1.00 91.31 356 VAL A CA 1
ATOM 2820 C C . VAL A 1 356 ? -10.368 5.326 12.481 1.00 91.31 356 VAL A C 1
ATOM 2822 O O . VAL A 1 356 ? -11.225 5.639 13.311 1.00 91.31 356 VAL A O 1
ATOM 2825 N N . ILE A 1 357 ? -10.290 4.118 11.934 1.00 92.50 357 ILE A N 1
ATOM 2826 C CA . ILE A 1 357 ? -11.198 3.012 12.222 1.00 92.50 357 ILE A CA 1
ATOM 2827 C C . ILE A 1 357 ? -10.416 1.926 12.940 1.00 92.50 357 ILE A C 1
ATOM 2829 O O . ILE A 1 357 ? -9.556 1.272 12.347 1.00 92.50 357 ILE A O 1
ATOM 2833 N N . ASN A 1 358 ? -10.725 1.720 14.220 1.00 90.88 358 ASN A N 1
ATOM 2834 C CA . ASN A 1 358 ? -10.152 0.620 14.977 1.00 90.88 358 ASN A CA 1
ATOM 2835 C C . ASN A 1 358 ? -10.879 -0.673 14.606 1.00 90.88 358 ASN A C 1
ATOM 2837 O O . ASN A 1 358 ? -11.945 -1.014 15.116 1.00 90.88 358 ASN A O 1
ATOM 2841 N N . THR A 1 359 ? -10.262 -1.433 13.717 1.00 91.56 359 THR A N 1
ATOM 2842 C CA . THR A 1 359 ? -10.841 -2.666 13.189 1.00 91.56 359 THR A CA 1
ATOM 2843 C C . THR A 1 359 ? -10.871 -3.806 14.207 1.00 91.56 359 THR A C 1
ATOM 2845 O O . THR A 1 359 ? -11.439 -4.854 13.908 1.00 91.56 359 THR A O 1
ATOM 2848 N N . ALA A 1 360 ? -10.253 -3.665 15.386 1.00 87.50 360 ALA A N 1
ATOM 2849 C CA . ALA A 1 360 ? -10.099 -4.755 16.347 1.00 87.50 360 ALA A CA 1
ATOM 2850 C C . ALA A 1 360 ? -11.414 -5.214 16.986 1.00 87.50 360 ALA A C 1
ATOM 2852 O O . ALA A 1 360 ? -11.554 -6.402 17.286 1.00 87.50 360 ALA A O 1
ATOM 2853 N N . LYS A 1 361 ? -12.355 -4.284 17.197 1.00 75.38 361 LYS A N 1
ATOM 2854 C CA . LYS A 1 361 ? -13.547 -4.473 18.041 1.00 75.38 361 LYS A CA 1
ATOM 2855 C C . LYS A 1 361 ? -14.877 -4.343 17.278 1.00 75.38 361 LYS A C 1
ATOM 2857 O O . LYS A 1 361 ? -15.887 -3.980 17.867 1.00 75.38 361 LYS A O 1
ATOM 2862 N N . GLY A 1 362 ? -14.906 -4.673 15.987 1.00 78.00 362 GLY A N 1
ATOM 2863 C CA . GLY A 1 362 ? -16.124 -4.580 15.177 1.00 78.00 362 GLY A CA 1
ATOM 2864 C C . GLY A 1 362 ? -16.254 -5.693 14.144 1.00 78.00 362 GLY A C 1
ATOM 2865 O O . GLY A 1 362 ? -15.261 -6.252 13.673 1.00 78.00 362 GLY A O 1
ATOM 2866 N N . ASN A 1 363 ? -17.496 -6.016 13.787 1.00 90.06 363 ASN A N 1
ATOM 2867 C CA . ASN A 1 363 ? -17.780 -6.813 12.596 1.00 90.06 363 ASN A CA 1
ATOM 2868 C C . ASN A 1 363 ? -17.819 -5.895 11.354 1.00 90.06 363 ASN A C 1
ATOM 2870 O O . ASN A 1 363 ? -17.904 -4.673 11.506 1.00 90.06 363 ASN A O 1
ATOM 2874 N N . PRO A 1 364 ? -17.747 -6.445 10.127 1.00 92.06 364 PRO A N 1
ATOM 2875 C CA . PRO A 1 364 ? -17.679 -5.626 8.916 1.00 92.06 364 PRO A CA 1
ATOM 2876 C C . PRO A 1 364 ? -18.806 -4.591 8.801 1.00 92.06 364 PRO A C 1
ATOM 2878 O O . PRO A 1 364 ? -18.530 -3.439 8.488 1.00 92.06 364 PRO A O 1
ATOM 2881 N N . THR A 1 365 ? -20.044 -4.965 9.140 1.00 93.38 365 THR A N 1
ATOM 2882 C CA . THR A 1 365 ? -21.220 -4.080 9.077 1.00 93.38 365 THR A CA 1
ATOM 2883 C C . THR A 1 365 ? -21.113 -2.911 10.055 1.00 93.38 365 THR A C 1
ATOM 2885 O O . THR A 1 365 ? -21.329 -1.763 9.674 1.00 93.38 365 THR A O 1
ATOM 2888 N N . THR A 1 366 ? -20.738 -3.165 11.314 1.00 94.12 366 THR A N 1
ATOM 2889 C CA . THR A 1 366 ? -20.558 -2.088 12.303 1.00 94.12 366 THR A CA 1
ATOM 2890 C C . THR A 1 366 ? -19.408 -1.158 11.919 1.00 94.12 366 THR A C 1
ATOM 2892 O O . THR A 1 366 ? -19.539 0.053 12.063 1.00 94.12 366 THR A O 1
ATOM 2895 N N . LEU A 1 367 ? -18.318 -1.712 11.374 1.00 94.12 367 LEU A N 1
ATOM 2896 C CA . LEU A 1 367 ? -17.159 -0.931 10.932 1.00 94.12 367 LEU A CA 1
ATOM 2897 C C . LEU A 1 367 ? -17.470 -0.081 9.692 1.00 94.12 367 LEU A C 1
ATOM 2899 O O . LEU A 1 367 ? -16.987 1.041 9.603 1.00 94.12 367 LEU A O 1
ATOM 2903 N N . ALA A 1 368 ? -18.284 -0.577 8.754 1.00 95.31 368 ALA A N 1
ATOM 2904 C CA . ALA A 1 368 ? -18.720 0.182 7.580 1.00 95.31 368 ALA A CA 1
ATOM 2905 C C . ALA A 1 368 ? -19.584 1.391 7.971 1.00 95.31 368 ALA A C 1
ATOM 2907 O O . ALA A 1 368 ? -19.359 2.497 7.482 1.00 95.31 368 ALA A O 1
ATOM 2908 N N . ASN A 1 369 ? -20.513 1.204 8.911 1.00 93.88 369 ASN A N 1
ATOM 2909 C CA . ASN A 1 369 ? -21.325 2.304 9.432 1.00 93.88 369 ASN A CA 1
ATOM 2910 C C . ASN A 1 369 ? -20.470 3.342 10.177 1.00 93.88 369 ASN A C 1
ATOM 2912 O O . ASN A 1 369 ? -20.607 4.536 9.921 1.00 93.88 369 ASN A O 1
ATOM 2916 N N . GLU A 1 370 ? -19.554 2.898 11.047 1.00 93.81 370 GLU A N 1
ATOM 2917 C CA . GLU A 1 370 ? -18.615 3.785 11.752 1.00 93.81 370 GLU A CA 1
ATOM 2918 C C . GLU A 1 370 ? -17.729 4.568 10.769 1.00 93.81 370 GLU A C 1
ATOM 2920 O O . GLU A 1 370 ? -17.514 5.769 10.937 1.00 93.81 370 GLU A O 1
ATOM 2925 N N . PHE A 1 371 ? -17.241 3.898 9.722 1.00 94.56 371 PHE A N 1
ATOM 2926 C CA . PHE A 1 371 ? -16.442 4.499 8.658 1.00 94.56 371 PHE A CA 1
ATOM 2927 C C . PHE A 1 371 ? -17.181 5.655 7.979 1.00 94.56 371 PHE A C 1
ATOM 2929 O O . PHE A 1 371 ? -16.628 6.749 7.865 1.00 94.56 371 PHE A O 1
ATOM 2936 N N . LEU A 1 372 ? -18.438 5.445 7.583 1.00 94.38 372 LEU A N 1
ATOM 2937 C CA . LEU A 1 372 ? -19.248 6.485 6.947 1.00 94.38 372 LEU A CA 1
ATOM 2938 C C . LEU A 1 372 ? -19.579 7.628 7.912 1.00 94.38 372 LEU A C 1
ATOM 2940 O O . LEU A 1 372 ? -19.474 8.793 7.536 1.00 94.38 372 LEU A O 1
ATOM 2944 N N . GLU A 1 373 ? -19.924 7.315 9.162 1.00 92.81 373 GLU A N 1
ATOM 2945 C CA . GLU A 1 373 ? -20.225 8.324 10.179 1.00 92.81 373 GLU A CA 1
ATOM 2946 C C . GLU A 1 373 ? -19.019 9.236 10.447 1.00 92.81 373 GLU A C 1
ATOM 2948 O O . GLU A 1 373 ? -19.156 10.461 10.490 1.00 92.81 373 GLU A O 1
ATOM 2953 N N . LYS A 1 374 ? -17.823 8.657 10.604 1.00 91.81 374 LYS A N 1
ATOM 2954 C CA . LYS A 1 374 ? -16.592 9.425 10.830 1.00 91.81 374 LYS A CA 1
ATOM 2955 C C . LYS A 1 374 ? -16.205 10.264 9.613 1.00 91.81 374 LYS A C 1
ATOM 2957 O O . LYS A 1 374 ? -15.805 11.411 9.792 1.00 91.81 374 LYS A O 1
ATOM 2962 N N . LEU A 1 375 ? -16.383 9.740 8.399 1.00 90.19 375 LEU A N 1
ATOM 2963 C CA . LEU A 1 375 ? -16.151 10.497 7.165 1.00 90.19 375 LEU A CA 1
ATOM 2964 C C . LEU A 1 375 ? -17.118 11.670 6.980 1.00 90.19 375 LEU A C 1
ATOM 2966 O O . LEU A 1 375 ? -16.729 12.700 6.438 1.00 90.19 375 LEU A O 1
ATOM 2970 N N . GLU A 1 376 ? -18.376 11.543 7.398 1.00 86.88 376 GLU A N 1
ATOM 2971 C CA . GLU A 1 376 ? -19.312 12.672 7.358 1.00 86.88 376 GLU A CA 1
ATOM 2972 C C . GLU A 1 376 ? -18.955 13.734 8.404 1.00 86.88 376 GLU A C 1
ATOM 2974 O O . GLU A 1 376 ? -18.978 14.928 8.110 1.00 86.88 376 GLU A O 1
ATOM 2979 N N . LYS A 1 377 ? -18.543 13.324 9.610 1.00 83.25 377 LYS A N 1
ATOM 2980 C CA . LYS A 1 377 ? -18.112 14.261 10.661 1.00 83.25 377 LYS A CA 1
ATOM 2981 C C . LYS A 1 377 ? -16.862 15.052 10.275 1.00 83.25 377 LYS A C 1
ATOM 2983 O O . LYS A 1 377 ? -16.810 16.251 10.549 1.00 83.25 377 LYS A O 1
ATOM 2988 N N . SER A 1 378 ? -15.891 14.423 9.612 1.00 77.81 378 SER A N 1
ATOM 2989 C CA . SER A 1 378 ? -14.651 15.093 9.196 1.00 77.81 378 SER A CA 1
ATOM 2990 C C . SER A 1 378 ? -14.861 16.155 8.111 1.00 77.81 378 SER A C 1
ATOM 2992 O O . SER A 1 378 ? -14.080 17.094 8.004 1.00 77.81 378 SER A O 1
ATOM 2994 N N . LYS A 1 379 ? -15.960 16.087 7.346 1.00 70.69 379 LYS A N 1
ATOM 2995 C CA . LYS A 1 379 ? -16.350 17.160 6.410 1.00 70.69 379 LYS A CA 1
ATOM 2996 C C . LYS A 1 379 ? -16.854 18.421 7.120 1.00 70.69 379 LYS A C 1
ATOM 2998 O O . LYS A 1 379 ? -16.865 19.491 6.517 1.00 70.69 379 LYS A O 1
ATOM 3003 N N . ILE A 1 380 ? -17.319 18.289 8.364 1.00 57.16 380 ILE A N 1
ATOM 3004 C CA . ILE A 1 380 ? -18.010 19.343 9.123 1.00 57.16 380 ILE A CA 1
ATOM 3005 C C . ILE A 1 380 ? -17.080 19.974 10.171 1.00 57.16 380 ILE A C 1
ATOM 3007 O O . ILE A 1 380 ? -17.226 21.157 10.478 1.00 57.16 380 ILE A O 1
ATOM 3011 N N . SER A 1 381 ? -16.109 19.217 10.694 1.00 48.03 381 SER A N 1
ATOM 3012 C CA . SER A 1 381 ? -15.101 19.699 11.643 1.00 48.03 381 SER A CA 1
ATOM 3013 C C . SER A 1 381 ? -13.686 19.517 11.079 1.00 48.03 381 SER A C 1
ATOM 3015 O O . SER A 1 381 ? -13.326 18.389 10.749 1.00 48.03 381 SER A O 1
ATOM 3017 N N . PRO A 1 382 ? -12.858 20.577 11.006 1.00 50.28 382 PRO A N 1
ATOM 3018 C CA . PRO A 1 382 ? -11.471 20.488 10.545 1.00 50.28 382 PRO A CA 1
ATOM 3019 C C . PRO A 1 382 ? -10.506 19.882 11.583 1.00 50.28 382 PRO A C 1
ATOM 3021 O O . PRO A 1 382 ? -9.294 19.893 11.370 1.00 50.28 382 PRO A O 1
ATOM 3024 N N . GLU A 1 383 ? -10.998 19.384 12.723 1.00 48.69 383 GLU A N 1
ATOM 3025 C CA . GLU A 1 383 ? -10.164 18.681 13.702 1.00 48.69 383 GLU A CA 1
ATOM 3026 C C . GLU A 1 383 ? -9.748 17.308 13.154 1.00 48.69 383 GLU A C 1
ATOM 3028 O O . GLU A 1 383 ? -10.462 16.313 13.284 1.00 48.69 383 GLU A O 1
ATOM 3033 N N . HIS A 1 384 ? -8.578 17.262 12.515 1.00 54.12 384 HIS A N 1
ATOM 3034 C CA . HIS A 1 384 ? -7.947 16.017 12.086 1.00 54.12 384 HIS A CA 1
ATOM 3035 C C . HIS A 1 384 ? -7.581 15.150 13.300 1.00 54.12 384 HIS A C 1
ATOM 3037 O O . HIS A 1 384 ? -6.972 15.617 14.269 1.00 54.12 384 HIS A O 1
ATOM 3043 N N . VAL A 1 385 ? -7.950 13.867 13.242 1.00 57.00 385 VAL A N 1
ATOM 3044 C CA . VAL A 1 385 ? -7.723 12.915 14.336 1.00 57.00 385 VAL A CA 1
ATOM 3045 C C . VAL A 1 385 ? -6.247 12.530 14.344 1.00 57.00 385 VAL A C 1
ATOM 3047 O O . VAL A 1 385 ? -5.775 11.852 13.436 1.00 57.00 385 VAL A O 1
ATOM 3050 N N . SER A 1 386 ? -5.517 12.977 15.365 1.00 52.28 386 SER A N 1
ATOM 3051 C CA . SER A 1 386 ? -4.067 12.764 15.511 1.00 52.28 386 SER A CA 1
ATOM 3052 C C . SER A 1 386 ? -3.694 11.723 16.576 1.00 52.28 386 SER A C 1
ATOM 3054 O O . SER A 1 386 ? -2.516 11.424 16.755 1.00 52.28 386 SER A O 1
ATOM 3056 N N . THR A 1 387 ? -4.675 11.125 17.257 1.00 58.03 387 THR A N 1
ATOM 3057 C CA . THR A 1 387 ? -4.459 10.153 18.344 1.00 58.03 387 THR A CA 1
ATOM 3058 C C . THR A 1 387 ? -5.292 8.890 18.136 1.00 58.03 387 THR A C 1
ATOM 3060 O O . THR A 1 387 ? -6.424 8.982 17.653 1.00 58.03 387 THR A O 1
ATOM 3063 N N . LEU A 1 388 ? -4.719 7.733 18.488 1.00 55.06 388 LEU A N 1
ATOM 3064 C CA . LEU A 1 388 ? -5.345 6.408 18.382 1.00 55.06 388 LEU A CA 1
ATOM 3065 C C . LEU A 1 388 ? -6.159 6.033 19.614 1.00 55.06 388 LEU A C 1
ATOM 3067 O O . LEU A 1 388 ? -5.685 6.328 20.733 1.00 55.06 388 LEU A O 1
#

InterPro domains:
  IPR027417 P-loop containing nucleoside triphosphate hydrolase [G3DSA:3.40.50.300] (1-376)
  IPR027417 P-loop containing nucleoside triphosphate hydrolase [SSF52540] (3-225)

Sequence (388 aa):
MHVVLLLGSSTAGKSSLCRELVKTHEWKSSSIDEMVDKIVNMSPSNLKLFMLEKLNASGVIQNLQTLMTEDELVTLCSRGVLTISKGSHLITTHGFPNPLLPNLEDVLKKAGFIESEISKLAKELRFVTKIDDPTVMLYDEVFDKGNSGQSIVIDLVPNPDESAKECLEYFKKRAQQYREENPSETLTTSIVFAYCPVQKLSERIQERNRKADIDNPMDKREGLFPFHQLATLVTADKLFDDSSEHVLSRNELFYMVNKHANTDKNGDSLFLENPVDIDALQQSHHEEVQIVTTSDRVVKLQINDDSLELSSDDLPRIGSKKTIEEYSKLANRFGFFENQERVSLNISKGIDFDAVINTAKGNPTTLANEFLEKLEKSKISPEHVSTL

Secondary structure (DSSP, 8-state):
-EEEEEE--TTSSHHHHHHHHHHHH--EEEEHHHHHHHHHHS-HHHHHHHHHHHHHHTTHHHHHTTT--HHHHHHHHHH-EEEE-SSSS-EEEEE-SSTT-TTHHHHHHHTT--HHHHHHHHHHHHHHTTTT-HHHHHHHHHT-GGGTT-EEEEEE---TTS-HHHHHHHHHHHHHHHHHH-TTS--EEEEEEEE--HHHHHHHHHHHHHHHHHH-GGG---TTHHHHHHHHHEEEEEE-----TTEEEHHHHHHHHHHHHTTS-TTPPP---S---HHHHHHH-SS-EEEEE-TTS-EEEEETTEEE---TTTS--PPPHHHHHHHHHHHHHTT--TT-SEEEEEEPTT--BSEEEEGGG--HHHHHHHHHHHHHHHTT----B---

Mean predicted aligned error: 11.81 Å

Foldseek 3Di:
DEEEEEEAFPLLCLVLLQVLCCVPVVAAEFELVVLVVVQVPDDPVRNLVQLVVVCVVVCLCVVCVQFDDSVQLSCCQPFVWHFGPHDDFTDHIDHDPDLLRPCQLVVCVVSPDDPVVSVVVSVSSSVSNCSSPSVVVRLCVCLDPVCAPHYYYYHYFDDLVDAVVVVVVVNVVSQVVSCVVCVPGDYHYFYEYSDEALVLSLVSLVVQCVVCVVPNVVSHDAACRSLSRNLSFKEKDFDPDDPDPQKDFPVNLVVSRVVRHPPDDPDADFDDDDDPPQVVVCVVDVARWDWDQDPVRQIWIDGDPDTDRDDPVRPPDGDHPVSVVSSVVSCVSRPPDPPGGMIGIWGDPPDFGLYYQHSSPDRSNVSNVVVVVSNVVSVVDVPTDGGD

Solvent-accessible surface area (backbone atoms only — not comparable to full-atom values): 21744 Å² total; per-residue (Å²): 45,36,42,32,43,36,37,35,25,65,73,26,51,56,70,55,30,44,52,36,35,33,72,78,66,71,31,47,70,48,32,50,68,60,34,45,51,52,60,72,70,43,52,73,68,56,49,50,50,52,51,50,52,54,34,49,76,69,49,47,45,75,71,40,54,64,32,27,52,72,69,36,50,50,38,22,38,79,63,29,30,47,40,24,85,32,72,94,48,60,36,94,68,46,76,38,98,46,59,81,43,82,66,46,66,58,54,44,45,73,40,66,52,53,78,88,51,42,63,59,51,53,52,51,56,47,48,46,31,44,66,82,30,34,66,56,47,41,50,52,65,63,68,32,79,90,42,60,80,37,46,35,39,35,54,42,64,62,60,59,93,47,56,47,61,58,57,50,52,52,51,53,51,53,56,50,50,44,45,70,78,34,75,89,57,64,77,47,76,48,39,32,36,36,40,44,57,69,72,58,35,52,54,43,39,50,55,43,29,61,47,11,74,74,78,40,65,87,64,43,68,74,43,57,60,42,58,44,21,39,34,44,55,29,32,39,45,92,39,95,75,84,91,50,98,56,55,41,40,55,65,57,51,50,51,56,49,53,73,31,50,74,74,71,72,102,75,68,72,71,41,91,83,73,81,79,55,50,68,65,53,36,74,77,35,101,56,70,62,44,82,45,76,45,100,84,73,50,76,34,49,29,50,73,97,47,76,46,81,59,53,88,87,69,46,82,80,58,37,38,69,67,47,46,53,54,48,52,54,46,36,56,47,42,52,60,50,94,93,45,61,31,32,38,56,29,49,27,88,93,58,80,27,51,30,76,43,68,46,75,86,53,54,42,68,60,45,37,53,51,50,52,54,40,52,56,50,39,76,76,40,90,75,60,58,63,72,113